Protein 5EY0 (pdb70)

Sequence (505 aa):
MSLLSKTRELNTLLQKHKGIAVDFKDVAQTISSVTVTNVFIVSRRGKILGSSLNELLKSQRIIQMLEERHIPSEYTERLMEVKQTESNIDIDNVLTVFPPENRELFIDSRTTIFPILGGGERLGTLVLGRVHDDFNENDLVLGEYAATVIGMEILREKHSEVEKEARDKAAITMAINSLSYSEKEAIEHIFEELGGTEGLLIASKVADRVGITRSVIVNALRKLESAGVIESRSLKGTFIKVKKEKFLDELEKMSLLSKTRELNTLLQKHKGIAVDFKDVAQTISSVTVTNVFIVSRRGKILGSSLNELLKSQRIIQMLEERHIPSEYTERLMEVKQTESNIDIDNVLTVFPPENRELFIDSRTTIFPILGGGERLGTLVLGRVHDDFNENDLVLGEYAATVIGMEILREKHSEVEKEARDKAAITMAINSLSYSEKEAIEHIFEELGGTEGLLIASKVADRVGITRSVIVNALRKLESAGVIESRSKGTFIKVKKEKFLDELEK

Foldseek 3Di:
DDLVVLVVQLVVQVVDPDDPARQVQVVQQSLCVSQVWWKFWAWLQFQGSYTDHDPQVVDPLVVVCVVVSGDDRVLSVVLVVDPAKDWFDALVHSNAPHDVVPCVQQVQKMKIKEFQDDPRDTTTIMMTMDSHDTDDPSSVVSRNVSSPVVNVRSVVVVVVVVVCVVVLVVLLVVLLVVADPLLLVLVVLQQVVAPHQWDWDQLVVSCVVVVHDSVSNVVSVVSCVVSPQKDWDDDNTIIMGGPRVCRNVVSVD/DDLVVLLVLVVVQVVDPDDPARQVQSLQQSLCVSVVWWKFWAWLQFQGSHTDGDVQVVDVLVVVCVVVSGDDRVQSVVLNPDDAKDWFDALPDSNAPDDNVPCVQQVQKMKIKHQQAAPNDGTTIMMTMDSHDGDDVSSVVNRNVSSDVVNPNSVVVVVVVVVVVVVVVVLLVVLQVVQDPLLLVLVLVQQVPQVHFKHFDDSVVSCVDPPHHSVSPVVSVVSCVVSVQWDWDCVGIIIGGDPCVNVVVSVD

Structure (mmCIF, N/CA/C/O backbone):
data_5EY0
#
_entry.id   5EY0
#
_cell.length_a   45.894
_cell.length_b   76.028
_cell.length_c   158.023
_cell.angle_alpha   90.00
_cell.angle_beta   90.00
_cell.angle_gamma   90.00
#
_symmetry.space_group_name_H-M   'P 21 21 21'
#
loop_
_entity.id
_entity.type
_entity.pdbx_description
1 polymer 'GTP-sensing transcriptional pleiotropic repressor CodY'
2 non-polymer ISOLEUCINE
3 non-polymer "GUANOSINE-5'-TRIPHOSPHATE"
4 water water
#
loop_
_atom_site.group_PDB
_atom_site.id
_atom_site.type_symbol
_atom_site.label_atom_id
_atom_site.label_alt_id
_atom_site.label_comp_id
_atom_site.label_asym_id
_atom_site.label_entity_id
_atom_site.label_seq_id
_atom_site.pdbx_PDB_ins_code
_atom_site.Cartn_x
_atom_site.Cartn_y
_atom_site.Cartn_z
_atom_site.occupancy
_atom_site.B_iso_or_equiv
_atom_site.auth_seq_id
_atom_site.auth_comp_id
_atom_site.auth_asym_id
_atom_site.auth_atom_id
_atom_site.pdbx_PDB_model_num
ATOM 1 N N . MET A 1 18 ? 16.364 -0.216 7.293 1.00 32.06 1 MET B N 1
ATOM 2 C CA . MET A 1 18 ? 15.415 -0.095 6.190 1.00 32.20 1 MET B CA 1
ATOM 3 C C . MET A 1 18 ? 15.696 -1.143 5.120 1.00 24.65 1 MET B C 1
ATOM 4 O O . MET A 1 18 ? 16.824 -1.282 4.644 1.00 25.26 1 MET B O 1
ATOM 9 N N . SER A 1 19 ? 14.656 -1.879 4.743 1.00 26.54 2 SER B N 1
ATOM 10 C CA . SER A 1 19 ? 14.783 -2.945 3.757 1.00 20.35 2 SER B CA 1
ATOM 11 C C . SER A 1 19 ? 14.981 -2.396 2.350 1.00 20.24 2 SER B C 1
ATOM 12 O O . SER A 1 19 ? 14.540 -1.285 2.052 1.00 17.27 2 SER B O 1
ATOM 15 N N . LEU A 1 20 ? 15.624 -3.177 1.478 1.00 12.88 3 LEU B N 1
ATOM 16 C CA . LEU A 1 20 ? 15.734 -2.794 0.078 1.00 11.10 3 LEU B CA 1
ATOM 17 C C . LEU A 1 20 ? 14.324 -2.608 -0.525 1.00 12.70 3 LEU B C 1
ATOM 18 O O . LEU A 1 20 ? 14.084 -1.678 -1.297 1.00 14.80 3 LEU B O 1
ATOM 23 N N . LEU A 1 21 ? 13.401 -3.486 -0.161 1.00 13.88 4 LEU B N 1
ATOM 24 C CA . LEU A 1 21 ? 12.024 -3.392 -0.678 1.00 11.61 4 LEU B CA 1
ATOM 25 C C . LEU A 1 21 ? 11.404 -2.040 -0.304 1.00 16.14 4 LEU B C 1
ATOM 26 O O . LEU A 1 21 ? 10.759 -1.393 -1.127 1.00 16.38 4 LEU B O 1
ATOM 31 N N . SER A 1 22 ? 11.637 -1.585 0.920 1.00 15.49 5 SER B N 1
ATOM 32 C CA . SER A 1 22 ? 11.126 -0.272 1.317 1.00 13.53 5 SER B CA 1
ATOM 33 C C . SER A 1 22 ? 11.777 0.862 0.534 1.00 13.57 5 SER B C 1
ATOM 34 O O . SER A 1 22 ? 11.106 1.843 0.186 1.00 13.52 5 SER B O 1
ATOM 37 N N . LYS A 1 23 ? 13.068 0.727 0.258 1.00 11.84 6 LYS B N 1
ATOM 38 C CA . LYS A 1 23 ? 13.798 1.747 -0.506 1.00 11.96 6 LYS B CA 1
ATOM 39 C C . LYS A 1 23 ? 13.299 1.794 -1.939 1.00 16.97 6 LYS B C 1
ATOM 40 O O . LYS A 1 23 ? 13.058 2.872 -2.477 1.00 12.75 6 LYS B O 1
ATOM 46 N N . THR A 1 24 ? 13.124 0.632 -2.557 1.00 13.30 7 THR B N 1
ATOM 47 C CA . THR A 1 24 ? 12.629 0.622 -3.924 1.00 12.91 7 THR B CA 1
ATOM 48 C C . THR A 1 24 ? 11.194 1.175 -3.971 1.00 11.67 7 THR B C 1
ATOM 49 O O . THR A 1 24 ? 10.814 1.832 -4.942 1.00 12.45 7 THR B O 1
ATOM 53 N N . ARG A 1 25 ? 10.403 0.938 -2.929 1.00 12.68 8 ARG B N 1
ATOM 54 C CA . ARG A 1 25 ? 9.018 1.425 -2.955 1.00 10.99 8 ARG B CA 1
ATOM 55 C C . ARG A 1 25 ? 8.995 2.941 -2.872 1.00 16.77 8 ARG B C 1
ATOM 56 O O . ARG A 1 25 ? 8.125 3.589 -3.456 1.00 13.17 8 ARG B O 1
ATOM 64 N N . GLU A 1 26 ? 9.966 3.516 -2.168 1.00 12.95 9 GLU B N 1
ATOM 65 C CA . GLU A 1 26 ? 9.988 4.969 -2.042 1.00 14.16 9 GLU B CA 1
ATOM 66 C C . GLU A 1 26 ? 10.302 5.582 -3.407 1.00 13.14 9 GLU B C 1
ATOM 67 O O . GLU A 1 26 ? 9.645 6.542 -3.833 1.00 13.05 9 GLU B O 1
ATOM 73 N N . LEU A 1 27 ? 11.247 4.983 -4.130 1.00 12.14 10 LEU B N 1
ATOM 74 C CA . LEU A 1 27 ? 11.557 5.417 -5.485 1.00 12.47 10 LEU B CA 1
ATOM 75 C C . LEU A 1 27 ? 10.398 5.163 -6.460 1.00 17.50 10 LEU B C 1
ATOM 76 O O . LEU A 1 27 ? 10.028 6.042 -7.236 1.00 12.09 10 LEU B O 1
ATOM 81 N N . ASN A 1 28 ? 9.817 3.967 -6.427 1.00 12.01 11 ASN B N 1
ATOM 82 C CA . ASN A 1 28 ? 8.705 3.665 -7.325 1.00 11.10 11 ASN B CA 1
ATOM 83 C C . ASN A 1 28 ? 7.485 4.545 -7.107 1.00 10.99 11 ASN B C 1
ATOM 84 O O . ASN A 1 28 ? 6.741 4.816 -8.050 1.00 14.88 11 ASN B O 1
ATOM 89 N N . THR A 1 29 ? 7.259 4.972 -5.869 1.00 13.07 12 THR B N 1
ATOM 90 C CA . THR A 1 29 ? 6.128 5.834 -5.571 1.00 13.38 12 THR B CA 1
ATOM 91 C C . THR A 1 29 ? 6.290 7.141 -6.332 1.00 16.29 12 THR B C 1
ATOM 92 O O . THR A 1 29 ? 5.343 7.622 -6.943 1.00 16.60 12 THR B O 1
ATOM 96 N N . LEU A 1 30 ? 7.509 7.682 -6.331 1.00 13.90 13 LEU B N 1
ATOM 97 C CA . LEU A 1 30 ? 7.796 8.875 -7.127 1.00 13.46 13 LEU B CA 1
ATOM 98 C C . LEU A 1 30 ? 7.528 8.616 -8.602 1.00 13.27 13 LEU B C 1
ATOM 99 O O . LEU A 1 30 ? 6.874 9.410 -9.283 1.00 16.15 13 LEU B O 1
ATOM 104 N N . LEU A 1 31 ? 8.020 7.488 -9.093 1.00 12.84 14 LEU B N 1
ATOM 105 C CA . LEU A 1 31 ? 7.909 7.185 -10.515 1.00 11.49 14 LEU B CA 1
ATOM 106 C C . LEU A 1 31 ? 6.469 6.941 -10.932 1.00 12.89 14 LEU B C 1
ATOM 107 O O . LEU A 1 31 ? 6.057 7.324 -12.027 1.00 16.77 14 LEU B O 1
ATOM 112 N N . GLN A 1 32 ? 5.707 6.296 -10.059 1.00 11.89 15 GLN B N 1
ATOM 113 C CA . GLN A 1 32 ? 4.327 5.949 -10.392 1.00 15.12 15 GLN B CA 1
ATOM 114 C C . GLN A 1 32 ? 3.333 7.095 -10.267 1.00 20.94 15 GLN B C 1
ATOM 115 O O . GLN A 1 32 ? 2.268 7.072 -10.901 1.00 23.20 15 GLN B O 1
ATOM 121 N N . LYS A 1 33 ? 3.656 8.094 -9.452 1.00 16.51 16 LYS B N 1
ATOM 122 C CA . LYS A 1 33 ? 2.637 9.074 -9.093 1.00 19.86 16 LYS B CA 1
ATOM 123 C C . LYS A 1 33 ? 2.997 10.531 -9.334 1.00 27.31 16 LYS B C 1
ATOM 124 O O . LYS A 1 33 ? 2.185 11.419 -9.033 1.00 30.03 16 LYS B O 1
ATOM 130 N N . HIS A 1 34 ? 4.186 10.793 -9.874 1.00 22.56 17 HIS B N 1
ATOM 131 C CA . HIS A 1 34 ? 4.553 12.163 -10.236 1.00 25.02 17 HIS B CA 1
ATOM 132 C C . HIS A 1 34 ? 3.532 12.753 -11.207 1.00 27.76 17 HIS B C 1
ATOM 133 O O . HIS A 1 34 ? 2.781 12.023 -11.858 1.00 25.85 17 HIS B O 1
ATOM 140 N N . LYS A 1 35 ? 3.514 14.075 -11.313 1.00 30.81 18 LYS B N 1
ATOM 141 C CA . LYS A 1 35 ? 2.596 14.720 -12.237 1.00 40.19 18 LYS B CA 1
ATOM 142 C C . LYS A 1 35 ? 3.317 15.114 -13.521 1.00 34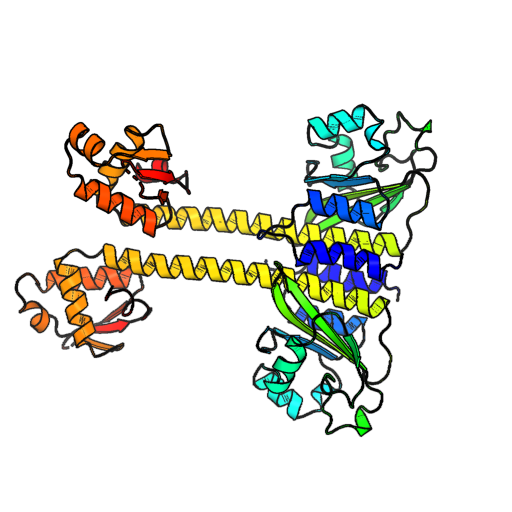.93 18 LYS B C 1
ATOM 143 O O . LYS A 1 35 ? 4.549 15.225 -13.547 1.00 33.88 18 LYS B O 1
ATOM 149 N N . GLY A 1 36 ? 2.545 15.296 -14.590 1.00 30.85 19 GLY B N 1
ATOM 150 C CA . GLY A 1 36 ? 3.099 15.581 -15.901 1.00 34.21 19 GLY B CA 1
ATOM 151 C C . GLY A 1 36 ? 3.548 14.298 -16.565 1.00 32.53 19 GLY B C 1
ATOM 152 O O . GLY A 1 36 ? 3.561 13.248 -15.932 1.00 33.06 19 GLY B O 1
ATOM 153 N N . ILE A 1 37 ? 3.904 14.365 -17.842 1.00 31.26 20 ILE B N 1
ATOM 154 C CA . ILE A 1 37 ? 4.341 13.160 -18.539 1.00 39.43 20 ILE B CA 1
ATOM 155 C C . ILE A 1 37 ? 5.775 12.810 -18.132 1.00 29.66 20 ILE B C 1
ATOM 156 O O . ILE A 1 37 ? 6.145 11.640 -18.065 1.00 37.01 20 ILE B O 1
ATOM 161 N N . ALA A 1 38 ? 6.573 13.823 -17.823 1.00 24.76 21 ALA B N 1
ATOM 162 C CA . ALA A 1 38 ? 7.984 13.594 -17.538 1.00 17.16 21 ALA B CA 1
ATOM 163 C C . ALA A 1 38 ? 8.294 13.489 -16.048 1.00 17.93 21 ALA B C 1
ATOM 164 O O . ALA A 1 38 ? 7.713 14.212 -15.231 1.00 22.00 21 ALA B O 1
ATOM 166 N N . VAL A 1 39 ? 9.203 12.581 -15.697 1.00 14.89 22 VAL B N 1
ATOM 167 C CA . VAL A 1 39 ? 9.771 12.574 -14.363 1.00 13.34 22 VAL B CA 1
ATOM 168 C C . VAL A 1 39 ? 10.750 13.729 -14.274 1.00 16.66 22 VAL B C 1
ATOM 169 O O . VAL A 1 39 ? 11.506 13.967 -15.202 1.00 18.63 22 VAL B O 1
ATOM 173 N N . ASP A 1 40 ? 10.721 14.452 -13.160 1.00 17.61 23 ASP B N 1
ATOM 174 C CA . ASP A 1 40 ? 11.686 15.517 -12.899 1.00 19.21 23 ASP B CA 1
ATOM 175 C C . ASP A 1 40 ? 12.929 14.907 -12.249 1.00 14.83 23 ASP B C 1
ATOM 176 O O . ASP A 1 40 ? 12.841 14.359 -11.157 1.00 13.35 23 ASP B O 1
ATOM 181 N N . PHE A 1 41 ? 14.086 15.000 -12.901 1.00 14.11 24 PHE B N 1
ATOM 182 C CA . PHE A 1 41 ? 15.294 14.392 -12.326 1.00 15.71 24 PHE B CA 1
ATOM 183 C C . PHE A 1 41 ? 15.756 15.105 -11.045 1.00 16.96 24 PHE B C 1
ATOM 184 O O . PHE A 1 41 ? 16.544 14.557 -10.274 1.00 14.59 24 PHE B O 1
ATOM 192 N N . LYS A 1 42 ? 15.253 16.309 -10.808 1.00 16.54 25 LYS B N 1
ATOM 193 C CA . LYS A 1 42 ? 15.525 16.954 -9.525 1.00 15.61 25 LYS B CA 1
ATOM 194 C C . LYS A 1 42 ? 14.871 16.141 -8.415 1.00 15.82 25 LYS B C 1
ATOM 195 O O . LYS A 1 42 ? 15.482 15.916 -7.369 1.00 14.60 25 LYS B O 1
ATOM 201 N N . ASP A 1 43 ? 13.641 15.678 -8.647 1.00 14.72 26 ASP B N 1
ATOM 202 C CA . ASP A 1 43 ? 12.975 14.815 -7.669 1.00 11.11 26 ASP B CA 1
ATOM 203 C C . ASP A 1 43 ? 13.659 13.476 -7.537 1.00 10.61 26 ASP B C 1
ATOM 204 O O . ASP A 1 43 ? 13.798 12.960 -6.423 1.00 13.53 26 ASP B O 1
ATOM 209 N N . VAL A 1 44 ? 14.031 12.875 -8.668 1.00 11.78 27 VAL B N 1
ATOM 210 C CA . VAL A 1 44 ? 14.719 11.586 -8.626 1.00 15.09 27 VAL B CA 1
ATOM 211 C C . VAL A 1 44 ? 15.987 11.681 -7.790 1.00 10.35 27 VAL B C 1
ATOM 212 O O . VAL A 1 44 ? 16.265 10.804 -6.987 1.00 12.65 27 VAL B O 1
ATOM 216 N N . ALA A 1 45 ? 16.767 12.742 -7.982 1.00 12.19 28 ALA B N 1
ATOM 217 C CA . ALA A 1 45 ? 17.983 12.916 -7.204 1.00 13.15 28 ALA B CA 1
ATOM 218 C C . ALA A 1 45 ? 17.691 12.966 -5.694 1.00 10.91 28 ALA B C 1
ATOM 219 O O . ALA A 1 45 ? 18.417 12.354 -4.900 1.00 13.25 28 ALA B O 1
ATOM 221 N N . GLN A 1 46 ? 16.629 13.672 -5.296 1.00 10.91 29 GLN B N 1
ATOM 222 C CA . GLN A 1 46 ? 16.268 13.761 -3.875 1.00 11.96 29 GLN B CA 1
ATOM 223 C C . GLN A 1 46 ? 15.948 12.386 -3.314 1.00 14.18 29 GLN B C 1
ATOM 224 O O . GLN A 1 46 ? 16.398 12.027 -2.227 1.00 13.55 29 GLN B O 1
ATOM 230 N N . THR A 1 47 ? 15.150 11.621 -4.056 1.00 11.78 30 THR B N 1
ATOM 231 C CA . THR A 1 47 ? 14.747 10.314 -3.570 1.00 9.68 30 THR B CA 1
ATOM 232 C C . THR A 1 47 ? 15.903 9.316 -3.518 1.00 10.67 30 THR B C 1
ATOM 233 O O . THR A 1 47 ? 16.014 8.544 -2.553 1.00 11.34 30 THR B O 1
ATOM 237 N N . ILE A 1 48 ? 16.764 9.317 -4.538 1.00 10.62 31 ILE B N 1
ATOM 238 C CA . ILE A 1 48 ? 17.943 8.455 -4.499 1.00 14.13 31 ILE B CA 1
ATOM 239 C C . ILE A 1 48 ? 18.792 8.795 -3.280 1.00 16.13 31 ILE B C 1
ATOM 240 O O . ILE A 1 48 ? 19.258 7.906 -2.571 1.00 15.90 31 ILE B O 1
ATOM 245 N N . SER A 1 49 ? 18.970 10.088 -3.017 1.00 13.70 32 SER B N 1
ATOM 246 C CA . SER A 1 49 ? 19.743 10.524 -1.855 1.00 11.70 32 SER B CA 1
ATOM 247 C C . SER A 1 49 ? 19.103 10.031 -0.561 1.00 13.81 32 SER B C 1
ATOM 248 O O . SER A 1 49 ? 19.804 9.582 0.361 1.00 15.54 32 SER B O 1
ATOM 251 N N . SER A 1 50 ? 17.775 10.107 -0.496 1.00 14.54 33 SER B N 1
ATOM 252 C CA . SER A 1 50 ? 17.017 9.663 0.675 1.00 13.45 33 SER B CA 1
ATOM 253 C C . SER A 1 50 ? 17.234 8.184 1.010 1.00 15.55 33 SER B C 1
ATOM 254 O O . SER A 1 50 ? 17.451 7.829 2.174 1.00 18.42 33 SER B O 1
ATOM 257 N N . VAL A 1 51 ? 17.194 7.325 -0.004 1.00 12.61 34 VAL B N 1
ATOM 258 C CA . VAL A 1 51 ? 17.189 5.879 0.254 1.00 12.43 34 VAL B CA 1
ATOM 259 C C . VAL A 1 51 ? 18.607 5.301 0.295 1.00 17.35 34 VAL B C 1
ATOM 260 O O . VAL A 1 51 ? 18.804 4.187 0.779 1.00 21.17 34 VAL B O 1
ATOM 264 N N . THR A 1 52 ? 19.596 6.035 -0.201 1.00 16.02 35 THR B N 1
ATOM 265 C CA . THR A 1 52 ? 20.979 5.530 -0.122 1.00 17.39 35 THR B CA 1
ATOM 266 C C . THR A 1 52 ? 21.889 6.358 0.797 1.00 20.23 35 THR B C 1
ATOM 267 O O . THR A 1 52 ? 23.054 6.010 0.999 1.00 17.53 35 THR B O 1
ATOM 271 N N . VAL A 1 53 ? 21.351 7.444 1.343 1.00 15.56 36 VAL B N 1
ATOM 272 C CA . VAL A 1 53 ? 22.097 8.375 2.194 1.00 14.78 36 VAL B CA 1
ATOM 273 C C . VAL A 1 53 ? 23.392 8.806 1.496 1.00 15.97 36 VAL B C 1
ATOM 274 O O . VAL A 1 53 ? 24.496 8.645 2.021 1.00 19.13 36 VAL B O 1
ATOM 278 N N . THR A 1 54 ? 23.223 9.376 0.304 1.00 14.40 37 THR B N 1
ATOM 279 C CA . THR A 1 54 ? 24.337 9.796 -0.533 1.00 15.73 37 THR B CA 1
ATOM 280 C C . THR A 1 54 ? 24.198 11.231 -1.016 1.00 16.73 37 THR B C 1
ATOM 281 O O . THR A 1 54 ? 23.103 11.808 -1.001 1.00 15.39 37 THR B O 1
ATOM 285 N N . ASN A 1 55 ? 25.327 11.793 -1.434 1.00 12.12 38 ASN B N 1
ATOM 286 C CA . ASN A 1 55 ? 25.359 12.982 -2.271 1.00 10.42 38 ASN B CA 1
ATOM 287 C C . ASN A 1 55 ? 25.135 12.529 -3.696 1.00 14.65 38 ASN B C 1
ATOM 288 O O . ASN A 1 55 ? 25.818 11.609 -4.153 1.00 14.52 38 ASN B O 1
ATOM 293 N N . VAL A 1 56 ? 24.180 13.133 -4.399 1.00 12.99 39 VAL B N 1
ATOM 294 C CA . VAL A 1 56 ? 23.789 12.619 -5.711 1.00 10.65 39 VAL B CA 1
ATOM 295 C C . VAL A 1 56 ? 23.925 13.641 -6.825 1.00 12.93 39 VAL B C 1
ATOM 296 O O . VAL A 1 56 ? 23.462 14.764 -6.679 1.00 12.21 39 VAL B O 1
ATOM 300 N N . PHE A 1 57 ? 24.555 13.237 -7.933 1.00 12.15 40 PHE B N 1
ATOM 301 C CA . PHE A 1 57 ? 24.497 13.987 -9.189 1.00 12.12 40 PHE B CA 1
ATOM 302 C C . PHE A 1 57 ? 23.868 13.136 -10.283 1.00 13.84 40 PHE B C 1
ATOM 303 O O . PHE A 1 57 ? 24.218 11.966 -10.444 1.00 12.63 40 PHE B O 1
ATOM 311 N N . ILE A 1 58 ? 22.963 13.737 -11.047 1.00 9.04 41 ILE B N 1
ATOM 312 C CA . ILE A 1 58 ? 22.524 13.178 -12.323 1.00 10.31 41 ILE B CA 1
ATOM 313 C C . ILE A 1 58 ? 22.987 14.139 -13.409 1.00 12.38 41 ILE B C 1
ATOM 314 O O . ILE A 1 58 ? 22.536 15.298 -13.454 1.00 13.39 41 ILE B O 1
ATOM 319 N N . VAL A 1 59 ? 23.884 13.683 -14.279 1.00 13.56 42 VAL B N 1
ATOM 320 C CA . VAL A 1 59 ? 24.462 14.580 -15.270 1.00 16.42 42 VAL B CA 1
ATOM 321 C C . VAL A 1 59 ? 24.282 14.054 -16.682 1.00 16.76 42 VAL B C 1
ATOM 322 O O . VAL A 1 59 ? 24.227 12.852 -16.916 1.00 15.46 42 VAL B O 1
ATOM 326 N N . SER A 1 60 ? 24.158 14.982 -17.617 1.00 14.58 43 SER B N 1
ATOM 327 C CA . SER A 1 60 ? 24.104 14.654 -19.027 1.00 14.01 43 SER B CA 1
ATOM 328 C C . SER A 1 60 ? 25.470 14.251 -19.545 1.00 16.97 43 SER B C 1
ATOM 329 O O . SER A 1 60 ? 26.463 14.329 -18.821 1.00 15.80 43 SER B O 1
ATOM 332 N N . ARG A 1 61 ? 25.510 13.846 -20.811 1.00 19.96 44 ARG B N 1
ATOM 333 C CA . ARG A 1 61 ? 26.762 13.451 -21.457 1.00 23.09 44 ARG B CA 1
ATOM 334 C C . ARG A 1 61 ? 27.810 14.549 -21.394 1.00 23.00 44 ARG B C 1
ATOM 335 O O . ARG A 1 61 ? 29.000 14.265 -21.272 1.00 23.70 44 ARG B O 1
ATOM 343 N N . ARG A 1 62 ? 27.379 15.805 -21.499 1.00 22.06 45 ARG B N 1
ATOM 344 C CA . ARG A 1 62 ? 28.322 16.928 -21.506 1.00 23.67 45 ARG B CA 1
ATOM 345 C C . ARG A 1 62 ? 28.445 17.581 -20.138 1.00 20.80 45 ARG B C 1
ATOM 346 O O . ARG A 1 62 ? 29.040 18.656 -19.998 1.00 27.09 45 ARG B O 1
ATOM 354 N N . GLY A 1 63 ? 27.877 16.935 -19.126 1.00 17.19 46 GLY B N 1
ATOM 355 C CA . GLY A 1 63 ? 28.085 17.360 -17.755 1.00 17.13 46 GLY B CA 1
ATOM 356 C C . GLY A 1 63 ? 27.098 18.377 -17.218 1.00 18.82 46 GLY B C 1
ATOM 357 O O . GLY A 1 63 ? 27.354 18.984 -16.172 1.00 18.00 46 GLY B O 1
ATOM 358 N N . LYS A 1 64 ? 25.978 18.586 -17.912 1.00 17.56 47 LYS B N 1
ATOM 359 C CA . LYS A 1 64 ? 24.938 19.442 -17.342 1.00 16.75 47 LYS B CA 1
ATOM 360 C C . LYS A 1 64 ? 24.342 18.735 -16.129 1.00 16.64 47 LYS B C 1
ATOM 361 O O . LYS A 1 64 ? 24.061 17.540 -16.183 1.00 14.61 47 LYS B O 1
ATOM 367 N N . ILE A 1 65 ? 24.182 19.458 -15.025 1.00 13.90 48 ILE B N 1
ATOM 368 C CA . ILE A 1 65 ? 23.572 18.886 -13.844 1.00 13.93 48 ILE B CA 1
ATOM 369 C C . ILE A 1 65 ? 22.058 18.887 -14.047 1.00 17.06 48 ILE B C 1
ATOM 370 O O . ILE A 1 65 ? 21.408 19.951 -14.037 1.00 19.20 48 ILE B O 1
ATOM 375 N N . LEU A 1 66 ? 21.505 17.697 -14.276 1.00 11.65 49 LEU B N 1
ATOM 376 C CA . LEU A 1 66 ? 20.068 17.570 -14.511 1.00 11.62 49 LEU B CA 1
ATOM 377 C C . LEU A 1 66 ? 19.326 17.449 -13.184 1.00 12.63 49 LEU B C 1
ATOM 378 O O . LEU A 1 66 ? 18.122 17.744 -13.094 1.00 16.44 49 LEU B O 1
ATOM 383 N N . GLY A 1 67 ? 20.041 17.004 -12.161 1.00 13.91 50 GLY B N 1
ATOM 384 C CA . GLY A 1 67 ? 19.508 16.982 -10.809 1.00 16.20 50 GLY B CA 1
ATOM 385 C C . GLY A 1 67 ? 20.605 16.753 -9.795 1.00 19.83 50 GLY B C 1
ATOM 386 O O . GLY A 1 67 ? 21.589 16.085 -10.092 1.00 17.03 50 GLY B O 1
ATOM 387 N N . SER A 1 68 ? 20.461 17.316 -8.603 1.00 14.55 51 SER B N 1
ATOM 388 C CA . SER A 1 68 ? 21.445 17.039 -7.560 1.00 12.96 51 SER B CA 1
ATOM 389 C C . SER A 1 68 ? 20.784 17.008 -6.202 1.00 16.57 51 SER B C 1
ATOM 390 O O . SER A 1 68 ? 19.764 17.656 -5.992 1.00 17.50 51 SER B O 1
ATOM 393 N N . SER A 1 69 ? 21.379 16.261 -5.280 1.00 12.75 52 SER B N 1
ATOM 394 C CA . SER A 1 69 ? 20.939 16.258 -3.892 1.00 11.75 52 SER B CA 1
ATOM 395 C C . SER A 1 69 ? 22.153 16.079 -3.023 1.00 14.12 52 SER B C 1
ATOM 396 O O . SER A 1 69 ? 22.694 14.965 -2.878 1.00 14.09 52 SER B O 1
ATOM 399 N N . LEU A 1 70 ? 22.594 17.194 -2.467 1.00 14.98 53 LEU B N 1
ATOM 400 C CA . LEU A 1 70 ? 23.906 17.301 -1.857 1.00 14.69 53 LEU B CA 1
ATOM 401 C C . LEU A 1 70 ? 23.807 17.674 -0.390 1.00 20.76 53 LEU B C 1
ATOM 402 O O . LEU A 1 70 ? 22.927 18.442 0.011 1.00 20.18 53 LEU B O 1
ATOM 407 N N . ASN A 1 71 ? 24.730 17.146 0.406 1.00 17.60 54 ASN B N 1
ATOM 408 C CA . ASN A 1 71 ? 24.808 17.475 1.825 1.00 18.48 54 ASN B CA 1
ATOM 409 C C . ASN A 1 71 ? 26.193 18.000 2.147 1.00 24.05 54 ASN B C 1
ATOM 410 O O . ASN A 1 71 ? 26.442 19.216 2.125 1.00 21.80 54 ASN B O 1
ATOM 415 N N . GLU A 1 72 ? 27.102 17.078 2.443 1.00 19.38 55 GLU B N 1
ATOM 416 C CA . GLU A 1 72 ? 28.453 17.473 2.826 1.00 21.70 55 GLU B CA 1
ATOM 417 C C . GLU A 1 72 ? 29.164 18.210 1.692 1.00 20.16 55 GLU B C 1
ATOM 418 O O . GLU A 1 72 ? 30.019 19.061 1.942 1.00 22.51 55 GLU B O 1
ATOM 424 N N . LEU A 1 73 ? 28.803 17.913 0.446 1.00 20.22 56 LEU B N 1
ATOM 425 C CA . LEU A 1 73 ? 29.478 18.549 -0.686 1.00 23.14 56 LEU B CA 1
ATOM 426 C C . LEU A 1 73 ? 29.197 20.056 -0.760 1.00 21.96 56 LEU B C 1
ATOM 427 O O . LEU A 1 73 ? 29.955 20.799 -1.372 1.00 21.37 56 LEU B O 1
ATOM 432 N N . LEU A 1 74 ? 28.127 20.512 -0.116 1.00 20.48 57 LEU B N 1
ATOM 433 C CA . LEU A 1 74 ? 27.798 21.938 -0.100 1.00 21.22 57 LEU B CA 1
ATOM 434 C C . LEU A 1 74 ? 28.832 22.794 0.638 1.00 23.81 57 LEU B C 1
ATOM 435 O O . LEU A 1 74 ? 28.865 24.014 0.479 1.00 30.40 57 LEU B O 1
ATOM 440 N N . LYS A 1 75 ? 29.657 22.153 1.452 1.00 27.47 58 LYS B N 1
ATOM 441 C CA . LYS A 1 75 ? 30.734 22.856 2.141 1.00 31.34 58 LYS B CA 1
ATOM 442 C C . LYS A 1 75 ? 31.728 23.423 1.139 1.00 37.02 58 LYS B C 1
ATOM 443 O O . LYS A 1 75 ? 32.239 24.541 1.307 1.00 35.63 58 LYS B O 1
ATOM 449 N N . SER A 1 76 ? 31.990 22.640 0.095 1.00 26.92 59 SER B N 1
ATOM 450 C CA . SER A 1 76 ? 33.004 22.979 -0.893 1.00 23.48 59 SER B CA 1
ATOM 451 C C . SER A 1 76 ? 32.595 24.123 -1.805 1.00 26.18 59 SER B C 1
ATOM 452 O O . SER A 1 76 ? 31.558 24.067 -2.478 1.00 23.53 59 SER B O 1
ATOM 455 N N . GLN A 1 77 ? 33.444 25.143 -1.852 1.00 23.80 60 GLN B N 1
ATOM 456 C CA . GLN A 1 77 ? 33.198 26.308 -2.691 1.00 22.91 60 GLN B CA 1
ATOM 457 C C . GLN A 1 77 ? 33.149 25.932 -4.180 1.00 26.10 60 GLN B C 1
ATOM 458 O O . GLN A 1 77 ? 32.332 26.468 -4.928 1.00 21.57 60 GLN B O 1
ATOM 464 N N . ARG A 1 78 ? 34.009 25.008 -4.606 1.00 25.27 61 ARG B N 1
ATOM 465 C CA . ARG A 1 78 ? 33.985 24.553 -5.995 1.00 25.00 61 ARG B CA 1
ATOM 466 C C . ARG A 1 78 ? 32.640 23.921 -6.370 1.00 23.58 61 ARG B C 1
ATOM 467 O O . ARG A 1 78 ? 32.151 24.110 -7.490 1.00 21.15 61 ARG B O 1
ATOM 475 N N . ILE A 1 79 ? 32.055 23.158 -5.448 1.00 20.28 62 ILE B N 1
ATOM 476 C CA . ILE A 1 79 ? 30.764 22.512 -5.701 1.00 19.79 62 ILE B CA 1
ATOM 477 C C . ILE A 1 79 ? 29.679 23.573 -5.839 1.00 17.63 62 ILE B C 1
ATOM 478 O O . ILE A 1 79 ? 28.815 23.496 -6.719 1.00 22.95 62 ILE B O 1
ATOM 483 N N . ILE A 1 80 ? 29.730 24.563 -4.954 1.00 19.90 63 ILE B N 1
ATOM 484 C CA . ILE A 1 80 ? 28.782 25.668 -5.006 1.00 22.79 63 ILE B CA 1
ATOM 485 C C . ILE A 1 80 ? 28.822 26.329 -6.377 1.00 21.17 63 ILE B C 1
ATOM 486 O O . ILE A 1 80 ? 27.783 26.626 -6.958 1.00 23.68 63 ILE B O 1
ATOM 491 N N . GLN A 1 81 ? 30.018 26.511 -6.922 1.00 21.03 64 GLN B N 1
ATOM 492 C CA . GLN A 1 81 ? 30.131 27.142 -8.225 1.00 22.42 64 GLN B CA 1
ATOM 493 C C . GLN A 1 81 ? 29.559 26.247 -9.319 1.00 19.99 64 GLN B C 1
ATOM 494 O O . GLN A 1 81 ? 28.909 26.742 -10.243 1.00 25.02 64 GLN B O 1
ATOM 500 N N . MET A 1 82 ? 29.781 24.939 -9.214 1.00 20.32 65 MET B N 1
ATOM 501 C CA . MET A 1 82 ? 29.195 24.004 -10.184 1.00 16.66 65 MET B CA 1
ATOM 502 C C . MET A 1 82 ? 27.679 24.131 -10.237 1.00 18.45 65 MET B C 1
ATOM 503 O O . MET A 1 82 ? 27.080 24.128 -11.319 1.00 20.38 65 MET B O 1
ATOM 508 N N . LEU A 1 83 ? 27.064 24.238 -9.061 1.00 20.28 66 LEU B N 1
ATOM 509 C CA . LEU A 1 83 ? 25.612 24.382 -8.984 1.00 20.04 66 LEU B CA 1
ATOM 510 C C . LEU A 1 83 ? 25.170 25.665 -9.667 1.00 24.73 66 LEU B C 1
ATOM 511 O O . LEU A 1 83 ? 24.158 25.684 -10.369 1.00 32.01 66 LEU B O 1
ATOM 516 N N . GLU A 1 84 ? 25.938 26.736 -9.472 1.00 21.23 67 GLU B N 1
ATOM 517 C CA . GLU A 1 84 ? 25.625 28.012 -10.118 1.00 28.69 67 GLU B CA 1
ATOM 518 C C . GLU A 1 84 ? 25.724 27.897 -11.640 1.00 25.88 67 GLU B C 1
ATOM 519 O O . GLU A 1 84 ? 24.888 28.430 -12.360 1.00 29.89 67 GLU B O 1
ATOM 525 N N . GLU A 1 85 ? 26.734 27.175 -12.117 1.00 22.38 68 GLU B N 1
ATOM 526 C CA . GLU A 1 85 ? 26.947 27.002 -13.552 1.00 25.32 68 GLU B CA 1
ATOM 527 C C . GLU A 1 85 ? 26.103 25.857 -14.132 1.00 24.57 68 GLU B C 1
ATOM 528 O O . GLU A 1 85 ? 26.052 25.673 -15.352 1.00 27.73 68 GLU B O 1
ATOM 534 N N . ARG A 1 86 ? 25.456 25.101 -13.246 1.00 22.19 69 ARG B N 1
ATOM 535 C CA . ARG A 1 86 ? 24.649 23.938 -13.615 1.00 20.48 69 ARG B CA 1
ATOM 536 C C . ARG A 1 86 ? 25.448 22.902 -14.406 1.00 23.18 69 ARG B C 1
ATOM 537 O O . ARG A 1 86 ? 24.887 22.172 -15.228 1.00 18.35 69 ARG B O 1
ATOM 545 N N . HIS A 1 87 ? 26.745 22.826 -14.132 1.00 18.53 70 HIS B N 1
ATOM 546 C CA . HIS A 1 87 ? 27.631 21.899 -14.846 1.00 18.77 70 HIS B CA 1
ATOM 547 C C . HIS A 1 87 ? 28.735 21.390 -13.948 1.00 19.61 70 HIS B C 1
ATOM 548 O O . HIS A 1 87 ? 29.282 22.141 -13.156 1.00 20.43 70 HIS B O 1
ATOM 555 N N . ILE A 1 88 ? 29.067 20.109 -14.074 1.00 19.46 71 ILE B N 1
ATOM 556 C CA . ILE A 1 88 ? 30.277 19.609 -13.448 1.00 18.25 71 ILE B CA 1
ATOM 557 C C . ILE A 1 88 ? 31.448 20.008 -14.344 1.00 19.80 71 ILE B C 1
ATOM 558 O O . ILE A 1 88 ? 31.241 20.386 -15.501 1.00 20.84 71 ILE B O 1
ATOM 563 N N . PRO A 1 89 ? 32.680 19.965 -13.811 1.00 18.93 72 PRO B N 1
ATOM 564 C CA . PRO A 1 89 ? 33.818 20.394 -14.634 1.00 19.39 72 PRO B CA 1
ATOM 565 C C . PRO A 1 89 ? 33.991 19.539 -15.892 1.00 23.60 72 PRO B C 1
ATOM 566 O O . PRO A 1 89 ? 33.672 18.354 -15.880 1.00 19.20 72 PRO B O 1
ATOM 570 N N . SER A 1 90 ? 34.496 20.138 -16.966 1.00 23.84 73 SER B N 1
ATOM 571 C CA . SER A 1 90 ? 34.667 19.404 -18.221 1.00 26.49 73 SER B CA 1
ATOM 572 C C . SER A 1 90 ? 35.617 18.217 -18.063 1.00 24.66 73 SER B C 1
ATOM 573 O O . SER A 1 90 ? 35.419 17.172 -18.680 1.00 23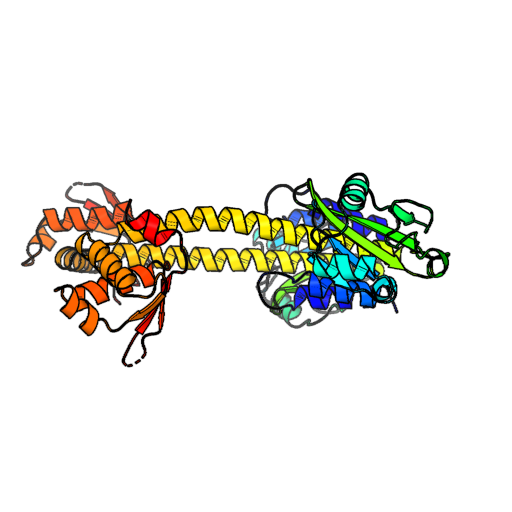.83 73 SER B O 1
ATOM 576 N N . GLU A 1 91 ? 36.638 18.371 -17.229 1.00 20.19 74 GLU B N 1
ATOM 577 C CA . GLU A 1 91 ? 37.577 17.274 -17.008 1.00 19.38 74 GLU B CA 1
ATOM 578 C C . GLU A 1 91 ? 36.889 16.049 -16.388 1.00 17.29 74 GLU B C 1
ATOM 579 O O . GLU A 1 91 ? 37.085 14.925 -16.838 1.00 21.10 74 GLU B O 1
ATOM 585 N N . TYR A 1 92 ? 36.081 16.272 -15.362 1.00 19.20 75 TYR B N 1
ATOM 586 C CA . TYR A 1 92 ? 35.391 15.167 -14.700 1.00 14.59 75 TYR B CA 1
ATOM 587 C C . TYR A 1 92 ? 34.359 14.580 -15.658 1.00 18.68 75 TYR B C 1
ATOM 588 O O . TYR A 1 92 ? 34.162 13.367 -15.717 1.00 19.72 75 TYR B O 1
ATOM 597 N N . THR A 1 93 ? 33.713 15.462 -16.416 1.00 19.03 76 THR B N 1
ATOM 598 C CA . THR A 1 93 ? 32.781 15.058 -17.466 1.00 21.57 76 THR B CA 1
ATOM 599 C C . THR A 1 93 ? 33.411 14.033 -18.394 1.00 22.52 76 THR B C 1
ATOM 600 O O . THR A 1 93 ? 32.818 12.976 -18.657 1.00 21.78 76 THR B O 1
ATOM 604 N N . GLU A 1 94 ? 34.609 14.346 -18.882 1.00 22.16 77 GLU B N 1
ATOM 605 C CA . GLU A 1 94 ? 35.294 13.450 -19.797 1.00 25.08 77 GLU B CA 1
ATOM 606 C C . GLU A 1 94 ? 35.676 12.144 -19.096 1.00 15.65 77 GLU B C 1
ATOM 607 O O . GLU A 1 94 ? 35.578 11.065 -19.687 1.00 20.39 77 GLU B O 1
ATOM 613 N N . ARG A 1 95 ? 36.102 12.233 -17.836 1.00 17.95 78 ARG B N 1
ATOM 614 C CA . ARG A 1 95 ? 36.441 11.036 -17.063 1.00 18.69 78 ARG B CA 1
ATOM 615 C C . ARG A 1 95 ? 35.248 10.098 -16.887 1.00 21.12 78 ARG B C 1
ATOM 616 O O . ARG A 1 95 ? 35.367 8.874 -17.018 1.00 17.96 78 ARG B O 1
ATOM 624 N N . LEU A 1 96 ? 34.094 10.664 -16.576 1.00 17.87 79 LEU B N 1
ATOM 625 C CA . LEU A 1 96 ? 32.922 9.830 -16.375 1.00 12.92 79 LEU B CA 1
ATOM 626 C C . LEU A 1 96 ? 32.575 9.041 -17.627 1.00 18.27 79 LEU B C 1
ATOM 627 O O . LEU A 1 96 ? 32.044 7.926 -17.544 1.00 19.07 79 LEU B O 1
ATOM 632 N N . MET A 1 97 ? 32.881 9.611 -18.787 1.00 22.29 80 MET B N 1
ATOM 633 C CA . MET A 1 97 ? 32.441 8.996 -20.029 1.00 27.57 80 MET B CA 1
ATOM 634 C C . MET A 1 97 ? 33.326 7.801 -20.363 1.00 27.30 80 MET B C 1
ATOM 635 O O . MET A 1 97 ? 32.976 6.995 -21.217 1.00 27.97 80 MET B O 1
ATOM 640 N N . GLU A 1 98 ? 34.449 7.662 -19.661 1.00 21.15 81 GLU B N 1
ATOM 641 C CA . GLU A 1 98 ? 35.295 6.482 -19.832 1.00 28.87 81 GLU B CA 1
ATOM 642 C C . GLU A 1 98 ? 34.861 5.338 -18.915 1.00 27.99 81 GLU B C 1
ATOM 643 O O . GLU A 1 98 ? 35.378 4.230 -19.011 1.00 31.36 81 GLU B O 1
ATOM 649 N N . VAL A 1 99 ? 33.909 5.604 -18.024 1.00 18.93 82 VAL B N 1
ATOM 650 C CA . VAL A 1 99 ? 33.386 4.560 -17.150 1.00 17.66 82 VAL B CA 1
ATOM 651 C C . VAL A 1 99 ? 32.183 3.910 -17.849 1.00 24.76 82 VAL B C 1
ATOM 652 O O . VAL A 1 99 ? 31.168 4.568 -18.049 1.00 20.96 82 VAL B O 1
ATOM 656 N N . LYS A 1 100 ? 32.312 2.642 -18.256 1.00 17.92 83 LYS B N 1
ATOM 657 C CA . LYS A 1 100 ? 31.306 2.005 -19.105 1.00 18.32 83 LYS B CA 1
ATOM 658 C C . LYS A 1 100 ? 30.636 0.832 -18.396 1.00 26.86 83 LYS B C 1
ATOM 659 O O . LYS A 1 100 ? 29.922 0.042 -19.008 1.00 34.84 83 LYS B O 1
ATOM 665 N N . GLN A 1 101 ? 30.868 0.752 -17.091 1.00 19.68 84 GLN B N 1
ATOM 666 C CA . GLN A 1 101 ? 30.394 -0.329 -16.230 1.00 19.57 84 GLN B CA 1
ATOM 667 C C . GLN A 1 101 ? 30.223 0.313 -14.872 1.00 17.27 84 GLN B C 1
ATOM 668 O O . GLN A 1 101 ? 30.896 1.300 -14.591 1.00 23.32 84 GLN B O 1
ATOM 674 N N . THR A 1 102 ? 29.348 -0.208 -14.020 1.00 14.98 85 THR B N 1
ATOM 675 C CA . THR A 1 102 ? 29.319 0.307 -12.655 1.00 14.67 85 THR B CA 1
ATOM 676 C C . THR A 1 102 ? 30.695 0.151 -12.025 1.00 13.18 85 THR B C 1
ATOM 677 O O . THR A 1 102 ? 31.270 -0.942 -12.025 1.00 17.33 85 THR B O 1
ATOM 681 N N . GLU A 1 103 ? 31.237 1.248 -11.499 1.00 14.23 86 GLU B N 1
ATOM 682 C CA . GLU A 1 103 ? 32.449 1.175 -10.692 1.00 14.88 86 GLU B CA 1
ATOM 683 C C . GLU A 1 103 ? 32.113 1.724 -9.326 1.00 12.18 86 GLU B C 1
ATOM 684 O O . GLU A 1 103 ? 31.651 2.853 -9.216 1.00 15.39 86 GLU B O 1
ATOM 690 N N . SER A 1 104 ? 32.375 0.940 -8.285 1.00 11.29 87 SER B N 1
ATOM 691 C CA . SER A 1 104 ? 31.928 1.309 -6.958 1.00 12.48 87 SER B CA 1
ATOM 692 C C . SER A 1 104 ? 33.095 1.443 -6.000 1.00 12.38 87 SER B C 1
ATOM 693 O O . SER A 1 104 ? 34.221 0.997 -6.273 1.00 16.86 87 SER B O 1
ATOM 696 N N . ASN A 1 105 ? 32.798 2.086 -4.877 1.00 11.93 88 ASN B N 1
ATOM 697 C CA . ASN A 1 105 ? 33.719 2.248 -3.764 1.00 11.52 88 ASN B CA 1
ATOM 698 C C . ASN A 1 105 ? 35.063 2.875 -4.166 1.00 13.87 88 ASN B C 1
ATOM 699 O O . ASN A 1 105 ? 36.123 2.499 -3.679 1.00 16.74 88 ASN B O 1
ATOM 704 N N . ILE A 1 106 ? 34.955 3.860 -5.050 1.00 11.53 89 ILE B N 1
ATOM 705 C CA . ILE A 1 106 ? 36.066 4.709 -5.473 1.00 11.91 89 ILE B CA 1
ATOM 706 C C . ILE A 1 106 ? 36.493 5.656 -4.357 1.00 13.79 89 ILE B C 1
ATOM 707 O O . ILE A 1 106 ? 35.655 6.352 -3.791 1.00 14.13 89 ILE B O 1
ATOM 712 N N . ASP A 1 107 ? 37.788 5.687 -4.036 1.00 13.13 90 ASP B N 1
ATOM 713 C CA . ASP A 1 107 ? 38.257 6.504 -2.910 1.00 17.58 90 ASP B CA 1
ATOM 714 C C . ASP A 1 107 ? 38.703 7.929 -3.294 1.00 16.04 90 ASP B C 1
ATOM 715 O O . ASP A 1 107 ? 38.757 8.298 -4.468 1.00 16.41 90 ASP B O 1
ATOM 720 N N . ILE A 1 108 ? 39.046 8.713 -2.278 1.00 15.22 91 ILE B N 1
ATOM 721 C CA . ILE A 1 108 ? 39.289 10.149 -2.451 1.00 15.39 91 ILE B CA 1
ATOM 722 C C . ILE A 1 108 ? 40.537 10.452 -3.303 1.00 18.40 91 ILE B C 1
ATOM 723 O O . ILE A 1 108 ? 40.657 11.533 -3.900 1.00 17.31 91 ILE B O 1
ATOM 728 N N . ASP A 1 109 ? 41.458 9.498 -3.382 1.00 18.98 92 ASP B N 1
ATOM 729 C CA . ASP A 1 109 ? 42.706 9.720 -4.109 1.00 22.41 92 ASP B CA 1
ATOM 730 C C . ASP A 1 109 ? 42.611 9.206 -5.543 1.00 24.03 92 ASP B C 1
ATOM 731 O O . ASP A 1 109 ? 43.585 9.236 -6.300 1.00 24.95 92 ASP B O 1
ATOM 736 N N . ASN A 1 110 ? 41.411 8.774 -5.910 1.00 15.69 93 ASN B N 1
ATOM 737 C CA . ASN A 1 110 ? 41.117 8.309 -7.254 1.00 16.24 93 ASN B CA 1
ATOM 738 C C . ASN A 1 110 ? 40.443 9.441 -8.015 1.00 18.20 93 ASN B C 1
ATOM 739 O O . ASN A 1 110 ? 39.567 10.104 -7.458 1.00 20.69 93 ASN B O 1
ATOM 744 N N . VAL A 1 111 ? 40.819 9.669 -9.273 1.00 18.47 94 VAL B N 1
ATOM 745 C CA . VAL A 1 111 ? 40.272 10.816 -10.017 1.00 16.63 94 VAL B CA 1
ATOM 746 C C . VAL A 1 111 ? 38.773 10.718 -10.289 1.00 18.17 94 VAL B C 1
ATOM 747 O O . VAL A 1 111 ? 38.146 11.740 -10.578 1.00 19.49 94 VAL B O 1
ATOM 751 N N . LEU A 1 112 ? 38.196 9.516 -10.196 1.00 16.02 95 LEU B N 1
ATOM 752 C CA . LEU A 1 112 ? 36.761 9.368 -10.402 1.00 14.76 95 LEU B CA 1
ATOM 753 C C . LEU A 1 112 ? 35.949 9.738 -9.170 1.00 11.50 95 LEU B C 1
ATOM 754 O O . LEU A 1 112 ? 34.716 9.699 -9.209 1.00 15.39 95 LEU B O 1
ATOM 759 N N . THR A 1 113 ? 36.625 10.061 -8.071 1.00 16.14 96 THR B N 1
ATOM 760 C CA . THR A 1 113 ? 35.892 10.459 -6.870 1.00 20.04 96 THR B CA 1
ATOM 761 C C . THR A 1 113 ? 34.962 11.627 -7.189 1.00 14.20 96 THR B C 1
ATOM 762 O O . THR A 1 113 ? 35.286 12.472 -8.016 1.00 15.35 96 THR B O 1
ATOM 766 N N . VAL A 1 114 ? 33.802 11.673 -6.541 1.00 13.88 97 VAL B N 1
ATOM 767 C CA . VAL A 1 114 ? 32.894 12.803 -6.745 1.00 10.53 97 VAL B CA 1
ATOM 768 C C . VAL A 1 114 ? 33.181 13.908 -5.709 1.00 14.98 97 VAL B C 1
ATOM 769 O O . VAL A 1 114 ? 32.570 14.972 -5.727 1.00 16.08 97 VAL B O 1
ATOM 773 N N . PHE A 1 115 ? 34.133 13.663 -4.818 1.00 11.99 98 PHE B N 1
ATOM 774 C CA . PHE A 1 115 ? 34.475 14.646 -3.803 1.00 15.04 98 PHE B CA 1
ATOM 775 C C . PHE A 1 115 ? 35.654 15.519 -4.263 1.00 14.53 98 PHE B C 1
ATOM 776 O O . PHE A 1 115 ? 36.495 15.085 -5.059 1.00 20.72 98 PHE B O 1
ATOM 784 N N . PRO A 1 116 ? 35.712 16.768 -3.782 1.00 14.66 99 PRO B N 1
ATOM 785 C CA . PRO A 1 116 ? 36.824 17.664 -4.131 1.00 15.89 99 PRO B CA 1
ATOM 786 C C . PRO A 1 116 ? 38.129 17.244 -3.477 1.00 15.52 99 PRO B C 1
ATOM 787 O O . PRO A 1 116 ? 38.188 17.228 -2.250 1.00 16.01 99 PRO B O 1
ATOM 791 N N . PRO A 1 117 ? 39.164 16.920 -4.269 1.00 20.45 100 PRO B N 1
ATOM 792 C CA . PRO A 1 117 ? 40.439 16.487 -3.686 1.00 24.45 100 PRO B CA 1
ATOM 793 C C . PRO A 1 117 ? 41.093 17.567 -2.835 1.00 24.34 100 PRO B C 1
ATOM 794 O O . PRO A 1 117 ? 41.889 17.261 -1.954 1.00 26.16 100 PRO B O 1
ATOM 798 N N . GLU A 1 118 ? 40.757 18.822 -3.089 1.00 19.95 101 GLU B N 1
ATOM 799 C CA . GLU A 1 118 ? 41.313 19.904 -2.287 1.00 28.12 101 GLU B CA 1
ATOM 800 C C . GLU A 1 118 ? 40.681 19.962 -0.893 1.00 26.44 101 GLU B C 1
ATOM 801 O O . GLU A 1 118 ? 41.117 20.742 -0.048 1.00 27.03 101 GLU B O 1
ATOM 807 N N . ASN A 1 119 ? 39.643 19.156 -0.669 1.00 19.22 102 ASN B N 1
ATOM 808 C CA . ASN A 1 119 ? 39.043 19.021 0.663 1.00 18.78 102 ASN B CA 1
ATOM 809 C C . ASN A 1 119 ? 39.221 17.598 1.177 1.00 20.20 102 ASN B C 1
ATOM 810 O O . ASN A 1 119 ? 38.375 17.082 1.899 1.00 19.50 102 ASN B O 1
ATOM 815 N N . ARG A 1 120 ? 40.327 16.980 0.786 1.00 22.69 103 ARG B N 1
ATOM 816 C CA . ARG A 1 120 ? 40.650 15.614 1.168 1.00 18.47 103 ARG B CA 1
ATOM 817 C C . ARG A 1 120 ? 40.399 15.279 2.643 1.00 17.66 103 ARG B C 1
ATOM 818 O O . ARG A 1 120 ? 39.856 14.213 2.942 1.00 18.06 103 ARG B O 1
ATOM 826 N N . GLU A 1 121 ? 40.758 16.190 3.545 1.00 18.00 104 GLU B N 1
ATOM 827 C CA . GLU A 1 121 ? 40.645 15.942 4.983 1.00 18.67 104 GLU B CA 1
ATOM 828 C C . GLU A 1 121 ? 39.201 15.618 5.398 1.00 22.25 104 GLU B C 1
ATOM 829 O O . GLU A 1 121 ? 38.987 14.826 6.298 1.00 19.16 104 GLU B O 1
ATOM 835 N N . LEU A 1 122 ? 38.224 16.236 4.741 1.00 17.30 105 LEU B N 1
ATOM 836 C CA . LEU A 1 122 ? 36.811 16.032 5.059 1.00 18.63 105 LEU B CA 1
ATOM 837 C C . LEU A 1 122 ? 36.331 14.689 4.560 1.00 20.08 105 LEU B C 1
ATOM 838 O O . LEU A 1 122 ? 35.364 14.111 5.082 1.00 20.06 105 LEU B O 1
ATOM 843 N N . PHE A 1 123 ? 37.010 14.201 3.530 1.00 17.86 106 PHE B N 1
ATOM 844 C CA . PHE A 1 123 ? 36.469 13.130 2.701 1.00 16.74 106 PHE B CA 1
ATOM 845 C C . PHE A 1 123 ? 37.440 11.964 2.609 1.00 20.63 106 PHE B C 1
ATOM 846 O O . PHE A 1 123 ? 37.393 11.179 1.666 1.00 18.25 106 PHE B O 1
ATOM 854 N N . ILE A 1 124 ? 38.304 11.852 3.611 1.00 18.68 107 ILE B N 1
ATOM 855 C CA . ILE A 1 124 ? 39.391 10.877 3.591 1.00 21.52 107 ILE B CA 1
ATOM 856 C C . ILE A 1 124 ? 38.866 9.441 3.459 1.00 22.40 107 ILE B C 1
ATOM 857 O O . ILE A 1 124 ? 39.493 8.600 2.806 1.00 21.22 107 ILE B O 1
ATOM 862 N N . ASP A 1 125 ? 37.690 9.182 4.027 1.00 21.29 108 ASP B N 1
ATOM 863 C CA . ASP A 1 125 ? 37.090 7.846 4.014 1.00 20.81 108 ASP B CA 1
ATOM 864 C C . ASP A 1 125 ? 35.941 7.711 3.008 1.00 17.65 108 ASP B C 1
ATOM 865 O O . ASP A 1 125 ? 35.215 6.713 3.004 1.00 17.04 108 ASP B O 1
ATOM 870 N N . SER A 1 126 ? 35.782 8.710 2.147 1.00 19.09 109 SER B N 1
ATOM 871 C CA . SER A 1 126 ? 34.641 8.768 1.248 1.00 14.77 109 SER B CA 1
ATOM 872 C C . SER A 1 126 ? 34.677 7.674 0.197 1.00 13.29 109 SER B C 1
ATOM 873 O O . SER A 1 126 ? 35.741 7.162 -0.157 1.00 14.91 109 SER B O 1
ATOM 876 N N . ARG A 1 127 ? 33.495 7.327 -0.287 1.00 12.67 110 ARG B N 1
ATOM 877 C CA . ARG A 1 127 ? 33.345 6.319 -1.330 1.00 12.49 110 ARG B CA 1
ATOM 878 C C . ARG A 1 127 ? 32.440 6.885 -2.410 1.00 15.21 110 ARG B C 1
ATOM 879 O O . ARG A 1 127 ? 31.405 7.477 -2.096 1.00 12.10 110 ARG B O 1
ATOM 887 N N . THR A 1 128 ? 32.826 6.692 -3.668 1.00 11.41 111 THR B N 1
ATOM 888 C CA . THR A 1 128 ? 32.029 7.133 -4.805 1.00 10.17 111 THR B CA 1
ATOM 889 C C . THR A 1 128 ? 31.621 5.939 -5.655 1.00 13.02 111 THR B C 1
ATOM 890 O O . THR A 1 128 ? 32.417 5.024 -5.853 1.00 13.46 111 THR B O 1
ATOM 894 N N . THR A 1 129 ? 30.375 5.932 -6.120 1.00 10.98 112 THR B N 1
ATOM 895 C CA . THR A 1 129 ? 29.983 4.946 -7.113 1.00 9.95 112 THR B CA 1
ATOM 896 C C . THR A 1 129 ? 29.435 5.631 -8.352 1.00 10.93 112 THR B C 1
ATOM 897 O O . THR A 1 129 ? 28.641 6.585 -8.270 1.00 10.28 112 THR B O 1
ATOM 901 N N . ILE A 1 130 ? 29.849 5.116 -9.506 1.00 12.41 113 ILE B N 1
ATOM 902 C CA . ILE A 1 130 ? 29.466 5.662 -10.799 1.00 13.09 113 ILE B CA 1
ATOM 903 C C . ILE A 1 130 ? 28.590 4.671 -11.572 1.00 10.80 113 ILE B C 1
ATOM 904 O O . ILE A 1 130 ? 28.967 3.508 -11.789 1.00 14.14 113 ILE B O 1
ATOM 909 N N . PHE A 1 131 ? 27.411 5.142 -11.951 1.00 8.62 114 PHE B N 1
ATOM 910 C CA . PHE A 1 131 ? 26.453 4.346 -12.732 1.00 10.49 114 PHE B CA 1
ATOM 911 C C . PHE A 1 131 ? 26.215 4.976 -14.114 1.00 11.30 114 PHE B C 1
ATOM 912 O O . PHE A 1 131 ? 25.550 6.010 -14.224 1.00 11.63 114 PHE B O 1
ATOM 920 N N . PRO A 1 132 ? 26.741 4.363 -15.178 1.00 14.13 115 PRO B N 1
ATOM 921 C CA . PRO A 1 132 ? 26.426 4.912 -16.504 1.00 12.77 115 PRO B CA 1
ATOM 922 C C . PRO A 1 132 ? 24.919 4.869 -16.776 1.00 16.17 115 PRO B C 1
ATOM 923 O O . PRO A 1 132 ? 24.264 3.901 -16.386 1.00 13.40 115 PRO B O 1
ATOM 927 N N . ILE A 1 133 ? 24.384 5.923 -17.394 1.00 12.99 116 ILE B N 1
ATOM 928 C CA . ILE A 1 133 ? 22.986 5.958 -17.811 1.00 11.44 116 ILE B CA 1
ATOM 929 C C . ILE A 1 133 ? 22.888 5.642 -19.309 1.00 13.60 116 ILE B C 1
ATOM 930 O O . ILE A 1 133 ? 23.413 6.382 -20.152 1.00 13.52 116 ILE B O 1
ATOM 935 N N . LEU A 1 134 ? 22.243 4.525 -19.619 1.00 11.60 117 LEU B N 1
ATOM 936 C CA . LEU A 1 134 ? 22.158 4.016 -20.988 1.00 13.45 117 LEU B CA 1
ATOM 937 C C . LEU A 1 134 ? 20.709 3.907 -21.441 1.00 18.04 117 LEU B C 1
ATOM 938 O O . LEU A 1 134 ? 19.828 3.588 -20.645 1.00 15.02 117 LEU B O 1
ATOM 943 N N . GLY A 1 135 ? 20.473 4.173 -22.721 1.00 16.86 118 GLY B N 1
ATOM 944 C CA . GLY A 1 135 ? 19.162 4.016 -23.328 1.00 21.11 118 GLY B CA 1
ATOM 945 C C . GLY A 1 135 ? 19.318 4.031 -24.838 1.00 19.44 118 GLY B C 1
ATOM 946 O O . GLY A 1 135 ? 20.185 4.737 -25.368 1.00 24.17 118 GLY B O 1
ATOM 947 N N . GLY A 1 136 ? 18.507 3.237 -25.528 1.00 18.14 119 GLY B N 1
ATOM 948 C CA . GLY A 1 136 ? 18.578 3.144 -26.974 1.00 20.36 119 GLY B CA 1
ATOM 949 C C . GLY A 1 136 ? 19.944 2.642 -27.374 1.00 28.45 119 GLY B C 1
ATOM 950 O O . GLY A 1 136 ? 20.460 3.001 -28.421 1.00 27.17 119 GLY B O 1
ATOM 951 N N . GLY A 1 137 ? 20.545 1.830 -26.508 1.00 28.08 120 GLY B N 1
ATOM 952 C CA . GLY A 1 137 ? 21.868 1.292 -26.756 1.00 30.55 120 GLY B CA 1
ATOM 953 C C . GLY A 1 137 ? 23.006 2.296 -26.657 1.00 33.04 120 GLY B C 1
ATOM 954 O O . GLY A 1 137 ? 24.144 1.960 -26.985 1.00 29.30 120 GLY B O 1
ATOM 955 N N . GLU A 1 138 ? 22.733 3.517 -26.201 1.00 25.72 121 GLU B N 1
ATOM 956 C CA . GLU A 1 138 ? 23.811 4.507 -26.114 1.00 21.71 121 GLU B CA 1
ATOM 957 C C . GLU A 1 138 ? 23.889 5.196 -24.751 1.00 17.05 121 GLU B C 1
ATOM 958 O O . GLU A 1 138 ? 22.965 5.126 -23.949 1.00 18.83 121 GLU B O 1
ATOM 964 N N . ARG A 1 139 ? 25.019 5.846 -24.500 1.00 18.47 122 ARG B N 1
ATOM 965 C CA . ARG A 1 139 ? 25.279 6.533 -23.238 1.00 17.90 122 ARG B CA 1
ATOM 966 C C . ARG A 1 139 ? 24.567 7.873 -23.240 1.00 21.49 122 ARG B C 1
ATOM 967 O O . ARG A 1 139 ? 24.800 8.680 -24.132 1.00 23.04 122 ARG B O 1
ATOM 975 N N . LEU A 1 140 ? 23.687 8.101 -22.260 1.00 16.01 123 LEU B N 1
ATOM 976 C CA . LEU A 1 140 ? 22.859 9.315 -22.222 1.00 14.08 123 LEU B CA 1
ATOM 977 C C . LEU A 1 140 ? 23.196 10.234 -21.048 1.00 20.47 123 LEU B C 1
ATOM 978 O O . LEU A 1 140 ? 22.732 11.376 -20.987 1.00 17.67 123 LEU B O 1
ATOM 983 N N . GLY A 1 141 ? 24.004 9.739 -20.119 1.00 14.84 124 GLY B N 1
ATOM 984 C CA . GLY A 1 141 ? 24.359 10.509 -18.940 1.00 13.41 124 GLY B CA 1
ATOM 985 C C . GLY A 1 141 ? 25.013 9.623 -17.906 1.00 13.51 124 GLY B C 1
ATOM 986 O O . GLY A 1 141 ? 25.359 8.466 -18.198 1.00 13.64 124 GLY B O 1
ATOM 987 N N . THR A 1 142 ? 25.167 10.171 -16.701 1.00 11.69 125 THR B N 1
ATOM 988 C CA . THR A 1 142 ? 25.754 9.445 -15.587 1.00 14.05 125 THR B CA 1
ATOM 989 C C . THR A 1 142 ? 25.057 9.792 -14.281 1.00 14.82 125 THR B C 1
ATOM 990 O O . THR A 1 142 ? 24.672 10.944 -14.033 1.00 13.79 125 THR B O 1
ATOM 994 N N . LEU A 1 143 ? 24.904 8.771 -13.445 1.00 10.45 126 LEU B N 1
ATOM 995 C CA . LEU A 1 143 ? 24.417 8.918 -12.092 1.00 12.57 126 LEU B CA 1
ATOM 996 C C . LEU A 1 143 ? 25.597 8.695 -11.158 1.00 10.34 126 LEU B C 1
ATOM 997 O O . LEU A 1 143 ? 26.261 7.667 -11.237 1.00 12.89 126 LEU B O 1
ATOM 1002 N N . VAL A 1 144 ? 25.875 9.663 -10.291 1.00 8.45 127 VAL B N 1
ATOM 1003 C CA . VAL A 1 144 ? 27.046 9.550 -9.425 1.00 10.77 127 VAL B CA 1
ATOM 1004 C C . VAL A 1 144 ? 26.613 9.687 -7.973 1.00 13.75 127 VAL B C 1
ATOM 1005 O O . VAL A 1 144 ? 25.879 10.610 -7.621 1.00 11.52 127 VAL B O 1
ATOM 1009 N N . LEU A 1 145 ? 27.052 8.751 -7.132 1.00 11.02 128 LEU B N 1
ATOM 1010 C CA . LEU A 1 145 ? 26.695 8.756 -5.718 1.00 12.39 128 LEU B CA 1
ATOM 1011 C C . LEU A 1 145 ? 27.952 8.866 -4.896 1.00 12.79 128 LEU B C 1
ATOM 1012 O O . LEU A 1 145 ? 28.908 8.161 -5.162 1.00 12.33 128 LEU B O 1
ATOM 1017 N N . GLY A 1 146 ? 27.923 9.698 -3.864 1.00 9.71 129 GLY B N 1
ATOM 1018 C CA . GLY A 1 146 ? 29.053 9.811 -2.952 1.00 10.25 129 GLY B CA 1
ATOM 1019 C C . GLY A 1 146 ? 28.633 9.753 -1.493 1.00 13.78 129 GLY B C 1
ATOM 1020 O O . GLY A 1 146 ? 27.699 10.452 -1.092 1.00 14.62 129 GLY B O 1
ATOM 1021 N N . ARG A 1 147 ? 29.319 8.910 -0.714 1.00 12.27 130 ARG B N 1
ATOM 1022 C CA . ARG A 1 147 ? 29.144 8.807 0.737 1.00 16.25 130 ARG B CA 1
ATOM 1023 C C . ARG A 1 147 ? 30.418 9.223 1.446 1.00 15.63 130 ARG B C 1
ATOM 1024 O O . ARG A 1 147 ? 31.506 8.904 0.987 1.00 17.44 130 ARG B O 1
ATOM 1032 N N . VAL A 1 148 ? 30.289 9.911 2.576 1.00 15.06 131 VAL B N 1
ATOM 1033 C CA . VAL A 1 148 ? 31.449 10.350 3.327 1.00 18.33 131 VAL B CA 1
ATOM 1034 C C . VAL A 1 148 ? 32.122 9.206 4.097 1.00 22.70 131 VAL B C 1
ATOM 1035 O O . VAL A 1 148 ? 33.328 9.235 4.309 1.00 21.05 131 VAL B O 1
ATOM 1039 N N . HIS A 1 149 ? 31.368 8.180 4.477 1.00 19.51 132 HIS B N 1
ATOM 1040 C CA . HIS A 1 149 ? 31.952 7.121 5.306 1.00 27.74 132 HIS B CA 1
ATOM 1041 C C . HIS A 1 149 ? 31.850 5.680 4.778 1.00 38.79 132 HIS B C 1
ATOM 1042 O O . HIS A 1 149 ? 32.872 5.044 4.501 1.00 55.68 132 HIS B O 1
ATOM 1049 N N . ASP A 1 150 ? 30.643 5.154 4.651 1.00 32.80 133 ASP B N 1
ATOM 1050 C CA . ASP A 1 150 ? 30.491 3.704 4.479 1.00 36.95 133 ASP B CA 1
ATOM 1051 C C . ASP A 1 150 ? 30.630 3.212 3.036 1.00 28.57 133 ASP B C 1
ATOM 1052 O O . ASP A 1 150 ? 30.295 3.927 2.095 1.00 32.34 133 ASP B O 1
ATOM 1057 N N . ASP A 1 151 ? 31.106 1.977 2.883 1.00 19.34 134 ASP B N 1
ATOM 1058 C CA . ASP A 1 151 ? 31.164 1.314 1.579 1.00 20.40 134 ASP B CA 1
ATOM 1059 C C . ASP A 1 151 ? 29.790 1.066 0.983 1.00 20.52 134 ASP B C 1
ATOM 1060 O O . ASP A 1 151 ? 28.791 0.945 1.707 1.00 21.67 134 ASP B O 1
ATOM 1065 N N . PHE A 1 152 ? 29.738 0.997 -0.343 1.00 16.61 135 PHE B N 1
ATOM 1066 C CA . PHE A 1 152 ? 28.502 0.644 -1.039 1.00 18.94 135 PHE B CA 1
ATOM 1067 C C . PHE A 1 152 ? 28.384 -0.880 -1.096 1.00 17.41 135 PHE B C 1
ATOM 1068 O O . PHE A 1 152 ? 29.392 -1.588 -1.285 1.00 18.99 135 PHE B O 1
ATOM 1076 N N . ASN A 1 153 ? 27.171 -1.386 -0.899 1.00 20.22 136 ASN B N 1
ATOM 1077 C CA . ASN A 1 153 ? 26.928 -2.821 -0.984 1.00 20.25 136 ASN B CA 1
ATOM 1078 C C . ASN A 1 153 ? 25.996 -3.176 -2.135 1.00 21.35 136 ASN B C 1
ATOM 1079 O O . ASN A 1 153 ? 25.607 -2.310 -2.926 1.00 14.96 136 ASN B O 1
ATOM 1084 N N . GLU A 1 154 ? 25.631 -4.452 -2.220 1.00 20.07 137 GLU B N 1
ATOM 1085 C CA . GLU A 1 154 ? 24.769 -4.914 -3.302 1.00 22.91 137 GLU B CA 1
ATOM 1086 C C . GLU A 1 154 ? 23.441 -4.156 -3.355 1.00 18.66 137 GLU B C 1
ATOM 1087 O O . GLU A 1 154 ? 22.979 -3.830 -4.439 1.00 20.52 137 GLU B O 1
ATOM 1093 N N . ASN A 1 155 ? 22.832 -3.882 -2.202 1.00 20.54 138 ASN B N 1
ATOM 1094 C CA . ASN A 1 155 ? 21.569 -3.132 -2.149 1.00 22.54 138 ASN B CA 1
ATOM 1095 C C . ASN A 1 155 ? 21.667 -1.781 -2.836 1.00 18.35 138 ASN B C 1
ATOM 1096 O O . ASN A 1 155 ? 20.768 -1.362 -3.572 1.00 14.95 138 ASN B O 1
ATOM 1101 N N . ASP A 1 156 ? 22.758 -1.079 -2.540 1.00 16.22 139 ASP B N 1
ATOM 1102 C CA . ASP A 1 156 ? 23.041 0.204 -3.147 1.00 20.51 139 ASP B CA 1
ATOM 1103 C C . ASP A 1 156 ? 23.142 0.082 -4.661 1.00 17.88 139 ASP B C 1
ATOM 1104 O O . ASP A 1 156 ? 22.622 0.935 -5.391 1.00 13.53 139 ASP B O 1
ATOM 1109 N N . LEU A 1 157 ? 23.802 -0.978 -5.135 1.00 14.12 140 LEU B N 1
ATOM 1110 C CA . LEU A 1 157 ? 23.964 -1.161 -6.577 1.00 15.21 140 LEU B CA 1
ATOM 1111 C C . LEU A 1 157 ? 22.644 -1.538 -7.239 1.00 14.29 140 LEU B C 1
ATOM 1112 O O . LEU A 1 157 ? 22.366 -1.103 -8.359 1.00 14.62 140 LEU B O 1
ATOM 1117 N N . VAL A 1 158 ? 21.822 -2.341 -6.559 1.00 12.55 141 VAL B N 1
ATOM 1118 C CA . VAL A 1 158 ? 20.490 -2.664 -7.079 1.00 13.12 141 VAL B CA 1
ATOM 1119 C C . VAL A 1 158 ? 19.702 -1.363 -7.258 1.00 17.14 141 VAL B C 1
ATOM 1120 O O . VAL A 1 158 ? 19.108 -1.127 -8.317 1.00 15.14 141 VAL B O 1
ATOM 1124 N N . LEU A 1 159 ? 19.714 -0.511 -6.233 1.00 14.39 142 LEU B N 1
ATOM 1125 C CA . LEU A 1 159 ? 18.968 0.734 -6.313 1.00 15.38 142 LEU B CA 1
ATOM 1126 C C . LEU A 1 159 ? 19.521 1.634 -7.398 1.00 14.17 142 LEU B C 1
ATOM 1127 O O . LEU A 1 159 ? 18.752 2.194 -8.192 1.00 14.34 142 LEU B O 1
ATOM 1132 N N . GLY A 1 160 ? 20.845 1.787 -7.422 1.00 10.59 143 GLY B N 1
ATOM 1133 C CA . GLY A 1 160 ? 21.489 2.722 -8.335 1.00 10.47 143 GLY B CA 1
ATOM 1134 C C . GLY A 1 160 ? 21.375 2.311 -9.785 1.00 12.19 143 GLY B C 1
ATOM 1135 O O . GLY A 1 160 ? 21.169 3.159 -10.644 1.00 10.77 143 GLY B O 1
ATOM 1136 N N . GLU A 1 161 ? 21.495 1.020 -10.070 1.00 10.66 144 GLU B N 1
ATOM 1137 C CA . GLU A 1 161 ? 21.454 0.582 -11.464 1.00 10.70 144 GLU B CA 1
ATOM 1138 C C . GLU A 1 161 ? 20.046 0.671 -12.012 1.00 12.77 144 GLU B C 1
ATOM 1139 O O . GLU A 1 161 ? 19.859 0.941 -13.190 1.00 11.08 144 GLU B O 1
ATOM 1145 N N . TYR A 1 162 ? 19.049 0.441 -11.159 1.00 11.21 145 TYR B N 1
ATOM 1146 C CA . TYR A 1 162 ? 17.655 0.580 -11.570 1.00 12.28 145 TYR B CA 1
ATOM 1147 C C . TYR A 1 162 ? 17.342 2.043 -11.834 1.00 11.24 145 TYR B C 1
ATOM 1148 O O . TYR A 1 162 ? 16.759 2.401 -12.857 1.00 11.73 145 TYR B O 1
ATOM 1157 N N . ALA A 1 163 ? 17.780 2.896 -10.918 1.00 10.59 146 ALA B N 1
ATOM 1158 C CA . ALA A 1 163 ? 17.564 4.325 -11.053 1.00 10.64 146 ALA B CA 1
ATOM 1159 C C . ALA A 1 163 ? 18.212 4.849 -12.340 1.00 10.41 146 ALA B C 1
ATOM 1160 O O . ALA A 1 163 ? 17.599 5.613 -13.083 1.00 11.97 146 ALA B O 1
ATOM 1162 N N . ALA A 1 164 ? 19.439 4.419 -12.610 1.00 11.36 147 ALA B N 1
ATOM 1163 C CA . ALA A 1 164 ? 20.120 4.837 -13.836 1.00 11.01 147 ALA B CA 1
ATOM 1164 C C . ALA A 1 164 ? 19.355 4.361 -15.075 1.00 13.35 147 ALA B C 1
ATOM 1165 O O . ALA A 1 164 ? 19.251 5.079 -16.078 1.00 12.35 147 ALA B O 1
ATOM 1167 N N . THR A 1 165 ? 18.827 3.144 -15.014 1.00 11.23 148 THR B N 1
ATOM 1168 C CA . THR A 1 165 ? 18.029 2.621 -16.126 1.00 10.64 148 THR B CA 1
ATOM 1169 C C . THR A 1 165 ? 16.769 3.456 -16.362 1.00 10.62 148 THR B C 1
ATOM 1170 O O . THR A 1 165 ? 16.421 3.755 -17.511 1.00 13.61 148 THR B O 1
ATOM 1174 N N . VAL A 1 166 ? 16.069 3.798 -15.279 1.00 11.24 149 VAL B N 1
ATOM 1175 C CA . VAL A 1 166 ? 14.845 4.582 -15.384 1.00 12.10 149 VAL B CA 1
ATOM 1176 C C . VAL A 1 166 ? 15.139 5.985 -15.892 1.00 12.52 149 VAL B C 1
ATOM 1177 O O . VAL A 1 166 ? 14.382 6.529 -16.699 1.00 14.70 149 VAL B O 1
ATOM 1181 N N . ILE A 1 167 ? 16.241 6.578 -15.435 1.00 11.65 150 ILE B N 1
ATOM 1182 C CA . ILE A 1 167 ? 16.621 7.900 -15.929 1.00 12.86 150 ILE B CA 1
ATOM 1183 C C . ILE A 1 167 ? 16.931 7.800 -17.425 1.00 11.15 150 ILE B C 1
ATOM 1184 O O . ILE A 1 167 ? 16.550 8.663 -18.187 1.00 11.78 150 ILE B O 1
ATOM 1189 N N . GLY A 1 168 ? 17.573 6.712 -17.853 1.00 13.11 151 GLY B N 1
ATOM 1190 C CA . GLY A 1 168 ? 17.827 6.508 -19.272 1.00 12.08 151 GLY B CA 1
ATOM 1191 C C . GLY A 1 168 ? 16.569 6.362 -20.116 1.00 14.55 151 GLY B C 1
ATOM 1192 O O . GLY A 1 168 ? 16.474 6.930 -21.204 1.00 12.61 151 GLY B O 1
ATOM 1193 N N . MET A 1 169 ? 15.611 5.583 -19.628 1.00 11.34 152 MET B N 1
ATOM 1194 C CA . MET A 1 169 ? 14.303 5.501 -20.275 1.00 15.12 152 MET B CA 1
ATOM 1195 C C . MET A 1 169 ? 13.679 6.877 -20.461 1.00 14.88 152 MET B C 1
ATOM 1196 O O . MET A 1 169 ? 13.117 7.189 -21.522 1.00 17.32 152 MET B O 1
ATOM 1201 N N . GLU A 1 170 ? 13.774 7.696 -19.420 1.00 11.62 153 GLU B N 1
ATOM 1202 C CA . GLU A 1 170 ? 13.166 9.026 -19.436 1.00 12.01 153 GLU B CA 1
ATOM 1203 C C . GLU A 1 170 ? 13.854 9.990 -20.397 1.00 15.43 153 GLU B C 1
ATOM 1204 O O . GLU A 1 170 ? 13.199 10.810 -21.059 1.00 14.65 153 GLU B O 1
ATOM 1210 N N . ILE A 1 171 ? 15.178 9.887 -20.484 1.00 14.48 154 ILE B N 1
ATOM 1211 C CA . ILE A 1 171 ? 15.905 10.699 -21.441 1.00 12.86 154 ILE B CA 1
ATOM 1212 C C . ILE A 1 171 ? 15.577 10.235 -22.845 1.00 16.00 154 ILE B C 1
ATOM 1213 O O . ILE A 1 171 ? 15.370 11.045 -23.740 1.00 18.10 154 ILE B O 1
ATOM 1218 N N . LEU A 1 172 ? 15.503 8.921 -23.039 1.00 15.34 155 LEU B N 1
ATOM 1219 C CA . LEU A 1 172 ? 15.204 8.384 -24.359 1.00 18.04 155 LEU B CA 1
ATOM 1220 C C . LEU A 1 172 ? 13.822 8.844 -24.800 1.00 19.91 155 LEU B C 1
ATOM 1221 O O . LEU A 1 172 ? 13.633 9.240 -25.952 1.00 18.77 155 LEU B O 1
ATOM 1226 N N . ARG A 1 173 ? 12.859 8.803 -23.882 1.00 17.33 156 ARG B N 1
ATOM 1227 C CA . ARG A 1 173 ? 11.507 9.276 -24.207 1.00 19.82 156 ARG B CA 1
ATOM 1228 C C . ARG A 1 173 ? 11.515 10.760 -24.560 1.00 24.09 156 ARG B C 1
ATOM 1229 O O . ARG A 1 173 ? 10.884 11.179 -25.532 1.00 22.88 156 ARG B O 1
ATOM 1237 N N . GLU A 1 174 ? 12.223 11.563 -23.769 1.00 16.82 157 GLU B N 1
ATOM 1238 C CA . GLU A 1 174 ? 12.280 13.003 -24.028 1.00 19.22 157 GLU B CA 1
ATOM 1239 C C . GLU A 1 174 ? 12.898 13.293 -25.382 1.00 20.48 157 GLU B C 1
ATOM 1240 O O . GLU A 1 174 ? 12.417 14.149 -26.128 1.00 25.04 157 GLU B O 1
ATOM 1246 N N . LYS A 1 175 ? 13.965 12.573 -25.701 1.00 21.87 158 LYS B N 1
ATOM 1247 C CA . LYS A 1 175 ? 14.655 12.780 -26.967 1.00 21.81 158 LYS B CA 1
ATOM 1248 C C . LYS A 1 175 ? 13.768 12.379 -28.149 1.00 30.89 158 LYS B C 1
ATOM 1249 O O . LYS A 1 175 ? 13.696 13.101 -29.147 1.00 32.83 158 LYS B O 1
ATOM 1255 N N . HIS A 1 176 ? 13.083 11.244 -28.037 1.00 25.25 159 HIS B N 1
ATOM 1256 C CA . HIS A 1 176 ? 12.170 10.834 -29.096 1.00 25.51 159 HIS B CA 1
ATOM 1257 C C . HIS A 1 176 ? 11.018 11.820 -29.242 1.00 26.05 159 HIS B C 1
ATOM 1258 O O . HIS A 1 176 ? 10.620 12.170 -30.356 1.00 32.91 159 HIS B O 1
ATOM 1265 N N . SER A 1 177 ? 10.472 12.267 -28.120 1.00 25.11 160 SER B N 1
ATOM 1266 C CA . SER A 1 177 ? 9.324 13.162 -28.178 1.00 36.83 160 SER B CA 1
ATOM 1267 C C . SER A 1 177 ? 9.715 14.536 -28.720 1.00 38.24 160 SER B C 1
ATOM 1268 O O . SER A 1 177 ? 8.894 15.231 -29.315 1.00 36.61 160 SER B O 1
ATOM 1271 N N . GLU A 1 178 ? 10.974 14.916 -28.543 1.00 35.93 161 GLU B N 1
ATOM 1272 C CA . GLU A 1 178 ? 11.465 16.144 -29.153 1.00 39.22 161 GLU B CA 1
ATOM 1273 C C . GLU A 1 178 ? 11.508 16.008 -30.668 1.00 39.74 161 GLU B C 1
ATOM 1274 O O . GLU A 1 178 ? 11.039 16.887 -31.390 1.00 44.22 161 GLU B O 1
ATOM 1280 N N . VAL A 1 179 ? 12.063 14.899 -31.147 1.00 35.65 162 VAL B N 1
ATOM 1281 C CA . VAL A 1 179 ? 12.125 14.642 -32.579 1.00 34.27 162 VAL B CA 1
ATOM 1282 C C . VAL A 1 179 ? 10.725 14.556 -33.177 1.00 37.06 162 VAL B C 1
ATOM 1283 O O . VAL A 1 179 ? 10.444 15.160 -34.217 1.00 37.67 162 VAL B O 1
ATOM 1287 N N . GLU A 1 180 ? 9.847 13.805 -32.520 1.00 28.04 163 GLU B N 1
ATOM 1288 C CA . GLU A 1 180 ? 8.488 13.646 -33.010 1.00 33.76 163 GLU B CA 1
ATOM 1289 C C . GLU A 1 180 ? 7.761 14.982 -33.060 1.00 34.44 163 GLU B C 1
ATOM 1290 O O . GLU A 1 180 ? 7.086 15.289 -34.043 1.00 36.15 163 GLU B O 1
ATOM 1296 N N . LYS A 1 181 ? 7.907 15.775 -32.004 1.00 28.86 164 LYS B N 1
ATOM 1297 C CA . LYS A 1 181 ? 7.173 17.026 -31.901 1.00 42.94 164 LYS B CA 1
ATOM 1298 C C . LYS A 1 181 ? 7.598 18.024 -32.975 1.00 42.90 164 LYS B C 1
ATOM 1299 O O . LYS A 1 181 ? 6.754 18.726 -33.526 1.00 43.17 164 LYS B O 1
ATOM 1305 N N . GLU A 1 182 ? 8.889 18.081 -33.293 1.00 42.24 165 GLU B N 1
ATOM 1306 C CA . GLU A 1 182 ? 9.350 19.043 -34.294 1.00 49.95 165 GLU B CA 1
ATOM 1307 C C . GLU A 1 182 ? 8.943 18.616 -35.704 1.00 50.94 165 GLU B C 1
ATOM 1308 O O . GLU A 1 182 ? 8.771 19.459 -36.585 1.00 48.13 165 GLU B O 1
ATOM 1314 N N . ALA A 1 183 ? 8.784 17.313 -35.915 1.00 45.21 166 ALA B N 1
ATOM 1315 C CA . ALA A 1 183 ? 8.283 16.812 -37.190 1.00 42.52 166 ALA B CA 1
ATOM 1316 C C . ALA A 1 183 ? 6.787 17.094 -37.317 1.00 45.54 166 ALA B C 1
ATOM 1317 O O . ALA A 1 183 ? 6.310 17.540 -38.368 1.00 44.29 166 ALA B O 1
ATOM 1319 N N . ARG A 1 184 ? 6.055 16.839 -36.235 1.00 38.16 167 ARG B N 1
ATOM 1320 C CA . ARG A 1 184 ? 4.607 17.000 -36.239 1.00 44.96 167 ARG B CA 1
ATOM 1321 C C . ARG A 1 184 ? 4.186 18.468 -36.150 1.00 45.31 167 ARG B C 1
ATOM 1322 O O . ARG A 1 184 ? 3.114 18.832 -36.634 1.00 44.57 167 ARG B O 1
ATOM 1330 N N . ASP A 1 185 ? 5.025 19.309 -35.547 1.00 39.98 168 ASP B N 1
ATOM 1331 C CA . ASP A 1 185 ? 4.772 20.751 -35.552 1.00 50.86 168 ASP B CA 1
ATOM 1332 C C . ASP A 1 185 ? 4.848 21.303 -36.970 1.00 47.37 168 ASP B C 1
ATOM 1333 O O . ASP A 1 185 ? 3.974 22.059 -37.397 1.00 45.92 168 ASP B O 1
ATOM 1338 N N . LYS A 1 186 ? 5.904 20.920 -37.686 1.00 40.23 169 LYS B N 1
ATOM 1339 C CA . LYS A 1 186 ? 6.095 21.313 -39.077 1.00 46.56 169 LYS B CA 1
ATOM 1340 C C . LYS A 1 186 ? 4.869 21.001 -39.921 1.00 44.38 169 LYS B C 1
ATOM 1341 O O . LYS A 1 186 ? 4.385 21.853 -40.672 1.00 41.07 169 LYS B O 1
ATOM 1347 N N . ALA A 1 187 ? 4.366 19.777 -39.789 1.00 42.49 170 ALA B N 1
ATOM 1348 C CA . ALA A 1 187 ? 3.209 19.339 -40.562 1.00 40.63 170 ALA B CA 1
ATOM 1349 C C . ALA A 1 187 ? 1.952 20.107 -40.160 1.00 40.90 170 ALA B C 1
ATOM 1350 O O . ALA A 1 187 ? 1.167 20.518 -41.020 1.00 37.57 170 ALA B O 1
ATOM 1352 N N . ALA A 1 188 ? 1.769 20.305 -38.856 1.00 37.21 171 ALA B N 1
ATOM 1353 C CA . ALA A 1 188 ? 0.597 21.019 -38.344 1.00 37.20 171 ALA B CA 1
ATOM 1354 C C . ALA A 1 188 ? 0.580 22.471 -38.815 1.00 36.25 171 ALA B C 1
ATOM 1355 O O . ALA A 1 188 ? -0.460 22.999 -39.211 1.00 36.67 171 ALA B O 1
ATOM 1357 N N . ILE A 1 189 ? 1.738 23.113 -38.765 1.00 35.13 172 ILE B N 1
ATOM 1358 C CA . ILE A 1 189 ? 1.871 24.475 -39.260 1.00 34.91 172 ILE B CA 1
ATOM 1359 C C . ILE A 1 189 ? 1.551 24.550 -40.755 1.00 35.24 172 ILE B C 1
ATOM 1360 O O . ILE A 1 189 ? 0.856 25.464 -41.204 1.00 37.05 172 ILE B O 1
ATOM 1365 N N . THR A 1 190 ? 2.042 23.579 -41.520 1.00 33.06 173 THR B N 1
ATOM 1366 C CA . THR A 1 190 ? 1.777 23.539 -42.956 1.00 38.00 173 THR B CA 1
ATOM 1367 C C . THR A 1 190 ? 0.285 23.334 -43.257 1.00 37.43 173 THR B C 1
ATOM 1368 O O . THR A 1 190 ? -0.272 23.990 -44.141 1.00 34.38 173 THR B O 1
ATOM 1372 N N . MET A 1 191 ? -0.362 22.434 -42.523 1.00 37.25 174 MET B N 1
ATOM 1373 C CA . MET A 1 191 ? -1.803 22.223 -42.670 1.00 35.48 174 MET B CA 1
ATOM 1374 C C . MET A 1 191 ? -2.582 23.487 -42.321 1.00 33.59 174 MET B C 1
ATOM 1375 O O . MET A 1 191 ? -3.530 23.865 -43.019 1.00 34.00 174 MET B O 1
ATOM 1380 N N . ALA A 1 192 ? -2.178 24.126 -41.228 1.00 32.53 175 ALA B N 1
ATOM 1381 C CA . ALA A 1 192 ? -2.820 25.344 -40.747 1.00 38.43 175 ALA B CA 1
ATOM 1382 C C . ALA A 1 192 ? -2.783 26.435 -41.806 1.00 34.69 175 ALA B C 1
ATOM 1383 O O . ALA A 1 192 ? -3.810 27.002 -42.179 1.00 35.46 175 ALA B O 1
ATOM 1385 N N . ILE A 1 193 ? -1.580 26.717 -42.286 1.00 34.94 176 ILE B N 1
ATOM 1386 C CA . ILE A 1 193 ? -1.368 27.743 -43.296 1.00 35.33 176 ILE B CA 1
ATOM 1387 C C . ILE A 1 193 ? -2.169 27.463 -44.559 1.00 36.13 176 ILE B C 1
ATOM 1388 O O . ILE A 1 193 ? -2.774 28.372 -45.129 1.00 37.53 176 ILE B O 1
ATOM 1393 N N . ASN A 1 194 ? -2.198 26.208 -44.989 1.00 35.57 177 ASN B N 1
ATOM 1394 C CA . ASN A 1 194 ? -2.922 25.864 -46.214 1.00 39.01 177 ASN B CA 1
ATOM 1395 C C . ASN A 1 194 ? -4.442 25.940 -46.062 1.00 39.37 177 ASN B C 1
ATOM 1396 O O . ASN A 1 194 ? -5.162 25.985 -47.055 1.00 38.11 177 ASN B O 1
ATOM 1401 N N . SER A 1 195 ? -4.932 25.960 -44.825 1.00 36.94 178 SER B N 1
ATOM 1402 C CA . SER A 1 195 ? -6.374 26.020 -44.591 1.00 37.04 178 SER B CA 1
ATOM 1403 C C . SER A 1 195 ? -6.895 27.454 -44.604 1.00 39.06 178 SER B C 1
ATOM 1404 O O . SER A 1 195 ? -8.103 27.677 -44.663 1.00 39.53 178 SER B O 1
ATOM 1407 N N . LEU A 1 196 ? -5.985 28.422 -44.548 1.00 31.23 179 LEU B N 1
ATOM 1408 C CA . LEU A 1 196 ? -6.363 29.836 -44.607 1.00 30.18 179 LEU B CA 1
ATOM 1409 C C . LEU A 1 196 ? -6.534 30.300 -46.045 1.00 26.66 179 LEU B C 1
ATOM 1410 O O . LEU A 1 196 ? -5.733 29.960 -46.905 1.00 26.33 179 LEU B O 1
ATOM 1415 N N . SER A 1 197 ? -7.583 31.074 -46.303 1.00 24.95 180 SER B N 1
ATOM 1416 C CA . SER A 1 197 ? -7.693 31.788 -47.562 1.00 25.31 180 SER B CA 1
ATOM 1417 C C . SER A 1 197 ? -6.626 32.875 -47.566 1.00 22.01 180 SER B C 1
ATOM 1418 O O . SER A 1 197 ? -6.102 33.247 -46.514 1.00 22.43 180 SER B O 1
ATOM 1421 N N . TYR A 1 198 ? -6.312 33.397 -48.743 1.00 20.23 181 TYR B N 1
ATOM 1422 C CA . TYR A 1 198 ? -5.313 34.453 -48.826 1.00 20.39 181 TYR B CA 1
ATOM 1423 C C . TYR A 1 198 ? -5.702 35.663 -47.983 1.00 21.25 181 TYR B C 1
ATOM 1424 O O . TYR A 1 198 ? -4.861 36.255 -47.312 1.00 22.18 181 TYR B O 1
ATOM 1433 N N . SER A 1 199 ? -6.979 36.016 -48.008 1.00 21.07 182 SER B N 1
ATOM 1434 C CA . SER A 1 199 ? -7.467 37.125 -47.187 1.00 22.01 182 SER B CA 1
ATOM 1435 C C . SER A 1 199 ? -7.220 36.863 -45.712 1.00 23.51 182 SER B C 1
ATOM 1436 O O . SER A 1 199 ? -6.862 37.772 -44.966 1.00 24.56 182 SER B O 1
ATOM 1439 N N . GLU A 1 200 ? -7.417 35.618 -45.296 1.00 23.72 183 GLU B N 1
ATOM 1440 C CA . GLU A 1 200 ? -7.246 35.260 -43.894 1.00 25.23 183 GLU B CA 1
ATOM 1441 C C . GLU A 1 200 ? -5.767 35.286 -43.496 1.00 29.93 183 GLU B C 1
ATOM 1442 O O . GLU A 1 200 ? -5.431 35.701 -42.386 1.00 27.36 183 GLU B O 1
ATOM 1448 N N . LYS A 1 201 ? -4.885 34.869 -44.403 1.00 25.04 184 LYS B N 1
ATOM 1449 C CA . LYS A 1 201 ? -3.453 34.959 -44.152 1.00 25.71 184 LYS B CA 1
ATOM 1450 C C . LYS A 1 201 ? -3.068 36.401 -43.895 1.00 27.07 184 LYS B C 1
ATOM 1451 O O . LYS A 1 201 ? -2.286 36.699 -43.006 1.00 27.96 184 LYS B O 1
ATOM 1457 N N . GLU A 1 202 ? -3.626 37.301 -44.696 1.00 25.48 185 GLU B N 1
ATOM 1458 C CA . GLU A 1 202 ? -3.335 38.715 -44.537 1.00 26.13 185 GLU B CA 1
ATOM 1459 C C . GLU A 1 202 ? -3.866 39.247 -43.214 1.00 29.96 185 GLU B C 1
ATOM 1460 O O . GLU A 1 202 ? -3.210 40.059 -42.545 1.00 28.95 185 GLU B O 1
ATOM 1466 N N . ALA A 1 203 ? -5.056 38.794 -42.837 1.00 31.70 186 ALA B N 1
ATOM 1467 C CA . ALA A 1 203 ? -5.668 39.244 -41.592 1.00 31.89 186 ALA B CA 1
ATOM 1468 C C . ALA A 1 203 ? -4.779 38.864 -40.409 1.00 37.09 186 ALA B C 1
ATOM 1469 O O . ALA A 1 203 ? -4.553 39.668 -39.507 1.00 38.03 186 ALA B O 1
ATOM 1471 N N . ILE A 1 204 ? -4.263 37.639 -40.432 1.00 34.59 187 ILE B N 1
ATOM 1472 C CA . ILE A 1 204 ? -3.381 37.149 -39.376 1.00 36.26 187 ILE B CA 1
ATOM 1473 C C . ILE A 1 204 ? -2.106 37.993 -39.283 1.00 33.18 187 ILE B C 1
ATOM 1474 O O . ILE A 1 204 ? -1.633 38.309 -38.189 1.00 39.07 187 ILE B O 1
ATOM 1479 N N . GLU A 1 205 ? -1.556 38.363 -40.437 1.00 32.89 188 GLU B N 1
ATOM 1480 C CA . GLU A 1 205 ? -0.402 39.254 -40.471 1.00 36.08 188 GLU B CA 1
ATOM 1481 C C . GLU A 1 205 ? -0.725 40.590 -39.811 1.00 45.18 188 GLU B C 1
ATOM 1482 O O . GLU A 1 205 ? 0.065 41.114 -39.024 1.00 45.57 188 GLU B O 1
ATOM 1488 N N . HIS A 1 206 ? -1.899 41.129 -40.125 1.00 46.36 189 HIS B N 1
ATOM 1489 C CA . HIS A 1 206 ? -2.358 42.377 -39.522 1.00 50.77 189 HIS B CA 1
ATOM 1490 C C . HIS A 1 206 ? -2.589 42.241 -38.015 1.00 49.42 189 HIS B C 1
ATOM 1491 O O . HIS A 1 206 ? -2.324 43.170 -37.247 1.00 52.74 189 HIS B O 1
ATOM 1498 N N . ILE A 1 207 ? -3.084 41.081 -37.598 1.00 42.61 190 ILE B N 1
ATOM 1499 C CA . ILE A 1 207 ? -3.356 40.824 -36.187 1.00 45.87 190 ILE B CA 1
ATOM 1500 C C . ILE A 1 207 ? -2.073 40.781 -35.367 1.00 48.27 190 ILE B C 1
ATOM 1501 O O . ILE A 1 207 ? -2.006 41.352 -34.281 1.00 52.09 190 ILE B O 1
ATOM 1506 N N . PHE A 1 208 ? -1.048 40.118 -35.890 1.00 47.06 191 PHE B N 1
ATOM 1507 C CA . PHE A 1 208 ? 0.183 39.942 -35.125 1.00 50.80 191 PHE B CA 1
ATOM 1508 C C . PHE A 1 208 ? 1.127 41.123 -35.268 1.00 61.91 191 PHE B C 1
ATOM 1509 O O . PHE A 1 208 ? 2.017 41.317 -34.441 1.00 64.50 191 PHE B O 1
ATOM 1517 N N . GLU A 1 209 ? 0.923 41.918 -36.311 1.00 68.57 192 GLU B N 1
ATOM 1518 C CA . GLU A 1 209 ? 1.660 43.164 -36.456 1.00 76.83 192 GLU B CA 1
ATOM 1519 C C . GLU A 1 209 ? 1.142 44.154 -35.430 1.00 80.11 192 GLU B C 1
ATOM 1520 O O . GLU A 1 209 ? 1.918 44.813 -34.736 1.00 84.74 192 GLU B O 1
ATOM 1526 N N . GLU A 1 210 ? -0.181 44.240 -35.326 1.00 79.93 193 GLU B N 1
ATOM 1527 C CA . GLU A 1 210 ? -0.813 45.161 -34.393 1.00 83.56 193 GLU B CA 1
ATOM 1528 C C . GLU A 1 210 ? -0.992 44.517 -33.023 1.00 85.95 193 GLU B C 1
ATOM 1529 O O . GLU A 1 210 ? -1.784 44.977 -32.201 1.00 90.54 193 GLU B O 1
ATOM 1535 N N . LEU A 1 211 ? -0.253 43.436 -32.799 1.00 83.29 194 LEU B N 1
ATOM 1536 C CA . LEU A 1 211 ? -0.019 42.932 -31.455 1.00 82.84 194 LEU B CA 1
ATOM 1537 C C . LEU A 1 211 ? 1.446 43.125 -31.114 1.00 89.27 194 LEU B C 1
ATOM 1538 O O . LEU A 1 211 ? 2.289 43.253 -32.003 1.00 86.26 194 LEU B O 1
ATOM 1543 N N . GLY A 1 212 ? 1.750 43.152 -29.824 1.00 99.68 195 GLY B N 1
ATOM 1544 C CA . GLY A 1 212 ? 3.129 43.153 -29.386 1.00 107.63 195 GLY B CA 1
ATOM 1545 C C . GLY A 1 212 ? 3.745 41.793 -29.651 1.00 110.36 195 GLY B C 1
ATOM 1546 O O . GLY A 1 212 ? 4.004 41.028 -28.721 1.00 114.43 195 GLY B O 1
ATOM 1547 N N . GLY A 1 213 ? 3.955 41.483 -30.927 1.00 105.11 196 GLY B N 1
ATOM 1548 C CA . GLY A 1 213 ? 4.607 40.247 -31.315 1.00 101.00 196 GLY B CA 1
ATOM 1549 C C . GLY A 1 213 ? 3.699 39.041 -31.470 1.00 96.62 196 GLY B C 1
ATOM 1550 O O . GLY A 1 213 ? 2.644 39.108 -32.100 1.00 90.09 196 GLY B O 1
ATOM 1551 N N . THR A 1 214 ? 4.121 37.934 -30.867 1.00 100.02 197 THR B N 1
ATOM 1552 C CA . THR A 1 214 ? 3.535 36.623 -31.119 1.00 99.10 197 THR B CA 1
ATOM 1553 C C . THR A 1 214 ? 2.339 36.295 -30.227 1.00 99.61 197 THR B C 1
ATOM 1554 O O . THR A 1 214 ? 1.783 35.199 -30.308 1.00 100.64 197 THR B O 1
ATOM 1558 N N . GLU A 1 215 ? 1.953 37.241 -29.376 1.00 96.67 198 GLU B N 1
ATOM 1559 C CA . GLU A 1 215 ? 0.790 37.069 -28.509 1.00 91.08 198 GLU B CA 1
ATOM 1560 C C . GLU A 1 215 ? 0.316 38.411 -27.959 1.00 85.64 198 GLU B C 1
ATOM 1561 O O . GLU A 1 215 ? 0.877 39.457 -28.284 1.00 84.69 198 GLU B O 1
ATOM 1567 N N . GLY A 1 216 ? -0.723 38.381 -27.130 1.00 81.29 199 GLY B N 1
ATOM 1568 C CA . GLY A 1 216 ? -1.237 39.597 -26.524 1.00 79.64 199 GLY B CA 1
ATOM 1569 C C . GLY A 1 216 ? -2.747 39.731 -26.577 1.00 75.96 199 GLY B C 1
ATOM 1570 O O . GLY A 1 216 ? -3.454 38.792 -26.940 1.00 73.84 199 GLY B O 1
ATOM 1571 N N . LEU A 1 217 ? -3.238 40.913 -26.216 1.00 77.81 200 LEU B N 1
ATOM 1572 C CA . LEU A 1 217 ? -4.673 41.174 -26.158 1.00 78.16 200 LEU B CA 1
ATOM 1573 C C . LEU A 1 217 ? -5.191 41.769 -27.463 1.00 72.75 200 LEU B C 1
ATOM 1574 O O . LEU A 1 217 ? -4.726 42.820 -27.902 1.00 72.55 200 LEU B O 1
ATOM 1579 N N . LEU A 1 218 ? -6.163 41.099 -28.074 1.00 68.19 201 LEU B N 1
ATOM 1580 C CA . LEU A 1 218 ? -6.697 41.542 -29.354 1.00 67.14 201 LEU B CA 1
ATOM 1581 C C . LEU A 1 218 ? -8.140 42.023 -29.262 1.00 65.44 201 LEU B C 1
ATOM 1582 O O . LEU A 1 218 ? -9.014 41.315 -28.764 1.00 63.70 201 LEU B O 1
ATOM 1587 N N . ILE A 1 219 ? -8.377 43.234 -29.754 1.00 65.97 202 ILE B N 1
ATOM 1588 C CA . ILE A 1 219 ? -9.729 43.734 -29.954 1.00 62.92 202 ILE B CA 1
ATOM 1589 C C . ILE A 1 219 ? -9.995 43.765 -31.451 1.00 57.31 202 ILE B C 1
ATOM 1590 O O . ILE A 1 219 ? -9.606 44.712 -32.136 1.00 58.51 202 ILE B O 1
ATOM 1595 N N . ALA A 1 220 ? -10.646 42.718 -31.948 1.00 52.25 203 ALA B N 1
ATOM 1596 C CA . ALA A 1 220 ? -10.831 42.507 -33.382 1.00 51.61 203 ALA B CA 1
ATOM 1597 C C . ALA A 1 220 ? -11.390 43.730 -34.110 1.00 51.37 203 ALA B C 1
ATOM 1598 O O . ALA A 1 220 ? -10.940 44.063 -35.203 1.00 43.81 203 ALA B O 1
ATOM 1600 N N . SER A 1 221 ? -12.362 44.401 -33.501 1.00 56.52 204 SER B N 1
ATOM 1601 C CA . SER A 1 221 ? -12.977 45.569 -34.125 1.00 59.17 204 SER B CA 1
ATOM 1602 C C . SER A 1 221 ? -11.966 46.698 -34.327 1.00 60.03 204 SER B C 1
ATOM 1603 O O . SER A 1 221 ? -11.945 47.354 -35.368 1.00 56.59 204 SER B O 1
ATOM 1606 N N . LYS A 1 222 ? -11.123 46.906 -33.323 1.00 65.49 205 LYS B N 1
ATOM 1607 C CA . LYS A 1 222 ? -10.148 47.990 -33.327 1.00 69.52 205 LYS B CA 1
ATOM 1608 C C . LYS A 1 222 ? -9.070 47.760 -34.392 1.00 68.52 205 LYS B C 1
ATOM 1609 O O . LYS A 1 222 ? -8.625 48.700 -35.054 1.00 68.54 205 LYS B O 1
ATOM 1615 N N . VAL A 1 223 ? -8.693 46.501 -34.591 1.00 62.90 206 VAL B N 1
ATOM 1616 C CA . VAL A 1 223 ? -7.738 46.149 -35.637 1.00 58.79 206 VAL B CA 1
ATOM 1617 C C . VAL A 1 223 ? -8.382 46.189 -37.023 1.00 54.75 206 VAL B C 1
ATOM 1618 O O . VAL A 1 223 ? -7.799 46.715 -37.973 1.00 46.63 206 VAL B O 1
ATOM 1622 N N . ALA A 1 224 ? -9.588 45.637 -37.129 1.00 56.79 207 ALA B N 1
ATOM 1623 C CA . ALA A 1 224 ? -10.337 45.639 -38.384 1.00 54.38 207 ALA B CA 1
ATOM 1624 C C . ALA A 1 224 ? -10.516 47.053 -38.916 1.00 58.01 207 ALA B C 1
ATOM 1625 O O . ALA A 1 224 ? -10.378 47.298 -40.114 1.00 59.84 207 ALA B O 1
ATOM 1627 N N . ASP A 1 225 ? -10.823 47.985 -38.023 1.00 62.09 208 ASP B N 1
ATOM 1628 C CA . ASP A 1 225 ? -11.055 49.357 -38.444 1.00 65.46 208 ASP B CA 1
ATOM 1629 C C . ASP A 1 225 ? -9.764 50.067 -38.804 1.00 63.40 208 ASP B C 1
ATOM 1630 O O . ASP A 1 225 ? -9.760 50.963 -39.643 1.00 65.31 208 ASP B O 1
ATOM 1635 N N . ARG A 1 226 ? -8.668 49.662 -38.174 1.00 63.12 209 ARG B N 1
ATOM 1636 C CA . ARG A 1 226 ? -7.368 50.268 -38.451 1.00 62.65 209 ARG B CA 1
ATOM 1637 C C . ARG A 1 226 ? -6.774 49.879 -39.798 1.00 54.31 209 ARG B C 1
ATOM 1638 O O . ARG A 1 226 ? -6.148 50.700 -40.469 1.00 50.63 209 ARG B O 1
ATOM 1646 N N . VAL A 1 227 ? -6.954 48.621 -40.177 1.00 51.04 210 VAL B N 1
ATOM 1647 C CA . VAL A 1 227 ? -6.362 48.106 -41.403 1.00 51.39 210 VAL B CA 1
ATOM 1648 C C . VAL A 1 227 ? -7.418 48.012 -42.496 1.00 52.27 210 VAL B C 1
ATOM 1649 O O . VAL A 1 227 ? -7.128 47.602 -43.621 1.00 52.93 210 VAL B O 1
ATOM 1653 N N . GLY A 1 228 ? -8.646 48.390 -42.153 1.00 49.74 211 GLY B N 1
ATOM 1654 C CA . GLY A 1 228 ? -9.724 48.467 -43.119 1.00 47.01 211 GLY B CA 1
ATOM 1655 C C . GLY A 1 228 ? -10.196 47.129 -43.655 1.00 48.24 211 GLY B C 1
ATOM 1656 O O . GLY A 1 228 ? -10.378 46.967 -44.862 1.00 47.13 211 GLY B O 1
ATOM 1657 N N . ILE A 1 229 ? -10.388 46.162 -42.764 1.00 46.04 212 ILE B N 1
ATOM 1658 C CA . ILE A 1 229 ? -10.979 44.886 -43.155 1.00 49.24 212 ILE B CA 1
ATOM 1659 C C . ILE A 1 229 ? -12.151 44.563 -42.240 1.00 55.56 212 ILE B C 1
ATOM 1660 O O . ILE A 1 229 ? -12.415 45.282 -41.273 1.00 52.87 212 ILE B O 1
ATOM 1665 N N . THR A 1 230 ? -12.863 43.488 -42.555 1.00 55.15 213 THR B N 1
ATOM 1666 C CA . THR A 1 230 ? -14.030 43.111 -41.774 1.00 57.84 213 THR B CA 1
ATOM 1667 C C . THR A 1 230 ? -13.608 42.313 -40.555 1.00 60.67 213 THR B C 1
ATOM 1668 O O . THR A 1 230 ? -12.635 41.563 -40.605 1.00 65.05 213 THR B O 1
ATOM 1672 N N . ARG A 1 231 ? -14.336 42.483 -39.457 1.00 63.36 214 ARG B N 1
ATOM 1673 C CA . ARG A 1 231 ? -14.072 41.717 -38.249 1.00 63.48 214 ARG B CA 1
ATOM 1674 C C . ARG A 1 231 ? -14.319 40.238 -38.525 1.00 58.56 214 ARG B C 1
ATOM 1675 O O . ARG A 1 231 ? -13.658 39.372 -37.955 1.00 61.71 214 ARG B O 1
ATOM 1683 N N . SER A 1 232 ? -15.263 39.963 -39.421 1.00 51.70 215 SER B N 1
ATOM 1684 C CA . SER A 1 232 ? -15.638 38.595 -39.767 1.00 48.07 215 SER B CA 1
ATOM 1685 C C . SER A 1 232 ? -14.456 37.786 -40.293 1.00 46.39 215 SER B C 1
ATOM 1686 O O . SER A 1 232 ? -14.263 36.633 -39.906 1.00 48.45 215 SER B O 1
ATOM 1689 N N . VAL A 1 233 ? -13.666 38.390 -41.177 1.00 41.50 216 VAL B N 1
ATOM 1690 C CA . VAL A 1 233 ? -12.499 37.710 -41.731 1.00 35.90 216 VAL B CA 1
ATOM 1691 C C . VAL A 1 233 ? -11.486 37.444 -40.621 1.00 36.27 216 VAL B C 1
ATOM 1692 O O . VAL A 1 233 ? -10.923 36.350 -40.529 1.00 37.40 216 VAL B O 1
ATOM 1696 N N . ILE A 1 234 ? -11.280 38.447 -39.771 1.00 36.75 217 ILE B N 1
ATOM 1697 C CA . ILE A 1 234 ? -10.401 38.325 -38.614 1.00 36.18 217 ILE B CA 1
ATOM 1698 C C . ILE A 1 234 ? -10.846 37.185 -37.700 1.00 40.17 217 ILE B C 1
ATOM 1699 O O . ILE A 1 234 ? -10.043 36.333 -37.312 1.00 44.34 217 ILE B O 1
ATOM 1704 N N . VAL A 1 235 ? -12.134 37.168 -37.372 1.00 42.73 218 VAL B N 1
ATOM 1705 C CA . VAL A 1 235 ? -12.701 36.142 -36.502 1.00 45.94 218 VAL B CA 1
ATOM 1706 C C . VAL A 1 235 ? -12.559 34.749 -37.115 1.00 42.58 218 VAL B C 1
ATOM 1707 O O . VAL A 1 235 ? -12.205 33.787 -36.433 1.00 43.24 218 VAL B O 1
ATOM 1711 N N . ASN A 1 236 ? -12.825 34.657 -38.411 1.00 42.81 219 ASN B N 1
ATOM 1712 C CA . ASN A 1 236 ? -12.732 33.398 -39.143 1.00 49.03 219 ASN B CA 1
ATOM 1713 C C . ASN A 1 236 ? -11.317 32.818 -39.146 1.00 41.73 219 ASN B C 1
ATOM 1714 O O . ASN A 1 236 ? -11.122 31.629 -38.905 1.00 42.27 219 ASN B O 1
ATOM 1719 N N . ALA A 1 237 ? -10.337 33.671 -39.427 1.00 35.49 220 ALA B N 1
ATOM 1720 C CA . ALA A 1 237 ? -8.939 33.257 -39.507 1.00 33.22 220 ALA B CA 1
ATOM 1721 C C . ALA A 1 237 ? -8.440 32.739 -38.163 1.00 38.42 220 ALA B C 1
ATOM 1722 O O . ALA A 1 237 ? -7.718 31.740 -38.095 1.00 41.41 220 ALA B O 1
ATOM 1724 N N . LEU A 1 238 ? -8.826 33.424 -37.092 1.00 40.96 221 LEU B N 1
ATOM 1725 C CA . LEU A 1 238 ? -8.397 33.033 -35.756 1.00 39.60 221 LEU B CA 1
ATOM 1726 C C . LEU A 1 238 ? -9.041 31.726 -35.341 1.00 40.04 221 LEU B C 1
ATOM 1727 O O . LEU A 1 238 ? -8.434 30.908 -34.657 1.00 41.12 221 LEU B O 1
ATOM 1732 N N . ARG A 1 239 ? -10.279 31.533 -35.770 1.00 40.97 222 ARG B N 1
ATOM 1733 C CA . ARG A 1 239 ? -10.997 30.314 -35.444 1.00 47.74 222 ARG B CA 1
ATOM 1734 C C . ARG A 1 239 ? -10.307 29.122 -36.119 1.00 47.58 222 ARG B C 1
ATOM 1735 O O . ARG A 1 239 ? -10.095 28.070 -35.504 1.00 44.64 222 ARG B O 1
ATOM 1743 N N . LYS A 1 240 ? -9.935 29.315 -37.382 1.00 46.93 223 LYS B N 1
ATOM 1744 C CA . LYS A 1 240 ? -9.217 28.299 -38.142 1.00 43.24 223 LYS B CA 1
ATOM 1745 C C . LYS A 1 240 ? -7.885 27.932 -37.486 1.00 43.42 223 LYS B C 1
ATOM 1746 O O . LYS A 1 240 ? -7.533 26.756 -37.401 1.00 43.24 223 LYS B O 1
ATOM 1752 N N . LEU A 1 241 ? -7.152 28.939 -37.020 1.00 41.26 224 LEU B N 1
ATOM 1753 C CA . LEU A 1 241 ? -5.852 28.707 -36.396 1.00 36.99 224 LEU B CA 1
ATOM 1754 C C . LEU A 1 241 ? -5.983 27.997 -35.056 1.00 46.69 224 LEU B C 1
ATOM 1755 O O . LEU A 1 241 ? -5.104 27.225 -34.664 1.00 45.70 224 LEU B O 1
ATOM 1760 N N . GLU A 1 242 ? -7.074 28.274 -34.349 1.00 49.67 225 GLU B N 1
ATOM 1761 C CA . GLU A 1 242 ? -7.306 27.659 -33.047 1.00 57.52 225 GLU B CA 1
ATOM 1762 C C . GLU A 1 242 ? -7.572 26.170 -33.223 1.00 52.66 225 GLU B C 1
ATOM 1763 O O . GLU A 1 242 ? -6.941 25.331 -32.577 1.00 48.83 225 GLU B O 1
ATOM 1769 N N . SER A 1 243 ? -8.499 25.853 -34.121 1.00 50.83 226 SER B N 1
ATOM 1770 C CA . SER A 1 243 ? -8.855 24.472 -34.419 1.00 54.69 226 SER B CA 1
ATOM 1771 C C . SER A 1 243 ? -7.660 23.694 -34.974 1.00 54.24 226 SER B C 1
ATOM 1772 O O . SER A 1 243 ? -7.558 22.480 -34.791 1.00 51.30 226 SER B O 1
ATOM 1775 N N . ALA A 1 244 ? -6.762 24.402 -35.654 1.00 46.27 227 ALA B N 1
ATOM 1776 C CA . ALA A 1 244 ? -5.526 23.806 -36.156 1.00 48.37 227 ALA B CA 1
ATOM 1777 C C . ALA A 1 244 ? -4.548 23.556 -35.011 1.00 50.59 227 ALA B C 1
ATOM 1778 O O . ALA A 1 244 ? -3.703 22.665 -35.081 1.00 53.88 227 ALA B O 1
ATOM 1780 N N . GLY A 1 245 ? -4.664 24.360 -33.960 1.00 52.16 228 GLY B N 1
ATOM 1781 C CA . GLY A 1 245 ? -3.826 24.210 -32.788 1.00 56.28 228 GLY B CA 1
ATOM 1782 C C . GLY A 1 245 ? -2.481 24.904 -32.880 1.00 54.69 228 GLY B C 1
ATOM 1783 O O . GLY A 1 245 ? -1.534 24.512 -32.198 1.00 50.38 228 GLY B O 1
ATOM 1784 N N . VAL A 1 246 ? -2.385 25.934 -33.714 1.00 51.55 229 VAL B N 1
ATOM 1785 C CA . VAL A 1 246 ? -1.148 26.702 -33.802 1.00 52.89 229 VAL B CA 1
ATOM 1786 C C . VAL A 1 246 ? -1.186 27.877 -32.822 1.00 53.68 229 VAL B C 1
ATOM 1787 O O . VAL A 1 246 ? -0.141 28.406 -32.443 1.00 56.98 229 VAL B O 1
ATOM 1791 N N . ILE A 1 247 ? -2.395 28.272 -32.417 1.00 47.63 230 ILE B N 1
ATOM 1792 C CA . ILE A 1 247 ? -2.590 29.324 -31.424 1.00 47.28 230 ILE B CA 1
ATOM 1793 C C . ILE A 1 247 ? -3.544 28.872 -30.312 1.00 53.14 230 ILE B C 1
ATOM 1794 O O . ILE A 1 247 ? -4.403 28.022 -30.530 1.00 50.53 230 ILE B O 1
ATOM 1799 N N . GLU A 1 248 ? -3.368 29.429 -29.113 1.00 56.99 231 GLU B N 1
ATOM 1800 C CA . GLU A 1 248 ? -4.380 29.339 -28.053 1.00 70.44 231 GLU B CA 1
ATOM 1801 C C . GLU A 1 248 ? -5.028 30.716 -27.941 1.00 76.54 231 GLU B C 1
ATOM 1802 O O . GLU A 1 248 ? -4.361 31.721 -28.188 1.00 74.05 231 GLU B O 1
ATOM 1808 N N . SER A 1 249 ? -6.310 30.772 -27.587 1.00 81.93 232 SER B N 1
ATOM 1809 C CA . SER A 1 249 ? -6.970 32.057 -27.369 1.00 85.06 232 SER B CA 1
ATOM 1810 C C . SER A 1 249 ? -8.202 31.916 -26.482 1.00 90.39 232 SER B C 1
ATOM 1811 O O . SER A 1 249 ? -9.151 31.214 -26.831 1.00 89.77 232 SER B O 1
ATOM 1814 N N . ARG A 1 250 ? -8.166 32.563 -25.319 1.00 97.23 233 ARG B N 1
ATOM 1815 C CA . ARG A 1 250 ? -9.325 32.636 -24.431 1.00 102.47 233 ARG B CA 1
ATOM 1816 C C . ARG A 1 250 ? -10.130 33.879 -24.802 1.00 99.77 233 ARG B C 1
ATOM 1817 O O . ARG A 1 250 ? -9.563 34.946 -25.029 1.00 99.27 233 ARG B O 1
ATOM 1825 N N . SER A 1 251 ? -11.448 33.747 -24.877 1.00 98.85 234 SER B N 1
ATOM 1826 C CA . SER A 1 251 ? -12.293 34.788 -25.470 1.00 96.08 234 SER B CA 1
ATOM 1827 C C . SER A 1 251 ? -13.053 35.655 -24.460 1.00 95.07 234 SER B C 1
ATOM 1828 O O . SER A 1 251 ? -14.274 35.614 -24.437 1.00 98.10 234 SER B O 1
ATOM 1831 N N . LEU A 1 252 ? -12.353 36.436 -23.638 1.00 90.80 235 LEU B N 1
ATOM 1832 C CA . LEU A 1 252 ? -13.037 37.270 -22.651 1.00 91.71 235 LEU B CA 1
ATOM 1833 C C . LEU A 1 252 ? -13.298 38.654 -23.239 1.00 88.12 235 LEU B C 1
ATOM 1834 O O . LEU A 1 252 ? -14.043 39.463 -22.684 1.00 86.96 235 LEU B O 1
ATOM 1839 N N . LYS A 1 255 ? -14.512 42.180 -22.944 1.00 105.84 238 LYS B N 1
ATOM 1840 C CA . LYS A 1 255 ? -13.767 43.066 -23.831 1.00 103.75 238 LYS B CA 1
ATOM 1841 C C . LYS A 1 255 ? -12.336 42.572 -24.031 1.00 102.39 238 LYS B C 1
ATOM 1842 O O . LYS A 1 255 ? -11.602 42.360 -23.065 1.00 104.04 238 LYS B O 1
ATOM 1848 N N . GLY A 1 256 ? -11.949 42.392 -25.290 1.00 98.99 239 GLY B N 1
ATOM 1849 C CA . GLY A 1 256 ? -10.617 41.920 -25.625 1.00 96.38 239 GLY B CA 1
ATOM 1850 C C . GLY A 1 256 ? -10.545 40.409 -25.745 1.00 93.96 239 GLY B C 1
ATOM 1851 O O . GLY A 1 256 ? -11.376 39.696 -25.187 1.00 98.59 239 GLY B O 1
ATOM 1852 N N . THR A 1 257 ? -9.563 39.919 -26.495 1.00 85.49 240 THR B N 1
ATOM 1853 C CA . THR A 1 257 ? -9.307 38.486 -26.598 1.00 75.75 240 THR B CA 1
ATOM 1854 C C . THR A 1 257 ? -7.806 38.227 -26.557 1.00 69.63 240 THR B C 1
ATOM 1855 O O . THR A 1 257 ? -7.064 38.734 -27.392 1.00 69.37 240 THR B O 1
ATOM 1859 N N . PHE A 1 258 ? -7.355 37.448 -25.583 1.00 67.19 241 PHE B N 1
ATOM 1860 C CA . PHE A 1 258 ? -5.947 37.084 -25.527 1.00 67.13 241 PHE B CA 1
ATOM 1861 C C . PHE A 1 258 ? -5.678 35.955 -26.507 1.00 67.61 241 PHE B C 1
ATOM 1862 O O . PHE A 1 258 ? -6.424 34.983 -26.552 1.00 68.96 241 PHE B O 1
ATOM 1870 N N . ILE A 1 259 ? -4.627 36.093 -27.308 1.00 63.81 242 ILE B N 1
ATOM 1871 C CA . ILE A 1 259 ? -4.2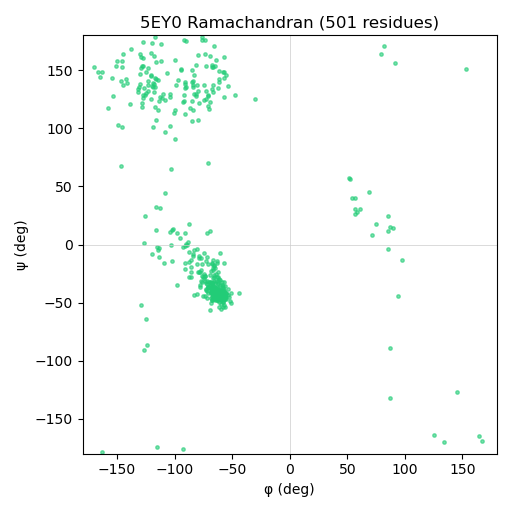27 35.024 -28.214 1.00 63.97 242 ILE B CA 1
ATOM 1872 C C . ILE A 1 259 ? -2.749 34.724 -28.035 1.00 69.89 242 ILE B C 1
ATOM 1873 O O . ILE A 1 259 ? -1.982 35.590 -27.620 1.00 72.71 242 ILE B O 1
ATOM 1878 N N . LYS A 1 260 ? -2.346 33.497 -28.341 1.00 71.12 243 LYS B N 1
ATOM 1879 C CA . LYS A 1 260 ? -0.944 33.140 -28.200 1.00 71.36 243 LYS B CA 1
ATOM 1880 C C . LYS A 1 260 ? -0.533 32.008 -29.134 1.00 68.86 243 LYS B C 1
ATOM 1881 O O . LYS A 1 260 ? -1.172 30.964 -29.188 1.00 69.94 243 LYS B O 1
ATOM 1887 N N . VAL A 1 261 ? 0.538 32.243 -29.884 1.00 66.19 244 VAL B N 1
ATOM 1888 C CA . VAL A 1 261 ? 1.061 31.254 -30.816 1.00 64.70 244 VAL B CA 1
ATOM 1889 C C . VAL A 1 261 ? 1.776 30.132 -30.071 1.00 71.18 244 VAL B C 1
ATOM 1890 O O . VAL A 1 261 ? 2.692 30.396 -29.295 1.00 71.69 244 VAL B O 1
ATOM 1894 N N . LYS A 1 262 ? 1.364 28.884 -30.295 1.00 72.62 245 LYS B N 1
ATOM 1895 C CA . LYS A 1 262 ? 2.039 27.755 -29.654 1.00 74.39 245 LYS B CA 1
ATOM 1896 C C . LYS A 1 262 ? 3.277 27.392 -30.468 1.00 76.32 245 LYS B C 1
ATOM 1897 O O . LYS A 1 262 ? 4.345 27.118 -29.923 1.00 82.57 245 LYS B O 1
ATOM 1903 N N . LYS A 1 263 ? 3.113 27.364 -31.786 1.00 69.20 246 LYS B N 1
ATOM 1904 C CA . LYS A 1 263 ? 4.201 26.973 -32.672 1.00 72.15 246 LYS B CA 1
ATOM 1905 C C . LYS A 1 263 ? 4.857 28.212 -33.241 1.00 76.68 246 LYS B C 1
ATOM 1906 O O . LYS A 1 263 ? 4.447 28.698 -34.289 1.00 76.44 246 LYS B O 1
ATOM 1912 N N . GLU A 1 264 ? 5.880 28.726 -32.571 1.00 81.19 247 GLU B N 1
ATOM 1913 C CA . GLU A 1 264 ? 6.449 30.013 -32.968 1.00 85.86 247 GLU B CA 1
ATOM 1914 C C . GLU A 1 264 ? 7.253 29.941 -34.274 1.00 78.29 247 GLU B C 1
ATOM 1915 O O . GLU A 1 264 ? 7.934 30.895 -34.647 1.00 75.98 247 GLU B O 1
ATOM 1921 N N . LYS A 1 265 ? 7.163 28.806 -34.961 1.00 70.07 248 LYS B N 1
ATOM 1922 C CA . LYS A 1 265 ? 7.678 28.681 -36.318 1.00 63.30 248 LYS B CA 1
ATOM 1923 C C . LYS A 1 265 ? 6.588 29.070 -37.320 1.00 54.54 248 LYS B C 1
ATOM 1924 O O . LYS A 1 265 ? 6.800 29.057 -38.535 1.00 53.72 248 LYS B O 1
ATOM 1930 N N . PHE A 1 266 ? 5.421 29.426 -36.792 1.00 45.60 249 PHE B N 1
ATOM 1931 C CA . PHE A 1 266 ? 4.239 29.688 -37.607 1.00 38.69 249 PHE B CA 1
ATOM 1932 C C . PHE A 1 266 ? 4.332 30.949 -38.455 1.00 43.72 249 PHE B C 1
ATOM 1933 O O . PHE A 1 266 ? 4.161 30.890 -39.671 1.00 39.88 249 PHE B O 1
ATOM 1941 N N . LEU A 1 267 ? 4.581 32.087 -37.815 1.00 48.48 250 LEU B N 1
ATOM 1942 C CA . LEU A 1 267 ? 4.545 33.368 -38.515 1.00 48.61 250 LEU B CA 1
ATOM 1943 C C . LEU A 1 267 ? 5.554 33.418 -39.657 1.00 53.38 250 LEU B C 1
ATOM 1944 O O . LEU A 1 267 ? 5.247 33.926 -40.738 1.00 56.26 250 LEU B O 1
ATOM 1949 N N . ASP A 1 268 ? 6.747 32.874 -39.425 1.00 52.62 251 ASP B N 1
ATOM 1950 C CA . ASP A 1 268 ? 7.763 32.796 -40.469 1.00 55.42 251 ASP B CA 1
ATOM 1951 C C . ASP A 1 268 ? 7.303 31.918 -41.626 1.00 55.38 251 ASP B C 1
ATOM 1952 O O . ASP A 1 268 ? 7.415 32.302 -42.792 1.00 50.37 251 ASP B O 1
ATOM 1957 N N . GLU A 1 269 ? 6.784 30.740 -41.299 1.00 57.30 252 GLU B N 1
ATOM 1958 C CA . GLU A 1 269 ? 6.247 29.843 -42.316 1.00 54.08 252 GLU B CA 1
ATOM 1959 C C . GLU A 1 269 ? 5.065 30.478 -43.045 1.00 47.95 252 GLU B C 1
ATOM 1960 O O . GLU A 1 269 ? 4.915 30.309 -44.256 1.00 44.37 252 GLU B O 1
ATOM 1966 N N . LEU A 1 270 ? 4.237 31.217 -42.311 1.00 46.06 253 LEU B N 1
ATOM 1967 C CA . LEU A 1 270 ? 3.069 31.862 -42.905 1.00 44.70 253 LEU B CA 1
ATOM 1968 C C . LEU A 1 270 ? 3.457 32.802 -44.037 1.00 49.72 253 LEU B C 1
ATOM 1969 O O . LEU A 1 270 ? 2.754 32.892 -45.045 1.00 42.39 253 LEU B O 1
ATOM 1974 N N . GLU A 1 271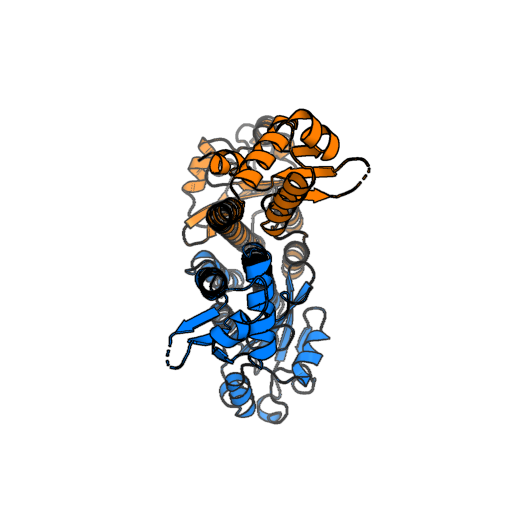 ? 4.576 33.502 -43.882 1.00 52.80 254 GLU B N 1
ATOM 1975 C CA . GLU A 1 271 ? 4.946 34.481 -44.892 1.00 56.87 254 GLU B CA 1
ATOM 1976 C C . GLU A 1 271 ? 5.594 33.828 -46.112 1.00 57.48 254 GLU B C 1
ATOM 1977 O O . GLU A 1 271 ? 5.559 34.393 -47.207 1.00 51.99 254 GLU B O 1
ATOM 1983 N N . LYS A 1 272 ? 6.167 32.639 -45.930 1.00 56.76 255 LYS B N 1
ATOM 1984 C CA . LYS A 1 272 ? 6.685 31.863 -47.056 1.00 54.67 255 LYS B CA 1
ATOM 1985 C C . LYS A 1 272 ? 5.582 31.497 -48.048 1.00 48.29 255 LYS B C 1
ATOM 1986 O O . LYS A 1 272 ? 4.471 31.135 -47.656 1.00 52.25 255 LYS B O 1
ATOM 1992 N N . MET B 1 18 ? 22.561 -17.042 -7.943 1.00 50.84 1 MET A N 1
ATOM 1993 C CA . MET B 1 18 ? 22.233 -15.850 -8.724 1.00 46.44 1 MET A CA 1
ATOM 1994 C C . MET B 1 18 ? 21.696 -14.728 -7.838 1.00 39.87 1 MET A C 1
ATOM 1995 O O . MET B 1 18 ? 20.569 -14.797 -7.342 1.00 34.54 1 MET A O 1
ATOM 2000 N N . SER B 1 19 ? 22.509 -13.693 -7.655 1.00 30.64 2 SER A N 1
ATOM 2001 C CA . SER B 1 19 ? 22.169 -12.592 -6.765 1.00 25.21 2 SER A CA 1
ATOM 2002 C C . SER B 1 19 ? 20.946 -11.836 -7.272 1.00 24.95 2 SER A C 1
ATOM 2003 O O . SER B 1 19 ? 20.599 -11.911 -8.448 1.00 19.47 2 SER A O 1
ATOM 2006 N N . LEU B 1 20 ? 20.280 -11.112 -6.381 1.00 16.32 3 LEU A N 1
ATOM 2007 C CA . LEU B 1 20 ? 19.206 -10.237 -6.810 1.00 15.72 3 LEU A CA 1
ATOM 2008 C C . LEU B 1 20 ? 19.750 -9.197 -7.804 1.00 14.47 3 LEU A C 1
ATOM 2009 O O . LEU B 1 20 ? 19.078 -8.851 -8.783 1.00 14.12 3 LEU A O 1
ATOM 2014 N N . LEU B 1 21 ? 20.955 -8.697 -7.553 1.00 15.74 4 LEU A N 1
ATOM 2015 C CA . LEU B 1 21 ? 21.572 -7.745 -8.480 1.00 12.28 4 LEU A CA 1
ATOM 2016 C C . LEU B 1 21 ? 21.637 -8.316 -9.901 1.00 15.37 4 LEU A C 1
ATOM 2017 O O . LEU B 1 21 ? 21.271 -7.647 -10.865 1.00 16.64 4 LEU A O 1
ATOM 2022 N N . SER B 1 22 ? 22.095 -9.561 -10.024 1.00 18.86 5 SER A N 1
ATOM 2023 C CA . SER B 1 22 ? 22.133 -10.237 -11.322 1.00 15.19 5 SER A CA 1
ATOM 2024 C C . SER B 1 22 ? 20.767 -10.372 -11.967 1.00 13.45 5 SER A C 1
ATOM 2025 O O . SER B 1 22 ? 20.626 -10.191 -13.186 1.00 15.14 5 SER A O 1
ATOM 2028 N N . LYS B 1 23 ? 19.753 -10.678 -11.164 1.00 14.37 6 LYS A N 1
ATOM 2029 C CA . LYS B 1 23 ? 18.395 -10.777 -11.687 1.00 15.80 6 LYS A CA 1
ATOM 2030 C C . LYS B 1 23 ? 17.866 -9.433 -12.185 1.00 10.84 6 LYS A C 1
ATOM 2031 O O . LYS B 1 23 ? 17.277 -9.356 -13.271 1.00 16.43 6 LYS A O 1
ATOM 2037 N N . THR B 1 24 ? 18.081 -8.367 -11.404 1.00 13.23 7 THR A N 1
ATOM 2038 C CA . THR B 1 24 ? 17.599 -7.058 -11.828 1.00 11.42 7 THR A CA 1
ATOM 2039 C C . THR B 1 24 ? 18.320 -6.568 -13.076 1.00 14.24 7 THR A C 1
ATOM 2040 O O . THR B 1 24 ? 17.726 -5.824 -13.860 1.00 13.49 7 THR A O 1
ATOM 2044 N N . ARG B 1 25 ? 19.572 -7.000 -13.281 1.00 12.69 8 ARG A N 1
ATOM 2045 C CA . ARG B 1 25 ? 20.330 -6.606 -14.467 1.00 11.48 8 ARG A CA 1
ATOM 2046 C C . ARG B 1 25 ? 19.714 -7.158 -15.748 1.00 14.44 8 ARG A C 1
ATOM 2047 O O . ARG B 1 25 ? 19.891 -6.575 -16.808 1.00 13.31 8 ARG A O 1
ATOM 2055 N N . GLU B 1 26 ? 18.990 -8.272 -15.656 1.00 13.32 9 GLU A N 1
ATOM 2056 C CA . GLU B 1 26 ? 18.339 -8.822 -16.844 1.00 17.10 9 GLU A CA 1
ATOM 2057 C C . GLU B 1 26 ? 17.302 -7.847 -17.369 1.00 14.73 9 GLU A C 1
ATOM 2058 O O . GLU B 1 26 ? 17.250 -7.579 -18.574 1.00 14.06 9 GLU A O 1
ATOM 2064 N N . LEU B 1 27 ? 16.457 -7.329 -16.475 1.00 13.73 10 LEU A N 1
ATOM 2065 C CA . LEU B 1 27 ? 15.486 -6.333 -16.890 1.00 14.04 10 LEU A CA 1
ATOM 2066 C C . LEU B 1 27 ? 16.186 -5.043 -17.299 1.00 11.56 10 LEU A C 1
ATOM 2067 O O . LEU B 1 27 ? 15.815 -4.444 -18.299 1.00 13.66 10 LEU A O 1
ATOM 2072 N N . ASN B 1 28 ? 17.188 -4.607 -16.534 1.00 12.18 11 ASN A N 1
ATOM 2073 C CA . ASN B 1 28 ? 17.872 -3.359 -16.883 1.00 13.93 11 ASN A CA 1
ATOM 2074 C C . ASN B 1 28 ? 18.451 -3.426 -18.298 1.00 12.40 11 ASN A C 1
ATOM 2075 O O . ASN B 1 28 ? 18.346 -2.467 -19.079 1.00 13.78 11 ASN A O 1
ATOM 2080 N N . THR B 1 29 ? 19.072 -4.555 -18.626 1.00 12.87 12 THR A N 1
ATOM 2081 C CA . THR B 1 29 ? 19.702 -4.718 -19.926 1.00 12.16 12 THR A CA 1
ATOM 2082 C C . THR B 1 29 ? 18.658 -4.675 -21.048 1.00 15.45 12 THR A C 1
ATOM 2083 O O . THR B 1 29 ? 18.871 -4.042 -22.101 1.00 15.40 12 THR A O 1
ATOM 2087 N N . LEU B 1 30 ? 17.536 -5.348 -20.829 1.00 15.22 13 LEU A N 1
ATOM 2088 C CA . LEU B 1 30 ? 16.452 -5.310 -21.790 1.00 13.92 13 LEU A CA 1
ATOM 2089 C C . LEU B 1 30 ? 16.039 -3.863 -22.043 1.00 12.42 13 LEU A C 1
ATOM 2090 O O . LEU B 1 30 ? 15.894 -3.449 -23.188 1.00 16.51 13 LEU A O 1
ATOM 2095 N N . LEU B 1 31 ? 15.868 -3.092 -20.976 1.00 14.30 14 LEU A N 1
ATOM 2096 C CA . LEU B 1 31 ? 15.368 -1.721 -21.123 1.00 14.12 14 LEU A CA 1
ATOM 2097 C C . LEU B 1 31 ? 16.393 -0.824 -21.792 1.00 14.25 14 LEU A C 1
ATOM 2098 O O . LEU B 1 31 ? 16.050 0.033 -22.608 1.00 18.26 14 LEU A O 1
ATOM 2103 N N . GLN B 1 32 ? 17.665 -1.036 -21.462 1.00 13.99 15 GLN A N 1
ATOM 2104 C CA . GLN B 1 32 ? 18.735 -0.207 -22.007 1.00 19.84 15 GLN A CA 1
ATOM 2105 C C . GLN B 1 32 ? 19.012 -0.458 -23.485 1.00 21.06 15 GLN A C 1
ATOM 2106 O O . GLN B 1 32 ? 19.420 0.446 -24.200 1.00 24.72 15 GLN A O 1
ATOM 2112 N N . LYS B 1 33 ? 18.801 -1.695 -23.927 1.00 19.06 16 LYS A N 1
ATOM 2113 C CA . LYS B 1 33 ? 19.255 -2.132 -25.243 1.00 20.47 16 LYS A CA 1
ATOM 2114 C C . LYS B 1 33 ? 18.167 -2.375 -26.291 1.00 25.02 16 LYS A C 1
ATOM 2115 O O . LYS B 1 33 ? 18.488 -2.497 -27.477 1.00 27.38 16 LYS A O 1
ATOM 2121 N N . HIS B 1 34 ? 16.908 -2.484 -25.874 1.00 23.01 17 HIS A N 1
ATOM 2122 C CA . HIS B 1 34 ? 15.841 -2.860 -26.813 1.00 26.98 17 HIS A CA 1
ATOM 2123 C C . HIS B 1 34 ? 15.775 -1.897 -27.988 1.00 22.43 17 HIS A C 1
ATOM 2124 O O . HIS B 1 34 ? 16.076 -0.709 -27.847 1.00 22.70 17 HIS A O 1
ATOM 2131 N N . LYS B 1 35 ? 15.385 -2.422 -29.148 1.00 32.39 18 LYS A N 1
ATOM 2132 C CA . LYS B 1 35 ? 15.193 -1.603 -30.336 1.00 35.08 18 LYS A CA 1
ATOM 2133 C C . LYS B 1 35 ? 13.829 -0.927 -30.294 1.00 34.53 18 LYS A C 1
ATOM 2134 O O . LYS B 1 35 ? 12.905 -1.422 -29.650 1.00 34.01 18 LYS A O 1
ATOM 2140 N N . GLY B 1 36 ? 13.712 0.201 -30.988 1.00 33.70 19 GLY A N 1
ATOM 2141 C CA . GLY B 1 36 ? 12.467 0.946 -31.038 1.00 29.12 19 GLY A CA 1
ATOM 2142 C C . GLY B 1 36 ? 12.238 1.788 -29.796 1.00 26.19 19 GLY A C 1
ATOM 2143 O O . GLY B 1 36 ? 12.880 1.581 -28.767 1.00 26.81 19 GLY A O 1
ATOM 2144 N N . ILE B 1 37 ? 11.318 2.741 -29.890 1.00 28.19 20 ILE A N 1
ATOM 2145 C CA . ILE B 1 37 ? 11.049 3.624 -28.764 1.00 31.72 20 ILE A CA 1
ATOM 2146 C C . ILE B 1 37 ? 10.292 2.870 -27.675 1.00 27.65 20 ILE A C 1
ATOM 2147 O O . ILE B 1 37 ? 10.588 3.021 -26.486 1.00 34.93 20 ILE A O 1
ATOM 2152 N N . ALA B 1 38 ? 9.353 2.019 -28.082 1.00 16.88 21 ALA A N 1
ATOM 2153 C CA . ALA B 1 38 ? 8.516 1.308 -27.120 1.00 16.01 21 ALA A CA 1
ATOM 2154 C C . ALA B 1 38 ? 9.177 0.050 -26.577 1.00 15.13 21 ALA A C 1
ATOM 2155 O O . ALA B 1 38 ? 9.742 -0.738 -27.326 1.00 20.03 21 ALA A O 1
ATOM 2157 N N . VAL B 1 39 ? 9.084 -0.133 -25.265 1.00 14.40 22 VAL A N 1
ATOM 2158 C CA . VAL B 1 39 ? 9.408 -1.415 -24.657 1.00 11.85 22 VAL A CA 1
ATOM 2159 C C . VAL B 1 39 ? 8.306 -2.420 -24.990 1.00 16.16 22 VAL A C 1
ATOM 2160 O O . VAL B 1 39 ? 7.125 -2.107 -24.843 1.00 17.03 22 VAL A O 1
ATOM 2164 N N . ASP B 1 40 ? 8.703 -3.610 -25.440 1.00 15.81 23 ASP A N 1
ATOM 2165 C CA . ASP B 1 40 ? 7.773 -4.698 -25.754 1.00 14.49 23 ASP A CA 1
ATOM 2166 C C . ASP B 1 40 ? 7.434 -5.512 -24.505 1.00 15.82 23 ASP A C 1
ATOM 2167 O O . ASP B 1 40 ? 8.331 -6.033 -23.837 1.00 14.32 23 ASP A O 1
ATOM 2172 N N . PHE B 1 41 ? 6.146 -5.625 -24.180 1.00 10.79 24 PHE A N 1
ATOM 2173 C CA . PHE B 1 41 ? 5.763 -6.258 -22.908 1.00 11.13 24 PHE A CA 1
ATOM 2174 C C . PHE B 1 41 ? 5.865 -7.785 -22.937 1.00 12.65 24 PHE A C 1
ATOM 2175 O O . PHE B 1 41 ? 5.969 -8.420 -21.883 1.00 14.45 24 PHE A O 1
ATOM 2183 N N . LYS B 1 42 ? 5.823 -8.381 -24.118 1.00 12.36 25 LYS A N 1
ATOM 2184 C CA . LYS B 1 42 ? 6.106 -9.813 -24.210 1.00 17.18 25 LYS A CA 1
ATOM 2185 C C . LYS B 1 42 ? 7.557 -10.067 -23.797 1.00 17.71 25 LYS A C 1
ATOM 2186 O O . LYS B 1 42 ? 7.827 -11.010 -23.057 1.00 13.20 25 LYS A O 1
ATOM 2192 N N . ASP B 1 43 ? 8.478 -9.210 -24.254 1.00 18.15 26 ASP A N 1
ATOM 2193 C CA . ASP B 1 43 ? 9.875 -9.275 -23.828 1.00 15.38 26 ASP A CA 1
ATOM 2194 C C . ASP B 1 43 ? 10.007 -9.145 -22.325 1.00 17.33 26 ASP A C 1
ATOM 2195 O O . ASP B 1 43 ? 10.746 -9.896 -21.689 1.00 16.08 26 ASP A O 1
ATOM 2200 N N . VAL B 1 44 ? 9.312 -8.165 -21.756 1.00 11.55 27 VAL A N 1
ATOM 2201 C CA . VAL B 1 44 ? 9.353 -7.963 -20.316 1.00 12.99 27 VAL A CA 1
ATOM 2202 C C . VAL B 1 44 ? 8.834 -9.209 -19.593 1.00 12.10 27 VAL A C 1
ATOM 2203 O O . VAL B 1 44 ? 9.461 -9.700 -18.656 1.00 13.42 27 VAL A O 1
ATOM 2207 N N . ALA B 1 45 ? 7.694 -9.718 -20.035 1.00 12.93 28 ALA A N 1
ATOM 2208 C CA . ALA B 1 45 ? 7.132 -10.926 -19.412 1.00 10.32 28 ALA A CA 1
ATOM 2209 C C . ALA B 1 45 ? 8.107 -12.107 -19.447 1.00 13.23 28 ALA A C 1
ATOM 2210 O O . ALA B 1 45 ? 8.289 -12.805 -18.448 1.00 13.39 28 ALA A O 1
ATOM 2212 N N . GLN B 1 46 ? 8.732 -12.328 -20.597 1.00 11.32 29 GLN A N 1
ATOM 2213 C CA . GLN B 1 46 ? 9.704 -13.417 -20.731 1.00 16.19 29 GLN A CA 1
ATOM 2214 C C . GLN B 1 46 ? 10.901 -13.235 -19.794 1.00 17.33 29 GLN A C 1
ATOM 2215 O O . GLN B 1 46 ? 11.373 -14.199 -19.183 1.00 20.02 29 GLN A O 1
ATOM 2221 N N . THR B 1 47 ? 11.389 -12.006 -19.668 1.00 17.70 30 THR A N 1
ATOM 2222 C CA . THR B 1 47 ? 12.533 -11.744 -18.798 1.00 13.82 30 THR A CA 1
ATOM 2223 C C . THR B 1 47 ? 12.186 -11.973 -17.327 1.00 17.16 30 THR A C 1
ATOM 2224 O O . THR B 1 47 ? 12.932 -12.629 -16.600 1.00 17.15 30 THR A O 1
ATOM 2228 N N . ILE B 1 48 ? 11.027 -11.476 -16.902 1.00 12.31 31 ILE A N 1
ATOM 2229 C CA . ILE B 1 48 ? 10.583 -11.700 -15.533 1.00 12.51 31 ILE A CA 1
ATOM 2230 C C . ILE B 1 48 ? 10.409 -13.191 -15.274 1.00 19.78 31 ILE A C 1
ATOM 2231 O O . ILE B 1 48 ? 10.811 -13.703 -14.227 1.00 17.66 31 ILE A O 1
ATOM 2236 N N . SER B 1 49 ? 9.796 -13.877 -16.234 1.00 16.85 32 SER A N 1
ATOM 2237 C CA . SER B 1 49 ? 9.548 -15.308 -16.124 1.00 19.74 32 SER A CA 1
ATOM 2238 C C . SER B 1 49 ? 10.840 -16.074 -15.903 1.00 22.34 32 SER A C 1
ATOM 2239 O O . SER B 1 49 ? 10.909 -16.969 -15.064 1.00 19.79 32 SER A O 1
ATOM 2242 N N . SER B 1 50 ? 11.859 -15.706 -16.673 1.00 19.83 33 SER A N 1
ATOM 2243 C CA . SER B 1 50 ? 13.159 -16.343 -16.590 1.00 29.67 33 SER A CA 1
ATOM 2244 C C . SER B 1 50 ? 13.782 -16.221 -15.209 1.00 30.32 33 SER A C 1
ATOM 2245 O O . SER B 1 50 ? 14.200 -17.228 -14.637 1.00 33.84 33 SER A O 1
ATOM 2248 N N . VAL B 1 51 ? 13.837 -15.008 -14.666 1.00 27.79 34 VAL A N 1
ATOM 2249 C CA . VAL B 1 51 ? 14.581 -14.786 -13.422 1.00 23.08 34 VAL A CA 1
ATOM 2250 C C . VAL B 1 51 ? 13.802 -15.192 -12.176 1.00 28.80 34 VAL A C 1
ATOM 2251 O O . VAL B 1 51 ? 14.392 -15.348 -11.117 1.00 28.84 34 VAL A O 1
ATOM 2255 N N . THR B 1 52 ? 12.487 -15.358 -12.281 1.00 21.64 35 THR A N 1
ATOM 2256 C CA . THR B 1 52 ? 11.719 -15.720 -11.094 1.00 21.71 35 THR A CA 1
ATOM 2257 C C . THR B 1 52 ? 11.099 -17.106 -11.225 1.00 21.12 35 THR A C 1
ATOM 2258 O O . THR B 1 52 ? 10.491 -17.594 -10.275 1.00 25.15 35 THR A O 1
ATOM 2262 N N . VAL B 1 53 ? 11.296 -17.743 -12.380 1.00 19.61 36 VAL A N 1
ATOM 2263 C CA . VAL B 1 53 ? 10.730 -19.064 -12.689 1.00 14.53 36 VAL A CA 1
ATOM 2264 C C . VAL B 1 53 ? 9.215 -19.075 -12.437 1.00 21.08 36 VAL A C 1
ATOM 2265 O O . VAL B 1 53 ? 8.690 -19.899 -11.680 1.00 21.97 36 VAL A O 1
ATOM 2269 N N . THR B 1 54 ? 8.524 -18.150 -13.094 1.00 16.06 37 THR A N 1
ATOM 2270 C CA . THR B 1 54 ? 7.081 -17.993 -12.926 1.00 13.10 37 THR A CA 1
ATOM 2271 C C . THR B 1 54 ? 6.325 -18.014 -14.239 1.00 18.60 37 THR A C 1
ATOM 2272 O O . THR B 1 54 ? 6.899 -17.821 -15.310 1.00 16.40 37 THR A O 1
ATOM 2276 N N . ASN B 1 55 ? 5.024 -18.275 -14.127 1.00 12.88 38 ASN A N 1
ATOM 2277 C CA . ASN B 1 55 ? 4.061 -17.981 -15.171 1.00 11.48 38 ASN A CA 1
ATOM 2278 C C . ASN B 1 55 ? 3.727 -16.516 -15.027 1.00 10.03 38 ASN A C 1
ATOM 2279 O O . ASN B 1 55 ? 3.435 -16.096 -13.925 1.00 12.39 38 ASN A O 1
ATOM 2284 N N . VAL B 1 56 ? 3.800 -15.755 -16.117 1.00 11.48 39 VAL A N 1
ATOM 2285 C CA . VAL B 1 56 ? 3.634 -14.300 -16.065 1.00 12.34 39 VAL A CA 1
ATOM 2286 C C . VAL B 1 56 ? 2.558 -13.787 -17.002 1.00 12.43 39 VAL A C 1
ATOM 2287 O O . VAL B 1 56 ? 2.568 -14.122 -18.184 1.00 11.21 39 VAL A O 1
ATOM 2291 N N . PHE B 1 57 ? 1.639 -12.976 -16.465 1.00 13.06 40 PHE A N 1
ATOM 2292 C CA . PHE B 1 57 ? 0.685 -12.194 -17.269 1.00 11.84 40 PHE A CA 1
ATOM 2293 C C . PHE B 1 57 ? 0.912 -10.703 -17.032 1.00 11.70 40 PHE A C 1
ATOM 2294 O O . PHE B 1 57 ? 1.117 -10.275 -15.904 1.00 12.78 40 PHE A O 1
ATOM 2302 N N . ILE B 1 58 ? 0.865 -9.925 -18.109 1.00 10.86 41 ILE A N 1
ATOM 2303 C CA . ILE B 1 58 ? 0.760 -8.470 -18.017 1.00 11.40 41 ILE A CA 1
ATOM 2304 C C . ILE B 1 58 ? -0.570 -8.118 -18.664 1.00 14.52 41 ILE A C 1
ATOM 2305 O O . ILE B 1 58 ? -0.762 -8.401 -19.846 1.00 11.50 41 ILE A O 1
ATOM 2310 N N . VAL B 1 59 ? -1.490 -7.516 -17.908 1.00 11.51 42 VAL A N 1
ATOM 2311 C CA . VAL B 1 59 ? -2.815 -7.249 -18.459 1.00 13.82 42 VAL A CA 1
ATOM 2312 C C . VAL B 1 59 ? -3.192 -5.801 -18.292 1.00 11.59 42 VAL A C 1
ATOM 2313 O O . VAL B 1 59 ? -2.699 -5.122 -17.396 1.00 13.18 42 VAL A O 1
ATOM 2317 N N . SER B 1 60 ? -4.058 -5.331 -19.185 1.00 14.19 43 SER A N 1
ATOM 2318 C CA . SER B 1 60 ? -4.571 -3.969 -19.149 1.00 13.15 43 SER A CA 1
ATOM 2319 C C . SER B 1 60 ? -5.623 -3.832 -18.050 1.00 13.17 43 SER A C 1
ATOM 2320 O O . SER B 1 60 ? -5.951 -4.808 -17.375 1.00 10.60 43 SER A O 1
ATOM 2323 N N . ARG B 1 61 ? -6.164 -2.624 -17.887 1.00 11.44 44 ARG A N 1
ATOM 2324 C CA . ARG B 1 61 ? -7.222 -2.420 -16.898 1.00 14.39 44 ARG A CA 1
ATOM 2325 C C . ARG B 1 61 ? -8.403 -3.344 -17.157 1.00 13.75 44 ARG A C 1
ATOM 2326 O O . ARG B 1 61 ? -9.101 -3.744 -16.226 1.00 17.68 44 ARG A O 1
ATOM 2334 N N . ARG B 1 62 ? -8.638 -3.652 -18.430 1.00 13.24 45 ARG A N 1
ATOM 2335 C CA . ARG B 1 62 ? -9.812 -4.442 -18.825 1.00 14.95 45 ARG A CA 1
ATOM 2336 C C . ARG B 1 62 ? -9.439 -5.897 -19.130 1.00 17.29 45 ARG A C 1
ATOM 2337 O O . ARG B 1 62 ? -10.232 -6.649 -19.711 1.00 17.94 45 ARG A O 1
ATOM 2345 N N . GLY B 1 63 ? -8.227 -6.283 -18.752 1.00 15.68 46 GLY A N 1
ATOM 2346 C CA . GLY B 1 63 ? -7.825 -7.677 -18.834 1.00 14.58 46 GLY A CA 1
ATOM 2347 C C . GLY B 1 63 ? -7.293 -8.111 -20.184 1.00 13.11 46 GLY A C 1
ATOM 2348 O O . GLY B 1 63 ? -7.145 -9.300 -20.448 1.00 14.41 46 GLY A O 1
ATOM 2349 N N . LYS B 1 64 ? -7.019 -7.162 -21.071 1.00 13.53 47 LYS A N 1
ATOM 2350 C CA . LYS B 1 64 ? -6.361 -7.561 -22.304 1.00 11.67 47 LYS A CA 1
ATOM 2351 C C . LYS B 1 64 ? -4.947 -8.056 -21.985 1.00 11.11 47 LYS A C 1
ATOM 2352 O O . LYS B 1 64 ? -4.258 -7.461 -21.176 1.00 13.34 47 LYS A O 1
ATOM 2358 N N . ILE B 1 65 ? -4.530 -9.149 -22.615 1.00 12.86 48 ILE A N 1
ATOM 2359 C CA . ILE B 1 65 ? -3.211 -9.714 -22.347 1.00 15.91 48 ILE A CA 1
ATOM 2360 C C . ILE B 1 65 ? -2.197 -8.981 -23.232 1.00 12.94 48 ILE A C 1
ATOM 2361 O O . ILE B 1 65 ? -2.147 -9.147 -24.455 1.00 14.66 48 ILE A O 1
ATOM 2366 N N . LEU B 1 66 ? -1.420 -8.118 -22.587 1.00 11.61 49 LEU A N 1
ATOM 2367 C CA . LEU B 1 66 ? -0.455 -7.277 -23.276 1.00 11.88 49 LEU A CA 1
ATOM 2368 C C . LEU B 1 66 ? 0.848 -8.028 -23.462 1.00 12.62 49 LEU A C 1
ATOM 2369 O O . LEU B 1 66 ? 1.612 -7.747 -24.382 1.00 15.37 49 LEU A O 1
ATOM 2374 N N . GLY B 1 67 ? 1.115 -8.955 -22.549 1.00 14.99 50 GLY A N 1
ATOM 2375 C CA . GLY B 1 67 ? 2.291 -9.805 -22.658 1.00 19.76 50 GLY A CA 1
ATOM 2376 C C . GLY B 1 67 ? 2.119 -11.004 -21.747 1.00 13.43 50 GLY A C 1
ATOM 2377 O O . GLY B 1 67 ? 1.453 -10.916 -20.731 1.00 14.18 50 GLY A O 1
ATOM 2378 N N . SER B 1 68 ? 2.671 -12.145 -22.130 1.00 14.04 51 SER A N 1
ATOM 2379 C CA . SER B 1 68 ? 2.638 -13.277 -21.228 1.00 12.41 51 SER A CA 1
ATOM 2380 C C . SER B 1 68 ? 3.848 -14.157 -21.460 1.00 16.69 51 SER A C 1
ATOM 2381 O O . SER B 1 68 ? 4.469 -14.142 -22.522 1.00 14.19 51 SER A O 1
ATOM 2384 N N . SER B 1 69 ? 4.176 -14.926 -20.440 1.00 12.79 52 SER A N 1
ATOM 2385 C CA . SER B 1 69 ? 5.219 -15.924 -20.563 1.00 16.54 52 SER A CA 1
ATOM 2386 C C . SER B 1 69 ? 4.840 -17.052 -19.627 1.00 16.46 52 SER A C 1
ATOM 2387 O O . SER B 1 69 ? 4.987 -16.938 -18.407 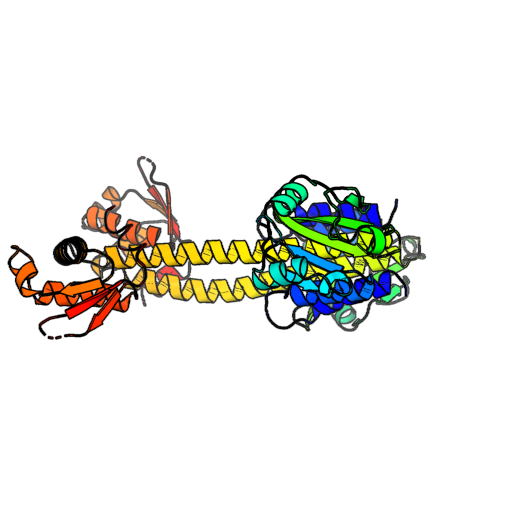1.00 14.98 52 SER A O 1
ATOM 2390 N N . LEU B 1 70 ? 4.316 -18.129 -20.200 1.00 15.15 53 LEU A N 1
ATOM 2391 C CA . LEU B 1 70 ? 3.749 -19.209 -19.394 1.00 13.28 53 LEU A CA 1
ATOM 2392 C C . LEU B 1 70 ? 4.513 -20.506 -19.555 1.00 19.14 53 LEU A C 1
ATOM 2393 O O . LEU B 1 70 ? 5.207 -20.724 -20.548 1.00 21.66 53 LEU A O 1
ATOM 2398 N N . ASN B 1 71 ? 4.381 -21.369 -18.555 1.00 21.59 54 ASN A N 1
ATOM 2399 C CA . ASN B 1 71 ? 5.029 -22.672 -18.569 1.00 25.19 54 ASN A CA 1
ATOM 2400 C C . ASN B 1 71 ? 3.972 -23.723 -18.311 1.00 22.97 54 ASN A C 1
ATOM 2401 O O . ASN B 1 71 ? 3.327 -24.198 -19.235 1.00 23.37 54 ASN A O 1
ATOM 2406 N N . GLU B 1 72 ? 3.777 -24.063 -17.042 1.00 24.01 55 GLU A N 1
ATOM 2407 C CA . GLU B 1 72 ? 2.788 -25.064 -16.670 1.00 20.26 55 GLU A CA 1
ATOM 2408 C C . GLU B 1 72 ? 1.379 -24.692 -17.139 1.00 20.92 55 GLU A C 1
ATOM 2409 O O . GLU B 1 72 ? 0.598 -25.565 -17.528 1.00 23.28 55 GLU A O 1
ATOM 2415 N N . LEU B 1 73 ? 1.050 -23.404 -17.111 1.00 19.38 56 LEU A N 1
ATOM 2416 C CA . LEU B 1 73 ? -0.308 -22.977 -17.451 1.00 19.57 56 LEU A CA 1
ATOM 2417 C C . LEU B 1 73 ? -0.648 -23.196 -18.928 1.00 25.55 56 LEU A C 1
ATOM 2418 O O . LEU B 1 73 ? -1.822 -23.180 -19.311 1.00 26.32 56 LEU A O 1
ATOM 2423 N N . LEU B 1 74 ? 0.367 -23.402 -19.757 1.00 26.78 57 LEU A N 1
ATOM 2424 C CA . LEU B 1 74 ? 0.129 -23.731 -21.161 1.00 32.80 57 LEU A CA 1
ATOM 2425 C C . LEU B 1 74 ? -0.602 -25.064 -21.350 1.00 33.63 57 LEU A C 1
ATOM 2426 O O . LEU B 1 74 ? -1.131 -25.339 -22.424 1.00 39.27 57 LEU A O 1
ATOM 2431 N N . LYS B 1 75 ? -0.637 -25.884 -20.306 1.00 31.26 58 LYS A N 1
ATOM 2432 C CA . LYS B 1 75 ? -1.282 -27.191 -20.373 1.00 30.14 58 LYS A CA 1
ATOM 2433 C C . LYS B 1 75 ? -2.791 -27.120 -20.121 1.00 35.32 58 LYS A C 1
ATOM 2434 O O . LYS B 1 75 ? -3.505 -28.114 -20.294 1.00 29.68 58 LYS A O 1
ATOM 2440 N N . SER B 1 76 ? -3.265 -25.953 -19.692 1.00 23.33 59 SER A N 1
ATOM 2441 C CA . SER B 1 76 ? -4.683 -25.747 -19.408 1.00 27.39 59 SER A CA 1
ATOM 2442 C C . SER B 1 76 ? -5.427 -25.210 -20.623 1.00 23.67 59 SER A C 1
ATOM 2443 O O . SER B 1 76 ? -5.076 -24.161 -21.171 1.00 23.42 59 SER A O 1
ATOM 2446 N N . GLN B 1 77 ? -6.460 -25.927 -21.037 1.00 24.43 60 GLN A N 1
ATOM 2447 C CA . GLN B 1 77 ? -7.210 -25.544 -22.220 1.00 21.96 60 GLN A CA 1
ATOM 2448 C C . GLN B 1 77 ? -7.921 -24.216 -21.981 1.00 20.60 60 GLN A C 1
ATOM 2449 O O . GLN B 1 77 ? -8.107 -23.437 -22.910 1.00 22.52 60 GLN A O 1
ATOM 2455 N N . ARG B 1 78 ? -8.301 -23.963 -20.730 1.00 21.99 61 ARG A N 1
ATOM 2456 C CA . ARG B 1 78 ? -8.939 -22.699 -20.361 1.00 25.54 61 ARG A CA 1
ATOM 2457 C C . ARG B 1 78 ? -7.995 -21.532 -20.604 1.00 21.83 61 ARG A C 1
ATOM 2458 O O . ARG B 1 78 ? -8.401 -20.496 -21.115 1.00 18.97 61 ARG A O 1
ATOM 2466 N N . ILE B 1 79 ? -6.738 -21.702 -20.206 1.00 19.28 62 ILE A N 1
ATOM 2467 C CA . ILE B 1 79 ? -5.715 -20.673 -20.389 1.00 18.07 62 ILE A CA 1
ATOM 2468 C C . ILE B 1 79 ? -5.432 -20.458 -21.885 1.00 14.95 62 ILE A C 1
ATOM 2469 O O . ILE B 1 79 ? -5.312 -19.321 -22.356 1.00 17.42 62 ILE A O 1
ATOM 2474 N N . ILE B 1 80 ? -5.328 -21.556 -22.623 1.00 18.36 63 ILE A N 1
ATOM 2475 C CA . ILE B 1 80 ? -5.169 -21.495 -24.076 1.00 18.25 63 ILE A CA 1
ATOM 2476 C C . ILE B 1 80 ? -6.250 -20.627 -24.728 1.00 19.65 63 ILE A C 1
ATOM 2477 O O . ILE B 1 80 ? -5.955 -19.800 -25.591 1.00 22.53 63 ILE A O 1
ATOM 2482 N N . GLN B 1 81 ? -7.500 -20.809 -24.308 1.00 20.78 64 GLN A N 1
ATOM 2483 C CA . GLN B 1 81 ? -8.599 -20.017 -24.854 1.00 20.23 64 GLN A CA 1
ATOM 2484 C C . GLN B 1 81 ? -8.425 -18.521 -24.519 1.00 19.94 64 GLN A C 1
ATOM 2485 O O . GLN B 1 81 ? -8.688 -17.650 -25.353 1.00 21.40 64 GLN A O 1
ATOM 2491 N N . MET B 1 82 ? -7.991 -18.220 -23.297 1.00 18.35 65 MET A N 1
ATOM 2492 C CA . MET B 1 82 ? -7.690 -16.839 -22.935 1.00 15.85 65 MET A CA 1
ATOM 2493 C C . MET B 1 82 ? -6.672 -16.213 -23.875 1.00 14.86 65 MET A C 1
ATOM 2494 O O . MET B 1 82 ? -6.818 -15.061 -24.298 1.00 19.49 65 MET A O 1
ATOM 2499 N N . LEU B 1 83 ? -5.614 -16.968 -24.172 1.00 18.98 66 LEU A N 1
ATOM 2500 C CA . LEU B 1 83 ? -4.566 -16.474 -25.054 1.00 20.62 66 LEU A CA 1
ATOM 2501 C C . LEU B 1 83 ? -5.143 -16.209 -26.443 1.00 24.56 66 LEU A C 1
ATOM 2502 O O . LEU B 1 83 ? -4.842 -15.192 -27.061 1.00 27.35 66 LEU A O 1
ATOM 2507 N N . GLU B 1 84 ? -5.989 -17.116 -26.927 1.00 25.13 67 GLU A N 1
ATOM 2508 C CA . GLU B 1 84 ? -6.597 -16.938 -28.239 1.00 27.93 67 GLU A CA 1
ATOM 2509 C C . GLU B 1 84 ? -7.463 -15.682 -28.265 1.00 29.63 67 GLU A C 1
ATOM 2510 O O . GLU B 1 84 ? -7.466 -14.941 -29.246 1.00 30.72 67 GLU A O 1
ATOM 2516 N N . GLU B 1 85 ? -8.183 -15.451 -27.171 1.00 23.56 68 GLU A N 1
ATOM 2517 C CA . GLU B 1 85 ? -9.031 -14.273 -27.012 1.00 23.52 68 GLU A CA 1
ATOM 2518 C C . GLU B 1 85 ? -8.257 -13.008 -26.639 1.00 23.38 68 GLU A C 1
ATOM 2519 O O . GLU B 1 85 ? -8.822 -11.909 -26.664 1.00 24.63 68 GLU A O 1
ATOM 2525 N N . ARG B 1 86 ? -6.984 -13.181 -26.282 1.00 22.59 69 ARG A N 1
ATOM 2526 C CA . ARG B 1 86 ? -6.115 -12.102 -25.792 1.00 21.62 69 ARG A CA 1
ATOM 2527 C C . ARG B 1 86 ? -6.683 -11.396 -24.565 1.00 19.11 69 ARG A C 1
ATOM 2528 O O . ARG B 1 86 ? -6.367 -10.230 -24.323 1.00 15.20 69 ARG A O 1
ATOM 2536 N N . HIS B 1 87 ? -7.512 -12.098 -23.801 1.00 15.19 70 HIS A N 1
ATOM 2537 C CA . HIS B 1 87 ? -8.097 -11.549 -22.577 1.00 16.87 70 HIS A CA 1
ATOM 2538 C C . HIS B 1 87 ? -8.176 -12.586 -21.472 1.00 18.18 70 HIS A C 1
ATOM 2539 O O . HIS B 1 87 ? -8.564 -13.723 -21.726 1.00 16.50 70 HIS A O 1
ATOM 2546 N N . ILE B 1 88 ? -7.869 -12.180 -20.246 1.00 14.55 71 ILE A N 1
ATOM 2547 C CA . ILE B 1 88 ? -8.279 -12.962 -19.078 1.00 12.56 71 ILE A CA 1
ATOM 2548 C C . ILE B 1 88 ? -9.794 -12.781 -18.878 1.00 12.26 71 ILE A C 1
ATOM 2549 O O . ILE B 1 88 ? -10.387 -11.885 -19.453 1.00 15.33 71 ILE A O 1
ATOM 2554 N N . PRO B 1 89 ? -10.435 -13.655 -18.087 1.00 12.95 72 PRO A N 1
ATOM 2555 C CA . PRO B 1 89 ? -11.892 -13.542 -17.935 1.00 14.43 72 PRO A CA 1
ATOM 2556 C C . PRO B 1 89 ? -12.322 -12.271 -17.201 1.00 13.98 72 PRO A C 1
ATOM 2557 O O . PRO B 1 89 ? -11.573 -11.774 -16.376 1.00 14.53 72 PRO A O 1
ATOM 2561 N N . SER B 1 90 ? -13.533 -11.793 -17.475 1.00 17.19 73 SER A N 1
ATOM 2562 C CA . SER B 1 90 ? -14.048 -10.560 -16.870 1.00 18.18 73 SER A CA 1
ATOM 2563 C C . SER B 1 90 ? -14.039 -10.619 -15.350 1.00 15.46 73 SER A C 1
ATOM 2564 O O . SER B 1 90 ? -13.721 -9.633 -14.676 1.00 14.36 73 SER A O 1
ATOM 2567 N N . GLU B 1 91 ? -14.403 -11.780 -14.815 1.00 14.05 74 GLU A N 1
ATOM 2568 C CA . GLU B 1 91 ? -14.474 -11.949 -13.374 1.00 16.69 74 GLU A CA 1
ATOM 2569 C C . GLU B 1 91 ? -13.095 -11.754 -12.744 1.00 14.79 74 GLU A C 1
ATOM 2570 O O . GLU B 1 91 ? -12.948 -11.021 -11.755 1.00 14.66 74 GLU A O 1
ATOM 2576 N N . TYR B 1 92 ? -12.083 -12.395 -13.317 1.00 14.97 75 TYR A N 1
ATOM 2577 C CA . TYR B 1 92 ? -10.725 -12.261 -12.779 1.00 12.83 75 TYR A CA 1
ATOM 2578 C C . TYR B 1 92 ? -10.238 -10.819 -12.919 1.00 14.11 75 TYR A C 1
ATOM 2579 O O . TYR B 1 92 ? -9.604 -10.288 -12.014 1.00 13.75 75 TYR A O 1
ATOM 2588 N N . THR B 1 93 ? -10.559 -10.181 -14.043 1.00 12.80 76 THR A N 1
ATOM 2589 C CA . THR B 1 93 ? -10.174 -8.791 -14.287 1.00 18.17 76 THR A CA 1
ATOM 2590 C C . THR B 1 93 ? -10.689 -7.896 -13.183 1.00 14.04 76 THR A C 1
ATOM 2591 O O . THR B 1 93 ? -9.966 -7.034 -12.675 1.00 16.08 76 THR A O 1
ATOM 2595 N N . GLU B 1 94 ? -11.945 -8.112 -12.801 1.00 11.67 77 GLU A N 1
ATOM 2596 C CA . GLU B 1 94 ? -12.569 -7.292 -11.764 1.00 13.86 77 GLU A CA 1
ATOM 2597 C C . GLU B 1 94 ? -11.873 -7.524 -10.422 1.00 15.82 77 GLU A C 1
ATOM 2598 O O . GLU B 1 94 ? -11.582 -6.576 -9.699 1.00 15.16 77 GLU A O 1
ATOM 2604 N N . ARG B 1 95 ? -11.583 -8.787 -10.113 1.00 13.93 78 ARG A N 1
ATOM 2605 C CA . ARG B 1 95 ? -10.888 -9.132 -8.874 1.00 12.17 78 ARG A CA 1
ATOM 2606 C C . ARG B 1 95 ? -9.499 -8.470 -8.801 1.00 10.71 78 ARG A C 1
ATOM 2607 O O . ARG B 1 95 ? -9.094 -7.972 -7.755 1.00 13.48 78 ARG A O 1
ATOM 2615 N N . LEU B 1 96 ? -8.780 -8.468 -9.920 1.00 11.97 79 LEU A N 1
ATOM 2616 C CA . LEU B 1 96 ? -7.446 -7.857 -9.959 1.00 14.00 79 LEU A CA 1
ATOM 2617 C C . LEU B 1 96 ? -7.501 -6.363 -9.659 1.00 11.44 79 LEU A C 1
ATOM 2618 O O . LEU B 1 96 ? -6.645 -5.829 -8.959 1.00 12.93 79 LEU A O 1
ATOM 2623 N N . MET B 1 97 ? -8.530 -5.699 -10.187 1.00 12.08 80 MET A N 1
ATOM 2624 C CA . MET B 1 97 ? -8.684 -4.260 -10.063 1.00 12.31 80 MET A CA 1
ATOM 2625 C C . MET B 1 97 ? -8.990 -3.875 -8.624 1.00 14.62 80 MET A C 1
ATOM 2626 O O . MET B 1 97 ? -8.696 -2.758 -8.188 1.00 15.23 80 MET A O 1
ATOM 2631 N N . GLU B 1 98 ? -9.524 -4.828 -7.871 1.00 13.00 81 GLU A N 1
ATOM 2632 C CA . GLU B 1 98 ? -9.794 -4.610 -6.450 1.00 15.43 81 GLU A CA 1
ATOM 2633 C C . GLU B 1 98 ? -8.553 -4.671 -5.578 1.00 15.65 81 GLU A C 1
ATOM 2634 O O . GLU B 1 98 ? -8.585 -4.221 -4.436 1.00 14.73 81 GLU A O 1
ATOM 2640 N N . VAL B 1 99 ? -7.467 -5.244 -6.103 1.00 14.21 82 VAL A N 1
ATOM 2641 C CA . VAL B 1 99 ? -6.198 -5.323 -5.382 1.00 14.19 82 VAL A CA 1
ATOM 2642 C C . VAL B 1 99 ? -5.425 -4.024 -5.569 1.00 12.89 82 VAL A C 1
ATOM 2643 O O . VAL B 1 99 ? -5.049 -3.678 -6.685 1.00 15.31 82 VAL A O 1
ATOM 2647 N N . LYS B 1 100 ? -5.204 -3.297 -4.476 1.00 11.99 83 LYS A N 1
ATOM 2648 C CA . LYS B 1 100 ? -4.729 -1.916 -4.587 1.00 11.92 83 LYS A CA 1
ATOM 2649 C C . LYS B 1 100 ? -3.231 -1.770 -4.306 1.00 12.11 83 LYS A C 1
ATOM 2650 O O . LYS B 1 100 ? -2.639 -0.731 -4.606 1.00 15.66 83 LYS A O 1
ATOM 2656 N N . GLN B 1 101 ? -2.634 -2.806 -3.731 1.00 15.67 84 GLN A N 1
ATOM 2657 C CA . GLN B 1 101 ? -1.193 -2.843 -3.491 1.00 16.27 84 GLN A CA 1
ATOM 2658 C C . GLN B 1 101 ? -0.730 -4.278 -3.671 1.00 15.44 84 GLN A C 1
ATOM 2659 O O . GLN B 1 101 ? -1.561 -5.187 -3.664 1.00 14.95 84 GLN A O 1
ATOM 2665 N N . THR B 1 102 ? 0.576 -4.475 -3.829 1.00 11.45 85 THR A N 1
ATOM 2666 C CA . THR B 1 102 ? 1.123 -5.829 -4.017 1.00 13.21 85 THR A CA 1
ATOM 2667 C C . THR B 1 102 ? 0.579 -6.836 -2.995 1.00 12.38 85 THR A C 1
ATOM 2668 O O . THR B 1 102 ? 0.580 -6.578 -1.789 1.00 13.42 85 THR A O 1
ATOM 2672 N N . GLU B 1 103 ? 0.081 -7.972 -3.483 1.00 11.34 86 GLU A N 1
ATOM 2673 C CA . GLU B 1 103 ? -0.405 -9.032 -2.601 1.00 11.32 86 GLU A CA 1
ATOM 2674 C C . GLU B 1 103 ? 0.268 -10.316 -3.010 1.00 13.67 86 GLU A C 1
ATOM 2675 O O . GLU B 1 103 ? 0.154 -10.725 -4.164 1.00 13.09 86 GLU A O 1
ATOM 2681 N N . SER B 1 104 ? 0.978 -10.943 -2.082 1.00 13.67 87 SER A N 1
ATOM 2682 C CA . SER B 1 104 ? 1.822 -12.070 -2.459 1.00 14.75 87 SER A CA 1
ATOM 2683 C C . SER B 1 104 ? 1.422 -13.379 -1.786 1.00 11.42 87 SER A C 1
ATOM 2684 O O . SER B 1 104 ? 0.694 -13.393 -0.780 1.00 15.29 87 SER A O 1
ATOM 2687 N N . ASN B 1 105 ? 1.904 -14.478 -2.365 1.00 13.56 88 ASN A N 1
ATOM 2688 C CA . ASN B 1 105 ? 1.731 -15.824 -1.805 1.00 11.49 88 ASN A CA 1
ATOM 2689 C C . ASN B 1 105 ? 0.262 -16.203 -1.588 1.00 14.42 88 ASN A C 1
ATOM 2690 O O . ASN B 1 105 ? -0.123 -16.839 -0.606 1.00 15.87 88 ASN A O 1
ATOM 2695 N N . ILE B 1 106 ? -0.537 -15.807 -2.564 1.00 15.22 89 ILE A N 1
ATOM 2696 C CA . ILE B 1 106 ? -1.944 -16.182 -2.681 1.00 11.52 89 ILE A CA 1
ATOM 2697 C C . ILE B 1 106 ? -2.076 -17.657 -3.064 1.00 14.16 89 ILE A C 1
ATOM 2698 O O . ILE B 1 106 ? -1.457 -18.108 -4.036 1.00 14.24 89 ILE A O 1
ATOM 2703 N N . ASP B 1 107 ? -2.866 -18.412 -2.302 1.00 13.71 90 ASP A N 1
ATOM 2704 C CA . ASP B 1 107 ? -2.973 -19.860 -2.521 1.00 16.39 90 ASP A CA 1
ATOM 2705 C C . ASP B 1 107 ? -4.086 -20.238 -3.506 1.00 15.23 90 ASP A C 1
ATOM 2706 O O . ASP B 1 107 ? -4.842 -19.388 -3.976 1.00 14.04 90 ASP A O 1
ATOM 2711 N N . ILE B 1 108 ? -4.167 -21.528 -3.824 1.00 14.51 91 ILE A N 1
ATOM 2712 C CA . ILE B 1 108 ? -5.058 -22.049 -4.850 1.00 13.81 91 ILE A CA 1
ATOM 2713 C C . ILE B 1 108 ? -6.542 -21.870 -4.507 1.00 19.61 91 ILE A C 1
ATOM 2714 O O . ILE B 1 108 ? -7.383 -21.896 -5.400 1.00 15.63 91 ILE A O 1
ATOM 2719 N N . ASP B 1 109 ? -6.857 -21.677 -3.226 1.00 14.89 92 ASP A N 1
ATOM 2720 C CA . ASP B 1 109 ? -8.250 -21.531 -2.779 1.00 16.67 92 ASP A CA 1
ATOM 2721 C C . ASP B 1 109 ? -8.738 -20.087 -2.710 1.00 18.12 92 ASP A C 1
ATOM 2722 O O . ASP B 1 109 ? -9.886 -19.835 -2.355 1.00 19.55 92 ASP A O 1
ATOM 2727 N N . ASN B 1 110 ? -7.842 -19.157 -3.023 1.00 16.24 93 ASN A N 1
ATOM 2728 C CA . ASN B 1 110 ? -8.135 -17.738 -3.064 1.00 15.24 93 ASN A CA 1
ATOM 2729 C C . ASN B 1 110 ? -8.576 -17.393 -4.484 1.00 17.42 93 ASN A C 1
ATOM 2730 O O . ASN B 1 110 ? -7.946 -17.834 -5.443 1.00 19.67 93 ASN A O 1
ATOM 2735 N N . VAL B 1 111 ? -9.649 -16.624 -4.640 1.00 17.23 94 VAL A N 1
ATOM 2736 C CA . VAL B 1 111 ? -10.120 -16.315 -5.992 1.00 14.96 94 VAL A CA 1
ATOM 2737 C C . VAL B 1 111 ? -9.090 -15.520 -6.796 1.00 15.11 94 VAL A C 1
ATOM 2738 O O . VAL B 1 111 ? -9.198 -15.448 -8.019 1.00 19.01 94 VAL A O 1
ATOM 2742 N N . LEU B 1 112 ? -8.076 -14.964 -6.123 1.00 13.21 95 LEU A N 1
ATOM 2743 C CA . LEU B 1 112 ? -7.032 -14.205 -6.802 1.00 12.11 95 LEU A CA 1
ATOM 2744 C C . LEU B 1 112 ? -5.934 -15.084 -7.391 1.00 14.79 95 LEU A C 1
ATOM 2745 O O . LEU B 1 112 ? -5.026 -14.589 -8.049 1.00 10.73 95 LEU A O 1
ATOM 2750 N N . THR B 1 113 ? -6.000 -16.386 -7.146 1.00 15.17 96 THR A N 1
ATOM 2751 C CA . THR B 1 113 ? -5.003 -17.277 -7.723 1.00 12.49 96 THR A CA 1
ATOM 2752 C C . THR B 1 113 ? -4.986 -17.130 -9.248 1.00 13.58 96 THR A C 1
ATOM 2753 O O . THR B 1 113 ? -6.036 -16.939 -9.878 1.00 14.40 96 THR A O 1
ATOM 2757 N N . VAL B 1 114 ? -3.804 -17.213 -9.844 1.00 11.29 97 VAL A N 1
ATOM 2758 C CA . VAL B 1 114 ? -3.719 -17.147 -11.298 1.00 13.40 97 VAL A CA 1
ATOM 2759 C C . VAL B 1 114 ? -3.828 -18.555 -11.899 1.00 14.08 97 VAL A C 1
ATOM 2760 O O . VAL B 1 114 ? -3.807 -18.736 -13.110 1.00 14.49 97 VAL A O 1
ATOM 2764 N N . PHE B 1 115 ? -3.975 -19.547 -11.036 1.00 11.44 98 PHE A N 1
ATOM 2765 C CA . PHE B 1 115 ? -4.113 -20.928 -11.475 1.00 12.42 98 PHE A CA 1
ATOM 2766 C C . PHE B 1 115 ? -5.575 -21.309 -11.599 1.00 14.63 98 PHE A C 1
ATOM 2767 O O . PHE B 1 115 ? -6.429 -20.731 -10.917 1.00 20.66 98 PHE A O 1
ATOM 2775 N N . PRO B 1 116 ? -5.884 -22.244 -12.515 1.00 17.14 99 PRO A N 1
ATOM 2776 C CA . PRO B 1 116 ? -7.260 -22.753 -12.650 1.00 16.66 99 PRO A CA 1
ATOM 2777 C C . PRO B 1 116 ? -7.636 -23.612 -11.453 1.00 18.49 99 PRO A C 1
ATOM 2778 O O . PRO B 1 116 ? -7.020 -24.660 -11.247 1.00 18.19 99 PRO A O 1
ATOM 2782 N N . PRO B 1 117 ? -8.643 -23.188 -10.676 1.00 20.71 100 PRO A N 1
ATOM 2783 C CA . PRO B 1 117 ? -9.016 -23.928 -9.465 1.00 20.83 100 PRO A CA 1
ATOM 2784 C C . PRO B 1 117 ? -9.591 -25.313 -9.767 1.00 22.71 100 PRO A C 1
ATOM 2785 O O . PRO B 1 117 ? -9.709 -26.148 -8.860 1.00 22.17 100 PRO A O 1
ATOM 2789 N N . GLU B 1 118 ? -9.931 -25.577 -11.025 1.00 22.70 101 GLU A N 1
ATOM 2790 C CA . GLU B 1 118 ? -10.443 -26.899 -11.364 1.00 25.74 101 GLU A CA 1
ATOM 2791 C C . GLU B 1 118 ? -9.296 -27.901 -11.475 1.00 27.31 101 GLU A C 1
ATOM 2792 O O . GLU B 1 118 ? -9.517 -29.107 -11.569 1.00 26.42 101 GLU A O 1
ATOM 2798 N N . ASN B 1 119 ? -8.068 -27.395 -11.453 1.00 24.08 102 ASN A N 1
ATOM 2799 C CA . ASN B 1 119 ? -6.899 -28.250 -11.360 1.00 22.71 102 ASN A CA 1
ATOM 2800 C C . ASN B 1 119 ? -6.251 -28.122 -9.977 1.00 24.73 102 ASN A C 1
ATOM 2801 O O . ASN B 1 119 ? -5.023 -28.030 -9.865 1.00 21.10 102 ASN A O 1
ATOM 2806 N N . ARG B 1 120 ? -7.087 -28.141 -8.934 1.00 22.33 103 ARG A N 1
ATOM 2807 C CA . ARG B 1 120 ? -6.636 -27.881 -7.560 1.00 19.91 103 ARG A CA 1
ATOM 2808 C C . ARG B 1 120 ? -5.496 -28.804 -7.093 1.00 23.60 103 ARG A C 1
ATOM 2809 O O . ARG B 1 120 ? -4.544 -28.339 -6.463 1.00 20.12 103 ARG A O 1
ATOM 2817 N N . GLU B 1 121 ? -5.586 -30.095 -7.408 1.00 20.84 104 GLU A N 1
ATOM 2818 C CA . GLU B 1 121 ? -4.592 -31.069 -6.954 1.00 21.77 104 GLU A CA 1
ATOM 2819 C C . GLU B 1 121 ? -3.236 -30.800 -7.582 1.00 24.79 104 GLU A C 1
ATOM 2820 O O . GLU B 1 121 ? -2.203 -30.880 -6.919 1.00 24.90 104 GLU A O 1
ATOM 2826 N N . LEU B 1 122 ? -3.246 -30.459 -8.863 1.00 23.20 105 LEU A N 1
ATOM 2827 C CA . LEU B 1 122 ? -2.007 -30.174 -9.570 1.00 24.77 105 LEU A CA 1
ATOM 2828 C C . LEU B 1 122 ? -1.348 -28.923 -9.001 1.00 27.40 105 LEU A C 1
ATOM 2829 O O . LEU B 1 122 ? -0.117 -28.847 -8.889 1.00 25.04 105 LEU A O 1
ATOM 2834 N N . PHE B 1 123 ? -2.163 -27.945 -8.614 1.00 19.97 106 PHE A N 1
ATOM 2835 C CA . PHE B 1 123 ? -1.618 -26.660 -8.190 1.00 19.48 106 PHE A CA 1
ATOM 2836 C C . PHE B 1 123 ? -1.832 -26.390 -6.693 1.00 19.92 106 PHE A C 1
ATOM 2837 O O . PHE B 1 123 ? -1.947 -25.237 -6.256 1.00 17.36 106 PHE A O 1
ATOM 2845 N N . ILE B 1 124 ? -1.830 -27.466 -5.910 1.00 18.00 107 ILE A N 1
ATOM 2846 C CA . ILE B 1 124 ? -2.199 -27.402 -4.499 1.00 17.01 107 ILE A CA 1
ATOM 2847 C C . ILE B 1 124 ? -1.242 -26.511 -3.690 1.00 18.93 107 ILE A C 1
ATOM 2848 O O . ILE B 1 124 ? -1.677 -25.801 -2.776 1.00 21.20 107 ILE A O 1
ATOM 2853 N N . ASP B 1 125 ? 0.041 -26.501 -4.052 1.00 16.50 108 ASP A N 1
ATOM 2854 C CA . ASP B 1 125 ? 1.034 -25.679 -3.350 1.00 18.87 108 ASP A CA 1
ATOM 2855 C C . ASP B 1 125 ? 1.391 -24.385 -4.084 1.00 19.80 108 ASP A C 1
ATOM 2856 O O . ASP B 1 125 ? 2.383 -23.718 -3.748 1.00 16.71 108 ASP A O 1
ATOM 2861 N N . SER B 1 126 ? 0.588 -24.029 -5.083 1.00 17.29 109 SER A N 1
ATOM 2862 C CA . SER B 1 126 ? 0.914 -22.896 -5.929 1.00 14.74 109 SER A CA 1
ATOM 2863 C C . SER B 1 126 ? 0.832 -21.586 -5.170 1.00 14.64 109 SER A C 1
ATOM 2864 O O . SER B 1 126 ? 0.112 -21.472 -4.178 1.00 13.44 109 SER A O 1
ATOM 2867 N N . ARG B 1 127 ? 1.611 -20.614 -5.632 1.00 12.41 110 ARG A N 1
ATOM 2868 C CA . ARG B 1 127 ? 1.609 -19.274 -5.053 1.00 14.61 110 ARG A CA 1
ATOM 2869 C C . ARG B 1 127 ? 1.464 -18.245 -6.156 1.00 14.50 110 ARG A C 1
ATOM 2870 O O . ARG B 1 127 ? 2.086 -18.366 -7.204 1.00 12.57 110 ARG A O 1
ATOM 2878 N N . THR B 1 128 ? 0.647 -17.228 -5.912 1.00 12.70 111 THR A N 1
ATOM 2879 C CA . THR B 1 128 ? 0.408 -16.184 -6.885 1.00 10.97 111 THR A CA 1
ATOM 2880 C C . THR B 1 128 ? 0.760 -14.857 -6.225 1.00 10.71 111 THR A C 1
ATOM 2881 O O . THR B 1 128 ? 0.474 -14.671 -5.035 1.00 12.90 111 THR A O 1
ATOM 2885 N N . THR B 1 129 ? 1.387 -13.952 -6.975 1.00 10.87 112 THR A N 1
ATOM 2886 C CA . THR B 1 129 ? 1.580 -12.585 -6.487 1.00 10.28 112 THR A CA 1
ATOM 2887 C C . THR B 1 129 ? 1.037 -11.597 -7.513 1.00 11.66 112 THR A C 1
ATOM 2888 O O . THR B 1 129 ? 1.234 -11.749 -8.725 1.00 11.40 112 THR A O 1
ATOM 2892 N N . ILE B 1 130 ? 0.293 -10.619 -7.013 1.00 10.89 113 ILE A N 1
ATOM 2893 C CA . ILE B 1 130 ? -0.363 -9.622 -7.846 1.00 8.83 113 ILE A CA 1
ATOM 2894 C C . ILE B 1 130 ? 0.314 -8.269 -7.631 1.00 11.13 113 ILE A C 1
ATOM 2895 O O . ILE B 1 130 ? 0.423 -7.808 -6.502 1.00 11.98 113 ILE A O 1
ATOM 2900 N N . PHE B 1 131 ? 0.743 -7.648 -8.726 1.00 8.54 114 PHE A 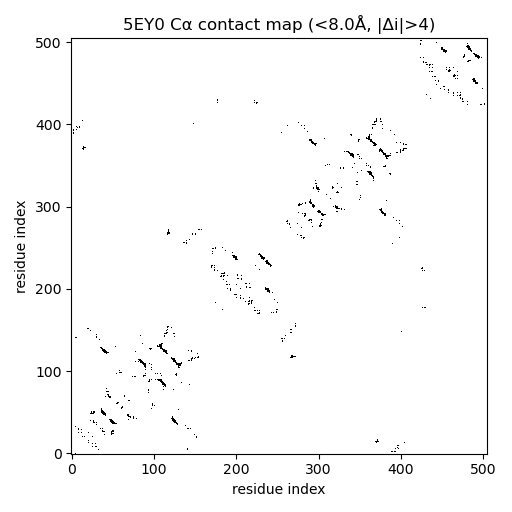N 1
ATOM 2901 C CA . PHE B 1 131 ? 1.431 -6.365 -8.692 1.00 14.72 114 PHE A CA 1
ATOM 2902 C C . PHE B 1 131 ? 0.602 -5.361 -9.471 1.00 10.87 114 PHE A C 1
ATOM 2903 O O . PHE B 1 131 ? 0.644 -5.366 -10.698 1.00 9.88 114 PHE A O 1
ATOM 2911 N N . PRO B 1 132 ? -0.161 -4.503 -8.775 1.00 12.47 115 PRO A N 1
ATOM 2912 C CA . PRO B 1 132 ? -0.830 -3.406 -9.491 1.00 11.31 115 PRO A CA 1
ATOM 2913 C C . PRO B 1 132 ? 0.183 -2.602 -10.318 1.00 11.04 115 PRO A C 1
ATOM 2914 O O . PRO B 1 132 ? 1.292 -2.317 -9.843 1.00 13.37 115 PRO A O 1
ATOM 2918 N N . ILE B 1 133 ? -0.181 -2.277 -11.555 1.00 10.43 116 ILE A N 1
ATOM 2919 C CA . ILE B 1 133 ? 0.637 -1.419 -12.398 1.00 8.73 116 ILE A CA 1
ATOM 2920 C C . ILE B 1 133 ? 0.069 -0.013 -12.382 1.00 9.90 116 ILE A C 1
ATOM 2921 O O . ILE B 1 133 ? -1.060 0.209 -12.849 1.00 11.07 116 ILE A O 1
ATOM 2926 N N . LEU B 1 134 ? 0.827 0.918 -11.800 1.00 11.68 117 LEU A N 1
ATOM 2927 C CA . LEU B 1 134 ? 0.418 2.315 -11.713 1.00 10.70 117 LEU A CA 1
ATOM 2928 C C . LEU B 1 134 ? 1.355 3.191 -12.543 1.00 11.52 117 LEU A C 1
ATOM 2929 O O . LEU B 1 134 ? 2.564 2.954 -12.582 1.00 12.00 117 LEU A O 1
ATOM 2934 N N . GLY B 1 135 ? 0.800 4.194 -13.208 1.00 13.57 118 GLY A N 1
ATOM 2935 C CA . GLY B 1 135 ? 1.596 5.194 -13.901 1.00 13.98 118 GLY A CA 1
ATOM 2936 C C . GLY B 1 135 ? 0.789 6.474 -13.992 1.00 12.46 118 GLY A C 1
ATOM 2937 O O . GLY B 1 135 ? -0.439 6.445 -14.166 1.00 14.83 118 GLY A O 1
ATOM 2938 N N . GLY B 1 136 ? 1.471 7.608 -13.869 1.00 15.24 119 GLY A N 1
ATOM 2939 C CA . GLY B 1 136 ? 0.790 8.891 -13.925 1.00 14.98 119 GLY A CA 1
ATOM 2940 C C . GLY B 1 136 ? -0.275 9.023 -12.854 1.00 17.18 119 GLY A C 1
ATOM 2941 O O . GLY B 1 136 ? -1.257 9.742 -13.034 1.00 20.73 119 GLY A O 1
ATOM 2942 N N . GLY B 1 137 ? -0.082 8.318 -11.741 1.00 16.53 120 GLY A N 1
ATOM 2943 C CA . GLY B 1 137 ? -1.023 8.354 -10.630 1.00 16.00 120 GLY A CA 1
ATOM 2944 C C . GLY B 1 137 ? -2.302 7.570 -10.861 1.00 17.33 120 GLY A C 1
ATOM 2945 O O . GLY B 1 137 ? -3.292 7.762 -10.147 1.00 17.47 120 GLY A O 1
ATOM 2946 N N . GLU B 1 138 ? -2.276 6.677 -11.848 1.00 15.10 121 GLU A N 1
ATOM 2947 C CA . GLU B 1 138 ? -3.470 5.950 -12.269 1.00 14.09 121 GLU A CA 1
ATOM 2948 C C . GLU B 1 138 ? -3.184 4.465 -12.346 1.00 17.28 121 GLU A C 1
ATOM 2949 O O . GLU B 1 138 ? -2.063 4.071 -12.667 1.00 13.08 121 GLU A O 1
ATOM 2955 N N . ARG B 1 139 ? -4.187 3.643 -12.046 1.00 15.78 122 ARG A N 1
ATOM 2956 C CA . ARG B 1 139 ? -4.109 2.212 -12.303 1.00 11.91 122 ARG A CA 1
ATOM 2957 C C . ARG B 1 139 ? -4.147 1.969 -13.808 1.00 11.59 122 ARG A C 1
ATOM 2958 O O . ARG B 1 139 ? -5.105 2.359 -14.473 1.00 15.10 122 ARG A O 1
ATOM 2966 N N . LEU B 1 140 ? -3.128 1.299 -14.340 1.00 10.49 123 LEU A N 1
ATOM 2967 C CA . LEU B 1 140 ? -3.024 1.120 -15.788 1.00 12.88 123 LEU A CA 1
ATOM 2968 C C . LEU B 1 140 ? -3.024 -0.337 -16.180 1.00 14.41 123 LEU A C 1
ATOM 2969 O O . LEU B 1 140 ? -3.088 -0.657 -17.365 1.00 12.31 123 LEU A O 1
ATOM 2974 N N . GLY B 1 141 ? -2.940 -1.219 -15.190 1.00 11.13 124 GLY A N 1
ATOM 2975 C CA . GLY B 1 141 ? -2.970 -2.639 -15.479 1.00 13.96 124 GLY A CA 1
ATOM 2976 C C . GLY B 1 141 ? -2.485 -3.442 -14.297 1.00 11.28 124 GLY A C 1
ATOM 2977 O O . GLY B 1 141 ? -2.399 -2.931 -13.174 1.00 11.10 124 GLY A O 1
ATOM 2978 N N . THR B 1 142 ? -2.167 -4.701 -14.551 1.00 9.77 125 THR A N 1
ATOM 2979 C CA . THR B 1 142 ? -1.757 -5.603 -13.482 1.00 8.30 125 THR A CA 1
ATOM 2980 C C . THR B 1 142 ? -0.697 -6.564 -13.989 1.00 9.44 125 THR A C 1
ATOM 2981 O O . THR B 1 142 ? -0.816 -7.093 -15.094 1.00 10.80 125 THR A O 1
ATOM 2985 N N . LEU B 1 143 ? 0.327 -6.776 -13.176 1.00 9.69 126 LEU A N 1
ATOM 2986 C CA . LEU B 1 143 ? 1.336 -7.800 -13.424 1.00 10.54 126 LEU A CA 1
ATOM 2987 C C . LEU B 1 143 ? 1.070 -8.970 -12.484 1.00 10.45 126 LEU A C 1
ATOM 2988 O O . LEU B 1 143 ? 0.990 -8.785 -11.276 1.00 10.74 126 LEU A O 1
ATOM 2993 N N . VAL B 1 144 ? 0.966 -10.181 -13.021 1.00 10.07 127 VAL A N 1
ATOM 2994 C CA . VAL B 1 144 ? 0.636 -11.340 -12.175 1.00 8.34 127 VAL A CA 1
ATOM 2995 C C . VAL B 1 144 ? 1.644 -12.458 -12.373 1.00 9.31 127 VAL A C 1
ATOM 2996 O O . VAL B 1 144 ? 1.933 -12.830 -13.501 1.00 11.67 127 VAL A O 1
ATOM 3000 N N . LEU B 1 145 ? 2.194 -12.956 -11.267 1.00 8.76 128 LEU A N 1
ATOM 3001 C CA . LEU B 1 145 ? 3.187 -14.029 -11.288 1.00 11.79 128 LEU A CA 1
ATOM 3002 C C . LEU B 1 145 ? 2.630 -15.245 -10.573 1.00 9.34 128 LEU A C 1
ATOM 3003 O O . LEU B 1 145 ? 2.060 -15.106 -9.502 1.00 13.07 128 LEU A O 1
ATOM 3008 N N . GLY B 1 146 ? 2.816 -16.430 -11.156 1.00 11.77 129 GLY A N 1
ATOM 3009 C CA . GLY B 1 146 ? 2.414 -17.654 -10.485 1.00 12.39 129 GLY A CA 1
ATOM 3010 C C . GLY B 1 146 ? 3.487 -18.725 -10.489 1.00 12.49 129 GLY A C 1
ATOM 3011 O O . GLY B 1 146 ? 4.073 -18.989 -11.530 1.00 15.44 129 GLY A O 1
ATOM 3012 N N . ARG B 1 147 ? 3.718 -19.345 -9.327 1.00 11.45 130 ARG A N 1
ATOM 3013 C CA . ARG B 1 147 ? 4.666 -20.453 -9.148 1.00 19.96 130 ARG A CA 1
ATOM 3014 C C . ARG B 1 147 ? 3.903 -21.692 -8.713 1.00 17.15 130 ARG A C 1
ATOM 3015 O O . ARG B 1 147 ? 2.941 -21.562 -7.953 1.00 18.18 130 ARG A O 1
ATOM 3023 N N . VAL B 1 148 ? 4.304 -22.875 -9.175 1.00 15.70 131 VAL A N 1
ATOM 3024 C CA . VAL B 1 148 ? 3.596 -24.102 -8.778 1.00 19.81 131 VAL A CA 1
ATOM 3025 C C . VAL B 1 148 ? 3.989 -24.562 -7.359 1.00 19.66 131 VAL A C 1
ATOM 3026 O O . VAL B 1 148 ? 3.207 -25.242 -6.695 1.00 20.41 131 VAL A O 1
ATOM 3030 N N . HIS B 1 149 ? 5.171 -24.173 -6.868 1.00 21.95 132 HIS A N 1
ATOM 3031 C CA . HIS B 1 149 ? 5.585 -24.655 -5.548 1.00 38.37 132 HIS A CA 1
ATOM 3032 C C . HIS B 1 149 ? 6.064 -23.618 -4.528 1.00 44.91 132 HIS A C 1
ATOM 3033 O O . HIS B 1 149 ? 5.581 -23.583 -3.398 1.00 61.61 132 HIS A O 1
ATOM 3040 N N . ASP B 1 150 ? 7.016 -22.786 -4.915 1.00 26.12 133 ASP A N 1
ATOM 3041 C CA . ASP B 1 150 ? 7.794 -22.026 -3.938 1.00 29.23 133 ASP A CA 1
ATOM 3042 C C . ASP B 1 150 ? 7.226 -20.653 -3.575 1.00 19.93 133 ASP A C 1
ATOM 3043 O O . ASP B 1 150 ? 6.771 -19.925 -4.446 1.00 25.49 133 ASP A O 1
ATOM 3048 N N . ASP B 1 151 ? 7.301 -20.307 -2.288 1.00 18.36 134 ASP A N 1
ATOM 3049 C CA . ASP B 1 151 ? 6.924 -18.978 -1.794 1.00 16.00 134 ASP A CA 1
ATOM 3050 C C . ASP B 1 151 ? 7.724 -17.840 -2.466 1.00 20.72 134 ASP A C 1
ATOM 3051 O O . ASP B 1 151 ? 8.877 -18.015 -2.857 1.00 18.39 134 ASP A O 1
ATOM 3056 N N . PHE B 1 152 ? 7.085 -16.686 -2.601 1.00 13.33 135 PHE A N 1
ATOM 3057 C CA . PHE B 1 152 ? 7.741 -15.459 -3.033 1.00 13.65 135 PHE A CA 1
ATOM 3058 C C . PHE B 1 152 ? 8.397 -14.796 -1.830 1.00 17.14 135 PHE A C 1
ATOM 3059 O O . PHE B 1 152 ? 7.844 -14.814 -0.735 1.00 19.18 135 PHE A O 1
ATOM 3067 N N . ASN B 1 153 ? 9.592 -14.244 -2.024 1.00 13.22 136 ASN A N 1
ATOM 3068 C CA . ASN B 1 153 ? 10.280 -13.519 -0.961 1.00 11.89 136 ASN A CA 1
ATOM 3069 C C . ASN B 1 153 ? 10.455 -12.051 -1.380 1.00 11.26 136 ASN A C 1
ATOM 3070 O O . ASN B 1 153 ? 10.041 -11.663 -2.473 1.00 12.40 136 ASN A O 1
ATOM 3075 N N . GLU B 1 154 ? 11.033 -11.221 -0.518 1.00 12.80 137 GLU A N 1
ATOM 3076 C CA . GLU B 1 154 ? 11.132 -9.796 -0.831 1.00 14.08 137 GLU A CA 1
ATOM 3077 C C . GLU B 1 154 ? 12.009 -9.497 -2.045 1.00 12.55 137 GLU A C 1
ATOM 3078 O O . GLU B 1 154 ? 11.836 -8.465 -2.683 1.00 13.21 137 GLU A O 1
ATOM 3084 N N . ASN B 1 155 ? 12.957 -10.372 -2.375 1.00 13.13 138 ASN A N 1
ATOM 3085 C CA . ASN B 1 155 ? 13.730 -10.157 -3.594 1.00 11.38 138 ASN A CA 1
ATOM 3086 C C . ASN B 1 155 ? 12.820 -10.295 -4.823 1.00 17.00 138 ASN A C 1
ATOM 3087 O O . ASN B 1 155 ? 12.907 -9.495 -5.765 1.00 11.72 138 ASN A O 1
ATOM 3092 N N . ASP B 1 156 ? 11.951 -11.306 -4.811 1.00 10.21 139 ASP A N 1
ATOM 3093 C CA . ASP B 1 156 ? 10.945 -11.472 -5.864 1.00 11.92 139 ASP A CA 1
ATOM 3094 C C . ASP B 1 156 ? 10.078 -10.227 -5.954 1.00 14.65 139 ASP A C 1
ATOM 3095 O O . ASP B 1 156 ? 9.701 -9.803 -7.041 1.00 12.55 139 ASP A O 1
ATOM 3100 N N . LEU B 1 157 ? 9.749 -9.644 -4.811 1.00 10.97 140 LEU A N 1
ATOM 3101 C CA . LEU B 1 157 ? 8.876 -8.479 -4.829 1.00 10.08 140 LEU A CA 1
ATOM 3102 C C . LEU B 1 157 ? 9.583 -7.252 -5.388 1.00 12.53 140 LEU A C 1
ATOM 3103 O O . LEU B 1 157 ? 8.965 -6.457 -6.092 1.00 12.76 140 LEU A O 1
ATOM 3108 N N . VAL B 1 158 ? 10.876 -7.101 -5.091 1.00 9.56 141 VAL A N 1
ATOM 3109 C CA . VAL B 1 158 ? 11.644 -6.018 -5.695 1.00 11.83 141 VAL A CA 1
ATOM 3110 C C . VAL B 1 158 ? 11.623 -6.166 -7.211 1.00 13.93 141 VAL A C 1
ATOM 3111 O O . VAL B 1 158 ? 11.393 -5.192 -7.935 1.00 16.21 141 VAL A O 1
ATOM 3115 N N . LEU B 1 159 ? 11.841 -7.387 -7.689 1.00 9.77 142 LEU A N 1
ATOM 3116 C CA . LEU B 1 159 ? 11.838 -7.622 -9.135 1.00 10.74 142 LEU A CA 1
ATOM 3117 C C . LEU B 1 159 ? 10.470 -7.310 -9.766 1.00 15.24 142 LEU A C 1
ATOM 3118 O O . LEU B 1 159 ? 10.376 -6.631 -10.799 1.00 12.18 142 LEU A O 1
ATOM 3123 N N . GLY B 1 160 ? 9.410 -7.801 -9.144 1.00 12.19 143 GLY A N 1
ATOM 3124 C CA . GLY B 1 160 ? 8.063 -7.618 -9.692 1.00 9.45 143 GLY A CA 1
ATOM 3125 C C . GLY B 1 160 ? 7.659 -6.157 -9.691 1.00 10.92 143 GLY A C 1
ATOM 3126 O O . GLY B 1 160 ? 7.024 -5.670 -10.630 1.00 13.51 143 GLY A O 1
ATOM 3127 N N . GLU B 1 161 ? 8.023 -5.450 -8.636 1.00 10.56 144 GLU A N 1
ATOM 3128 C CA . GLU B 1 161 ? 7.615 -4.050 -8.510 1.00 10.47 144 GLU A CA 1
ATOM 3129 C C . GLU B 1 161 ? 8.432 -3.121 -9.423 1.00 13.89 144 GLU A C 1
ATOM 3130 O O . GLU B 1 161 ? 7.904 -2.096 -9.897 1.00 12.27 144 GLU A O 1
ATOM 3136 N N . TYR B 1 162 ? 9.707 -3.455 -9.671 1.00 10.86 145 TYR A N 1
ATOM 3137 C CA . TYR B 1 162 ? 10.481 -2.814 -10.743 1.00 11.64 145 TYR A CA 1
ATOM 3138 C C . TYR B 1 162 ? 9.791 -2.974 -12.090 1.00 12.76 145 TYR A C 1
ATOM 3139 O O . TYR B 1 162 ? 9.568 -2.002 -12.821 1.00 13.38 145 TYR A O 1
ATOM 3148 N N . ALA B 1 163 ? 9.456 -4.213 -12.434 1.00 9.22 146 ALA A N 1
ATOM 3149 C CA . ALA B 1 163 ? 8.840 -4.473 -13.718 1.00 8.79 146 ALA A CA 1
ATOM 3150 C C . ALA B 1 163 ? 7.498 -3.739 -13.792 1.00 8.74 146 ALA A C 1
ATOM 3151 O O . ALA B 1 163 ? 7.189 -3.135 -14.800 1.00 11.63 146 ALA A O 1
ATOM 3153 N N . ALA B 1 164 ? 6.700 -3.802 -12.729 1.00 9.08 147 ALA A N 1
ATOM 3154 C CA . ALA B 1 164 ? 5.391 -3.135 -12.758 1.00 9.83 147 ALA A CA 1
ATOM 3155 C C . ALA B 1 164 ? 5.532 -1.624 -12.984 1.00 10.14 147 ALA A C 1
ATOM 3156 O O . ALA B 1 164 ? 4.765 -1.024 -13.753 1.00 10.33 147 ALA A O 1
ATOM 3158 N N . THR B 1 165 ? 6.509 -1.006 -12.326 1.00 10.90 148 THR A N 1
ATOM 3159 C CA . THR B 1 165 ? 6.722 0.435 -12.451 1.00 10.84 148 THR A CA 1
ATOM 3160 C C . THR B 1 165 ? 7.112 0.810 -13.881 1.00 12.84 148 THR A C 1
ATOM 3161 O O . THR B 1 165 ? 6.569 1.763 -14.448 1.00 9.79 148 THR A O 1
ATOM 3165 N N . VAL B 1 166 ? 8.043 0.073 -14.488 1.00 10.14 149 VAL A N 1
ATOM 3166 C CA . VAL B 1 166 ? 8.456 0.449 -15.844 1.00 10.00 149 VAL A CA 1
ATOM 3167 C C . VAL B 1 166 ? 7.365 0.140 -16.883 1.00 13.11 149 VAL A C 1
ATOM 3168 O O . VAL B 1 166 ? 7.183 0.896 -17.835 1.00 12.43 149 VAL A O 1
ATOM 3172 N N . ILE B 1 167 ? 6.605 -0.930 -16.680 1.00 9.89 150 ILE A N 1
ATOM 3173 C CA . ILE B 1 167 ? 5.432 -1.158 -17.536 1.00 13.12 150 ILE A CA 1
ATOM 3174 C C . ILE B 1 167 ? 4.480 0.031 -17.443 1.00 9.46 150 ILE A C 1
ATOM 3175 O O . ILE B 1 167 ? 3.953 0.501 -18.459 1.00 13.01 150 ILE A O 1
ATOM 3180 N N . GLY B 1 168 ? 4.251 0.514 -16.224 1.00 11.94 151 GLY A N 1
ATOM 3181 C CA . GLY B 1 168 ? 3.389 1.659 -16.010 1.00 9.93 151 GLY A CA 1
ATOM 3182 C C . GLY B 1 168 ? 3.878 2.915 -16.716 1.00 13.55 151 GLY A C 1
ATOM 3183 O O . GLY B 1 168 ? 3.079 3.658 -17.297 1.00 11.78 151 GLY A O 1
ATOM 3184 N N . MET B 1 169 ? 5.188 3.152 -16.665 1.00 10.68 152 MET A N 1
ATOM 3185 C CA . MET B 1 169 ? 5.765 4.311 -17.343 1.00 12.74 152 MET A CA 1
ATOM 3186 C C . MET B 1 169 ? 5.528 4.202 -18.845 1.00 11.42 152 MET A C 1
ATOM 3187 O O . MET B 1 169 ? 5.213 5.191 -19.520 1.00 13.91 152 MET A O 1
ATOM 3192 N N . GLU B 1 170 ? 5.661 2.984 -19.357 1.00 12.59 153 GLU A N 1
ATOM 3193 C CA . GLU B 1 170 ? 5.519 2.734 -20.782 1.00 14.31 153 GLU A CA 1
ATOM 3194 C C . GLU B 1 170 ? 4.060 2.843 -21.233 1.00 13.46 153 GLU A C 1
ATOM 3195 O O . GLU B 1 170 ? 3.781 3.398 -22.297 1.00 13.61 153 GLU A O 1
ATOM 3201 N N . ILE B 1 171 ? 3.125 2.338 -20.434 1.00 11.08 154 ILE A N 1
ATOM 3202 C CA . ILE B 1 171 ? 1.703 2.511 -20.776 1.00 11.51 154 ILE A CA 1
ATOM 3203 C C . ILE B 1 171 ? 1.348 3.989 -20.741 1.00 12.57 154 ILE A C 1
ATOM 3204 O O . ILE B 1 171 ? 0.639 4.481 -21.617 1.00 15.15 154 ILE A O 1
ATOM 3209 N N . LEU B 1 172 ? 1.862 4.712 -19.752 1.00 15.94 155 LEU A N 1
ATOM 3210 C CA . LEU B 1 172 ? 1.592 6.149 -19.664 1.00 14.19 155 LEU A CA 1
ATOM 3211 C C . LEU B 1 172 ? 2.041 6.865 -20.942 1.00 16.25 155 LEU A C 1
ATOM 3212 O O . LEU B 1 172 ? 1.291 7.666 -21.506 1.00 19.17 155 LEU A O 1
ATOM 3217 N N . ARG B 1 173 ? 3.256 6.548 -21.401 1.00 13.75 156 ARG A N 1
ATOM 3218 C CA . ARG B 1 173 ? 3.803 7.124 -22.633 1.00 15.27 156 ARG A CA 1
ATOM 3219 C C . ARG B 1 173 ? 2.893 6.828 -23.831 1.00 20.23 156 ARG A C 1
ATOM 3220 O O . ARG B 1 173 ? 2.593 7.711 -24.637 1.00 17.76 156 ARG A O 1
ATOM 3228 N N . GLU B 1 174 ? 2.443 5.584 -23.944 1.00 16.38 157 GLU A N 1
ATOM 3229 C CA . GLU B 1 174 ? 1.617 5.185 -25.085 1.00 13.73 157 GLU A CA 1
ATOM 3230 C C . GLU B 1 174 ? 0.246 5.856 -25.074 1.00 13.91 157 GLU A C 1
ATOM 3231 O O . GLU B 1 174 ? -0.269 6.261 -26.120 1.00 18.54 157 GLU A O 1
ATOM 3237 N N . LYS B 1 175 ? -0.341 5.962 -23.894 1.00 17.56 158 LYS A N 1
ATOM 3238 C CA . LYS B 1 175 ? -1.653 6.577 -23.775 1.00 22.45 158 LYS A CA 1
ATOM 3239 C C . LYS B 1 175 ? -1.557 8.056 -24.132 1.00 25.98 158 LYS A C 1
ATOM 3240 O O . LYS B 1 175 ? -2.443 8.601 -24.795 1.00 27.47 158 LYS A O 1
ATOM 3246 N N . HIS B 1 176 ? -0.464 8.697 -23.732 1.00 18.61 159 HIS A N 1
ATOM 3247 C CA . HIS B 1 176 ? -0.239 10.088 -24.111 1.00 27.73 159 HIS A CA 1
ATOM 3248 C C . HIS B 1 176 ? -0.109 10.241 -25.633 1.00 30.93 159 HIS A C 1
ATOM 3249 O O . HIS B 1 176 ? -0.626 11.204 -26.206 1.00 26.64 159 HIS A O 1
ATOM 3256 N N . SER B 1 177 ? 0.568 9.302 -26.292 1.00 20.86 160 SER A N 1
ATOM 3257 C CA . SER B 1 177 ? 0.658 9.348 -27.753 1.00 26.05 160 SER A CA 1
ATOM 3258 C C . SER B 1 177 ? -0.721 9.180 -28.397 1.00 27.65 160 SER A C 1
ATOM 3259 O O . SER B 1 177 ? -1.039 9.829 -29.392 1.00 25.26 160 SER A O 1
ATOM 3262 N N . GLU B 1 178 ? -1.537 8.305 -27.818 1.00 29.66 161 GLU A N 1
ATOM 3263 C CA . GLU B 1 178 ? -2.864 8.038 -28.356 1.00 36.28 161 GLU A CA 1
ATOM 3264 C C . GLU B 1 178 ? -3.766 9.261 -28.232 1.00 33.92 161 GLU A C 1
ATOM 3265 O O . GLU B 1 178 ? -4.572 9.534 -29.118 1.00 35.98 161 GLU A O 1
ATOM 3271 N N . VAL B 1 179 ? -3.625 9.996 -27.133 1.00 34.40 162 VAL A N 1
ATOM 3272 C CA . VAL B 1 179 ? -4.369 11.238 -26.951 1.00 36.60 162 VAL A CA 1
ATOM 3273 C C . VAL B 1 179 ? -4.003 12.245 -28.033 1.00 33.96 162 VAL A C 1
ATOM 3274 O O . VAL B 1 179 ? -4.872 12.901 -28.615 1.00 33.58 162 VAL A O 1
ATOM 3278 N N . GLU B 1 180 ? -2.712 12.352 -28.318 1.00 31.73 163 GLU A N 1
ATOM 3279 C CA . GLU B 1 180 ? -2.251 13.295 -29.327 1.00 38.49 163 GLU A CA 1
ATOM 3280 C C . GLU B 1 180 ? -2.686 12.879 -30.736 1.00 38.03 163 GLU A C 1
ATOM 3281 O O . GLU B 1 180 ? -3.009 13.731 -31.568 1.00 34.52 163 GLU A O 1
ATOM 3287 N N . LYS B 1 181 ? -2.723 11.577 -30.997 1.00 32.89 164 LYS A N 1
ATOM 3288 C CA . LYS B 1 181 ? -3.168 11.086 -32.301 1.00 34.54 164 LYS A CA 1
ATOM 3289 C C . LYS B 1 181 ? -4.640 11.404 -32.515 1.00 33.44 164 LYS A C 1
ATOM 3290 O O . LYS B 1 181 ? -5.049 11.831 -33.597 1.00 37.33 164 LYS A O 1
ATOM 3296 N N . GLU B 1 182 ? -5.438 11.211 -31.472 1.00 30.97 165 GLU A N 1
ATOM 3297 C CA . GLU B 1 182 ? -6.865 11.488 -31.570 1.00 40.90 165 GLU A CA 1
ATOM 3298 C C . GLU B 1 182 ? -7.140 12.979 -31.757 1.00 43.05 165 GLU A C 1
ATOM 3299 O O . GLU B 1 182 ? -8.094 13.358 -32.438 1.00 39.16 165 GLU A O 1
ATOM 3305 N N . ALA B 1 183 ? -6.301 13.822 -31.166 1.00 40.07 166 ALA A N 1
ATOM 3306 C CA . ALA B 1 183 ? -6.407 15.258 -31.389 1.00 39.81 166 ALA A CA 1
ATOM 3307 C C . ALA B 1 183 ? -6.143 15.583 -32.856 1.00 38.87 166 ALA A C 1
ATOM 3308 O O . ALA B 1 183 ? -6.899 16.333 -33.476 1.00 36.67 166 ALA A O 1
ATOM 3310 N N . ARG B 1 184 ? -5.077 15.008 -33.412 1.00 33.50 167 ARG A N 1
ATOM 3311 C CA . ARG B 1 184 ? -4.736 15.251 -34.815 1.00 34.17 167 ARG A CA 1
ATOM 3312 C C . ARG B 1 184 ? -5.849 14.805 -35.757 1.00 43.78 167 ARG A C 1
ATOM 3313 O O . ARG B 1 184 ? -6.153 15.492 -36.738 1.00 38.29 167 ARG A O 1
ATOM 3321 N N . ASP B 1 185 ? -6.449 13.656 -35.456 1.00 44.38 168 ASP A N 1
ATOM 3322 C CA . ASP B 1 185 ? -7.550 13.126 -36.254 1.00 48.79 168 ASP A CA 1
ATOM 3323 C C . ASP B 1 185 ? -8.761 14.051 -36.209 1.00 54.12 168 ASP A C 1
ATOM 3324 O O . ASP B 1 185 ? -9.400 14.299 -37.234 1.00 54.08 168 ASP A O 1
ATOM 3329 N N . LYS B 1 186 ? -9.069 14.556 -35.018 1.00 52.32 169 LYS A N 1
ATOM 3330 C CA . LYS B 1 186 ? -10.174 15.493 -34.843 1.00 55.45 169 LYS A CA 1
ATOM 3331 C C . LYS B 1 186 ? -9.930 16.780 -35.629 1.00 53.23 169 LYS A C 1
ATOM 3332 O O . LYS B 1 186 ? -10.843 17.322 -36.254 1.00 44.22 169 LYS A O 1
ATOM 3338 N N . ALA B 1 187 ? -8.690 17.259 -35.595 1.00 46.56 170 ALA A N 1
ATOM 3339 C CA . ALA B 1 187 ? -8.328 18.496 -36.278 1.00 40.03 170 ALA A CA 1
ATOM 3340 C C . ALA B 1 187 ? -8.438 18.349 -37.791 1.00 42.28 170 ALA A C 1
ATOM 3341 O O . ALA B 1 187 ? -8.890 19.266 -38.476 1.00 51.66 170 ALA A O 1
ATOM 3343 N N . ALA B 1 188 ? -8.031 17.189 -38.300 1.00 42.56 171 ALA A N 1
ATOM 3344 C CA . ALA B 1 188 ? -8.084 16.890 -39.732 1.00 45.82 171 ALA A CA 1
ATOM 3345 C C . ALA B 1 188 ? -9.503 16.975 -40.284 1.00 42.80 171 ALA A C 1
ATOM 3346 O O . ALA B 1 188 ? -9.736 17.497 -41.380 1.00 44.53 171 ALA A O 1
ATOM 3348 N N . ILE B 1 189 ? -10.450 16.442 -39.522 1.00 42.50 172 ILE A N 1
ATOM 3349 C CA . ILE B 1 189 ? -11.844 16.446 -39.940 1.00 43.90 172 ILE A CA 1
ATOM 3350 C C . ILE B 1 189 ? -12.390 17.866 -39.956 1.00 39.28 172 ILE A C 1
ATOM 3351 O O . ILE B 1 189 ? -13.009 18.290 -40.933 1.00 39.39 172 ILE A O 1
ATOM 3356 N N . THR B 1 190 ? -12.133 18.606 -38.882 1.00 37.90 173 THR A N 1
ATOM 3357 C CA . THR B 1 190 ? -12.639 19.967 -38.760 1.00 41.99 173 THR A CA 1
ATOM 3358 C C . THR B 1 190 ? -12.033 20.894 -39.816 1.00 42.08 173 THR A C 1
ATOM 3359 O O . THR B 1 190 ? -12.718 21.768 -40.343 1.00 40.88 173 THR A O 1
ATOM 3363 N N . MET B 1 191 ? -10.755 20.692 -40.130 1.00 41.05 174 MET A N 1
ATOM 3364 C CA . MET B 1 191 ? -10.094 21.494 -41.161 1.00 43.41 174 MET A CA 1
ATOM 3365 C C . MET B 1 191 ? -10.676 21.181 -42.539 1.00 40.48 174 MET A C 1
ATOM 3366 O O . MET B 1 191 ? -10.825 22.071 -43.383 1.00 38.60 174 MET A O 1
ATOM 3371 N N . ALA B 1 192 ? -11.014 19.912 -42.755 1.00 43.79 175 ALA A N 1
ATOM 3372 C CA . ALA B 1 192 ? -11.641 19.482 -44.001 1.00 43.50 175 ALA A CA 1
ATOM 3373 C C . ALA B 1 192 ? -13.002 20.139 -44.172 1.00 43.23 175 ALA A C 1
ATOM 3374 O O . ALA B 1 192 ? -13.343 20.608 -45.258 1.00 42.06 175 ALA A O 1
ATOM 3376 N N . ILE B 1 193 ? -13.776 20.169 -43.093 1.00 46.42 176 ILE A N 1
ATOM 3377 C CA . ILE B 1 193 ? -15.108 20.763 -43.130 1.00 46.66 176 ILE A CA 1
ATOM 3378 C C . ILE B 1 193 ? -15.034 22.250 -43.461 1.00 54.82 176 ILE A C 1
ATOM 3379 O O . ILE B 1 193 ? -15.811 22.761 -44.272 1.00 46.85 176 ILE A O 1
ATOM 3384 N N . ASN B 1 194 ? -14.068 22.932 -42.859 1.00 58.31 177 ASN A N 1
ATOM 3385 C CA . ASN B 1 194 ? -13.955 24.382 -42.974 1.00 67.18 177 ASN A CA 1
ATOM 3386 C C . ASN B 1 194 ? -13.067 24.794 -44.145 1.00 65.86 177 ASN A C 1
ATOM 3387 O O . ASN B 1 194 ? -12.713 25.967 -44.308 1.00 68.71 177 ASN A O 1
ATOM 3392 N N . SER B 1 195 ? -12.719 23.809 -44.964 1.00 55.89 178 SER A N 1
ATOM 3393 C CA . SER B 1 195 ? -12.118 24.077 -46.259 1.00 52.47 178 SER A CA 1
ATOM 3394 C C . SER B 1 195 ? -13.240 24.264 -47.270 1.00 49.69 178 SER A C 1
ATOM 3395 O O . SER B 1 195 ? -13.028 24.781 -48.371 1.00 49.13 178 SER A O 1
ATOM 3398 N N . LEU B 1 196 ? -14.444 23.852 -46.878 1.00 43.21 179 LEU A N 1
ATOM 3399 C CA . LEU B 1 196 ? -15.593 23.886 -47.769 1.00 43.37 179 LEU A CA 1
ATOM 3400 C C . LEU B 1 196 ? -16.256 25.261 -47.800 1.00 48.24 179 LEU A C 1
ATOM 3401 O O . LEU B 1 196 ? -16.574 25.842 -46.759 1.00 48.69 179 LEU A O 1
ATOM 3406 N N . SER B 1 197 ? -16.466 25.772 -49.009 1.00 43.34 180 SER A N 1
ATOM 3407 C CA . SER B 1 197 ? -17.224 26.995 -49.199 1.00 47.30 180 SER A CA 1
ATOM 3408 C C . SER B 1 197 ? -18.665 26.746 -48.774 1.00 46.42 180 SER A C 1
ATOM 3409 O O . SER B 1 197 ? -19.045 25.601 -48.525 1.00 44.52 180 SER A O 1
ATOM 3412 N N . TYR B 1 198 ? -19.466 27.808 -48.704 1.00 48.25 181 TYR A N 1
ATOM 3413 C CA . TYR B 1 198 ? -20.861 27.684 -48.295 1.00 49.39 181 TYR A CA 1
ATOM 3414 C C . TYR B 1 198 ? -21.617 26.687 -49.174 1.00 48.88 181 TYR A C 1
ATOM 3415 O O . TYR B 1 198 ? -22.218 25.738 -48.669 1.00 47.17 181 TYR A O 1
ATOM 3424 N N . SER B 1 199 ? -21.568 26.902 -50.488 1.00 48.19 182 SER A N 1
ATOM 3425 C CA . SER B 1 199 ? -22.239 26.026 -51.450 1.00 47.19 182 SER A CA 1
ATOM 3426 C C . SER B 1 199 ? -21.667 24.609 -51.426 1.00 40.95 182 SER A C 1
ATOM 3427 O O . SER B 1 199 ? -22.391 23.627 -51.599 1.00 41.51 182 SER A O 1
ATOM 3430 N N . GLU B 1 200 ? -20.360 24.512 -51.223 1.00 41.06 183 GLU A N 1
ATOM 3431 C CA . GLU B 1 200 ? -19.698 23.215 -51.154 1.00 41.05 183 GLU A CA 1
ATOM 3432 C C . GLU B 1 200 ? -20.194 22.422 -49.947 1.00 42.47 183 GLU A C 1
ATOM 3433 O O . GLU B 1 200 ? -20.440 21.215 -50.032 1.00 43.10 183 GLU A O 1
ATOM 3439 N N . LYS B 1 201 ? -20.354 23.117 -48.827 1.00 43.17 184 LYS A N 1
ATOM 3440 C CA . LYS B 1 201 ? -20.831 22.488 -47.604 1.00 53.11 184 LYS A CA 1
ATOM 3441 C C . LYS B 1 201 ? -22.289 22.042 -47.744 1.00 47.89 184 LYS A C 1
ATOM 3442 O O . LYS B 1 201 ? -22.650 20.942 -47.326 1.00 46.67 184 LYS A O 1
ATOM 3448 N N . GLU B 1 202 ? -23.126 22.883 -48.344 1.00 46.23 185 GLU A N 1
ATOM 3449 C CA . GLU B 1 202 ? -24.529 22.517 -48.504 1.00 47.09 185 GLU A CA 1
ATOM 3450 C C . GLU B 1 202 ? -24.646 21.319 -49.447 1.00 45.56 185 GLU A C 1
ATOM 3451 O O . GLU B 1 202 ? -25.483 20.439 -49.244 1.00 46.78 185 GLU A O 1
ATOM 3457 N N . ALA B 1 203 ? -23.784 21.283 -50.462 1.00 44.22 186 ALA A N 1
ATOM 3458 C CA . ALA B 1 203 ? -23.730 20.161 -51.395 1.00 44.16 186 ALA A CA 1
ATOM 3459 C C . ALA B 1 203 ? -23.379 18.874 -50.655 1.00 46.60 186 ALA A C 1
ATOM 3460 O O . ALA B 1 203 ? -24.098 17.878 -50.742 1.00 46.46 186 ALA A O 1
ATOM 3462 N N . ILE B 1 204 ? -22.270 18.917 -49.923 1.00 45.37 187 ILE A N 1
ATOM 3463 C CA . ILE B 1 204 ? -21.811 17.783 -49.127 1.00 46.73 187 ILE A CA 1
ATOM 3464 C C . ILE B 1 204 ? -22.876 17.317 -48.135 1.00 49.77 187 ILE A C 1
ATOM 3465 O O . ILE B 1 204 ? -23.137 16.120 -48.014 1.00 49.56 187 ILE A O 1
ATOM 3470 N N . GLU B 1 205 ? -23.491 18.268 -47.436 1.00 58.53 188 GLU A N 1
ATOM 3471 C CA . GLU B 1 205 ? -24.516 17.950 -46.445 1.00 71.76 188 GLU A CA 1
ATOM 3472 C C . GLU B 1 205 ? -25.704 17.215 -47.061 1.00 76.63 188 GLU A C 1
ATOM 3473 O O . GLU B 1 205 ? -26.219 16.266 -46.473 1.00 80.29 188 GLU A O 1
ATOM 3479 N N . HIS B 1 206 ? -26.133 17.647 -48.243 1.00 74.53 189 HIS A N 1
ATOM 3480 C CA . HIS B 1 206 ? -27.228 16.976 -48.937 1.00 75.36 189 HIS A CA 1
ATOM 3481 C C . HIS B 1 206 ? -26.779 15.638 -49.521 1.00 74.24 189 HIS A C 1
ATOM 3482 O O . HIS B 1 206 ? -27.566 14.697 -49.609 1.00 76.36 189 HIS A O 1
ATOM 3489 N N . ILE B 1 207 ? -25.510 15.563 -49.911 1.00 65.15 190 ILE A N 1
ATOM 3490 C CA . ILE B 1 207 ? -24.955 14.360 -50.528 1.00 65.27 190 ILE A CA 1
ATOM 3491 C C . ILE B 1 207 ? -24.920 13.173 -49.560 1.00 65.10 190 ILE A C 1
ATOM 3492 O O . ILE B 1 207 ? -25.313 12.062 -49.921 1.00 60.16 190 ILE A O 1
ATOM 3497 N N . PHE B 1 208 ? -24.466 13.413 -48.331 1.00 72.66 191 PHE A N 1
ATOM 3498 C CA . PHE B 1 208 ? -24.294 12.341 -47.348 1.00 79.96 191 PHE A CA 1
ATOM 3499 C C . PHE B 1 208 ? -25.557 12.061 -46.548 1.00 86.85 191 PHE A C 1
ATOM 3500 O O . PHE B 1 208 ? -25.758 10.942 -46.068 1.00 90.56 191 PHE A O 1
ATOM 3508 N N . GLU B 1 209 ? -26.390 13.084 -46.382 1.00 90.45 192 GLU A N 1
ATOM 3509 C CA . GLU B 1 209 ? -27.714 12.896 -45.802 1.00 94.91 192 GLU A CA 1
ATOM 3510 C C . GLU B 1 209 ? -28.477 11.899 -46.657 1.00 92.60 192 GLU A C 1
ATOM 3511 O O . GLU B 1 209 ? -29.071 10.952 -46.150 1.00 96.09 192 GLU A O 1
ATOM 3517 N N . GLU B 1 210 ? -28.435 12.140 -47.962 1.00 88.24 193 GLU A N 1
ATOM 3518 C CA . GLU B 1 210 ? -29.013 11.271 -48.974 1.00 90.51 193 GLU A CA 1
ATOM 3519 C C . GLU B 1 210 ? -28.304 9.942 -49.175 1.00 89.91 193 GLU A C 1
ATOM 3520 O O . GLU B 1 210 ? -28.945 8.943 -49.506 1.00 89.04 193 GLU A O 1
ATOM 3526 N N . LEU B 1 211 ? -26.989 9.935 -48.977 1.00 91.11 194 LEU A N 1
ATOM 3527 C CA . LEU B 1 211 ? -26.167 8.777 -49.318 1.00 92.89 194 LEU A CA 1
ATOM 3528 C C . LEU B 1 211 ? -26.653 7.521 -48.603 1.00 97.24 194 LEU A C 1
ATOM 3529 O O . LEU B 1 211 ? -26.302 6.400 -48.976 1.00 97.86 194 LEU A O 1
ATOM 3534 N N . GLY B 1 212 ? -27.473 7.721 -47.577 1.00 99.69 195 GLY A N 1
ATOM 3535 C CA . GLY B 1 212 ? -28.084 6.624 -46.857 1.00 106.68 195 GLY A CA 1
ATOM 3536 C C . GLY B 1 212 ? -27.170 6.100 -45.774 1.00 111.82 195 GLY A C 1
ATOM 3537 O O . GLY B 1 212 ? -27.548 5.219 -45.009 1.00 116.31 195 GLY A O 1
ATOM 3538 N N . GLY B 1 213 ? -25.960 6.642 -45.707 1.00 109.28 196 GLY A N 1
ATOM 3539 C CA . GLY B 1 213 ? -25.012 6.227 -44.692 1.00 104.89 196 GLY A CA 1
ATOM 3540 C C . GLY B 1 213 ? -23.583 6.241 -45.188 1.00 97.55 196 GLY A C 1
ATOM 3541 O O . GLY B 1 213 ? -23.118 7.243 -45.729 1.00 93.98 196 GLY A O 1
ATOM 3542 N N . THR B 1 214 ? -22.883 5.124 -45.023 1.00 95.48 197 THR A N 1
ATOM 3543 C CA . THR B 1 214 ? -21.456 5.113 -45.301 1.00 91.78 197 THR A CA 1
ATOM 3544 C C . THR B 1 214 ? -21.192 4.975 -46.807 1.00 92.56 197 THR A C 1
ATOM 3545 O O . THR B 1 214 ? -20.333 5.670 -47.344 1.00 91.43 197 THR A O 1
ATOM 3549 N N . GLU B 1 215 ? -21.926 4.101 -47.499 1.00 95.84 198 GLU A N 1
ATOM 3550 C CA . GLU B 1 215 ? -21.756 3.986 -48.955 1.00 95.09 198 GLU A CA 1
ATOM 3551 C C . GLU B 1 215 ? -22.971 4.478 -49.727 1.00 96.29 198 GLU A C 1
ATOM 3552 O O . GLU B 1 215 ? -24.034 4.744 -49.164 1.00 99.48 198 GLU A O 1
ATOM 3558 N N . GLY B 1 216 ? -22.805 4.541 -51.041 1.00 93.42 199 GLY A N 1
ATOM 3559 C CA . GLY B 1 216 ? -23.875 4.924 -51.934 1.00 92.19 199 GLY A CA 1
ATOM 3560 C C . GLY B 1 216 ? -23.316 5.537 -53.197 1.00 91.22 199 GLY A C 1
ATOM 3561 O O . GLY B 1 216 ? -22.233 6.124 -53.190 1.00 86.46 199 GLY A O 1
ATOM 3562 N N . LEU B 1 217 ? -24.054 5.389 -54.290 1.00 93.83 200 LEU A N 1
ATOM 3563 C CA . LEU B 1 217 ? -23.684 6.011 -55.551 1.00 91.20 200 LEU A CA 1
ATOM 3564 C C . LEU B 1 217 ? -24.327 7.388 -55.640 1.00 87.54 200 LEU A C 1
ATOM 3565 O O . LEU B 1 217 ? -25.488 7.565 -55.269 1.00 87.48 200 LEU A O 1
ATOM 3570 N N . LEU B 1 218 ? -23.571 8.363 -56.129 1.00 81.58 201 LEU A N 1
ATOM 3571 C CA . LEU B 1 218 ? -24.084 9.718 -56.257 1.00 75.04 201 LEU A CA 1
ATOM 3572 C C . LEU B 1 218 ? -24.429 10.040 -57.703 1.00 74.57 201 LEU A C 1
ATOM 3573 O O . LEU B 1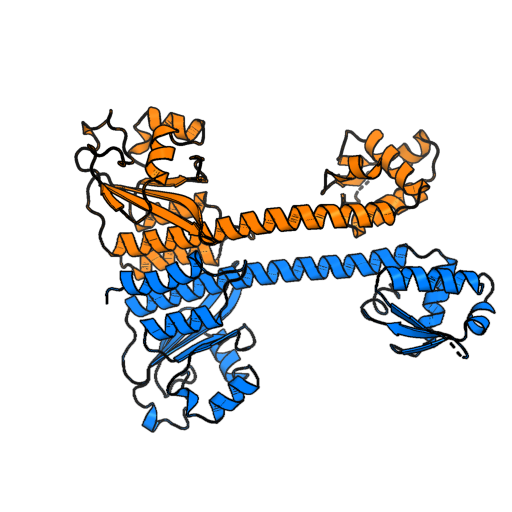 218 ? -23.626 9.809 -58.606 1.00 76.91 201 LEU A O 1
ATOM 3578 N N . ILE B 1 219 ? -25.635 10.549 -57.922 1.00 72.48 202 ILE A N 1
ATOM 3579 C CA . ILE B 1 219 ? -25.944 11.210 -59.179 1.00 70.92 202 ILE A CA 1
ATOM 3580 C C . ILE B 1 219 ? -25.943 12.714 -58.901 1.00 67.18 202 ILE A C 1
ATOM 3581 O O . ILE B 1 219 ? -26.877 13.263 -58.312 1.00 65.51 202 ILE A O 1
ATOM 3586 N N . ALA B 1 220 ? -24.855 13.364 -59.302 1.00 62.57 203 ALA A N 1
ATOM 3587 C CA . ALA B 1 220 ? -24.609 14.759 -58.957 1.00 56.58 203 ALA A CA 1
ATOM 3588 C C . ALA B 1 220 ? -25.672 15.698 -59.528 1.00 58.25 203 ALA A C 1
ATOM 3589 O O . ALA B 1 220 ? -26.008 16.710 -58.907 1.00 51.18 203 ALA A O 1
ATOM 3591 N N . SER B 1 221 ? -26.192 15.354 -60.705 1.00 60.45 204 SER A N 1
ATOM 3592 C CA . SER B 1 221 ? -27.204 16.162 -61.384 1.00 64.43 204 SER A CA 1
ATOM 3593 C C . SER B 1 221 ? -28.389 16.423 -60.469 1.00 69.56 204 SER A C 1
ATOM 3594 O O . SER B 1 221 ? -28.961 17.517 -60.463 1.00 70.60 204 SER A O 1
ATOM 3597 N N . LYS B 1 222 ? -28.736 15.408 -59.685 1.00 70.47 205 LYS A N 1
ATOM 3598 C CA . LYS B 1 222 ? -29.860 15.491 -58.772 1.00 67.21 205 LYS A CA 1
ATOM 3599 C C . LYS B 1 222 ? -29.616 16.544 -57.694 1.00 55.61 205 LYS A C 1
ATOM 3600 O O . LYS B 1 222 ? -30.489 17.360 -57.397 1.00 47.35 205 LYS A O 1
ATOM 3606 N N . VAL B 1 223 ? -28.422 16.525 -57.111 1.00 47.96 206 VAL A N 1
ATOM 3607 C CA . VAL B 1 223 ? -28.065 17.513 -56.102 1.00 46.04 206 VAL A CA 1
ATOM 3608 C C . VAL B 1 223 ? -27.952 18.892 -56.758 1.00 44.50 206 VAL A C 1
ATOM 3609 O O . VAL B 1 223 ? -28.293 19.908 -56.153 1.00 44.15 206 VAL A O 1
ATOM 3613 N N . ALA B 1 224 ? -27.518 18.906 -58.017 1.00 43.80 207 ALA A N 1
ATOM 3614 C CA . ALA B 1 224 ? -27.277 20.152 -58.751 1.00 42.45 207 ALA A CA 1
ATOM 3615 C C . ALA B 1 224 ? -28.573 20.873 -59.130 1.00 42.51 207 ALA A C 1
ATOM 3616 O O . ALA B 1 224 ? -28.542 22.019 -59.576 1.00 41.55 207 ALA A O 1
ATOM 3618 N N . ASP B 1 225 ? -29.707 20.206 -58.953 1.00 43.79 208 ASP A N 1
ATOM 3619 C CA . ASP B 1 225 ? -30.999 20.848 -59.172 1.00 44.09 208 ASP A CA 1
ATOM 3620 C C . ASP B 1 225 ? -31.255 21.949 -58.145 1.00 43.83 208 ASP A C 1
ATOM 3621 O O . ASP B 1 225 ? -31.964 22.919 -58.422 1.00 43.59 208 ASP A O 1
ATOM 3626 N N . ARG B 1 226 ? -30.673 21.788 -56.958 1.00 44.04 209 ARG A N 1
ATOM 3627 C CA . ARG B 1 226 ? -30.765 22.788 -55.898 1.00 44.03 209 ARG A CA 1
ATOM 3628 C C . ARG B 1 226 ? -30.125 24.108 -56.321 1.00 42.57 209 ARG A C 1
ATOM 3629 O O . ARG B 1 226 ? -29.033 24.126 -56.882 1.00 41.53 209 ARG A O 1
ATOM 3637 N N . VAL B 1 227 ? -30.812 25.214 -56.052 1.00 42.67 210 VAL A N 1
ATOM 3638 C CA . VAL B 1 227 ? -30.306 26.520 -56.452 1.00 41.51 210 VAL A CA 1
ATOM 3639 C C . VAL B 1 227 ? -29.036 26.860 -55.664 1.00 41.90 210 VAL A C 1
ATOM 3640 O O . VAL B 1 227 ? -28.984 26.712 -54.439 1.00 41.85 210 VAL A O 1
ATOM 3644 N N . GLY B 1 228 ? -27.999 27.282 -56.382 1.00 39.80 211 GLY A N 1
ATOM 3645 C CA . GLY B 1 228 ? -26.740 27.638 -55.752 1.00 47.75 211 GLY A CA 1
ATOM 3646 C C . GLY B 1 228 ? -25.712 26.523 -55.790 1.00 43.30 211 GLY A C 1
ATOM 3647 O O . GLY B 1 228 ? -24.536 26.746 -55.509 1.00 38.73 211 GLY A O 1
ATOM 3648 N N . ILE B 1 229 ? -26.159 25.316 -56.123 1.00 39.70 212 ILE A N 1
ATOM 3649 C CA . ILE B 1 229 ? -25.260 24.174 -56.268 1.00 39.73 212 ILE A CA 1
ATOM 3650 C C . ILE B 1 229 ? -25.159 23.784 -57.736 1.00 41.45 212 ILE A C 1
ATOM 3651 O O . ILE B 1 229 ? -26.178 23.623 -58.411 1.00 39.63 212 ILE A O 1
ATOM 3656 N N . THR B 1 230 ? -23.930 23.646 -58.227 1.00 38.76 213 THR A N 1
ATOM 3657 C CA . THR B 1 230 ? -23.700 23.187 -59.591 1.00 38.66 213 THR A CA 1
ATOM 3658 C C . THR B 1 230 ? -22.887 21.899 -59.587 1.00 39.24 213 THR A C 1
ATOM 3659 O O . THR B 1 230 ? -22.418 21.457 -58.533 1.00 39.57 213 THR A O 1
ATOM 3663 N N . ARG B 1 231 ? -22.724 21.297 -60.762 1.00 39.55 214 ARG A N 1
ATOM 3664 C CA . ARG B 1 231 ? -21.942 20.074 -60.880 1.00 48.82 214 ARG A CA 1
ATOM 3665 C C . ARG B 1 231 ? -20.489 20.324 -60.492 1.00 48.03 214 ARG A C 1
ATOM 3666 O O . ARG B 1 231 ? -19.864 19.496 -59.829 1.00 40.39 214 ARG A O 1
ATOM 3674 N N . SER B 1 232 ? -19.962 21.477 -60.897 1.00 44.84 215 SER A N 1
ATOM 3675 C CA . SER B 1 232 ? -18.589 21.849 -60.572 1.00 41.96 215 SER A CA 1
ATOM 3676 C C . SER B 1 232 ? -18.400 22.105 -59.079 1.00 40.71 215 SER A C 1
ATOM 3677 O O . SER B 1 232 ? -17.329 21.844 -58.539 1.00 38.56 215 SER A O 1
ATOM 3680 N N . VAL B 1 233 ? -19.432 22.624 -58.418 1.00 38.24 216 VAL A N 1
ATOM 3681 C CA . VAL B 1 233 ? -19.389 22.811 -56.970 1.00 38.41 216 VAL A CA 1
ATOM 3682 C C . VAL B 1 233 ? -19.267 21.461 -56.265 1.00 39.38 216 VAL A C 1
ATOM 3683 O O . VAL B 1 233 ? -18.479 21.299 -55.329 1.00 39.63 216 VAL A O 1
ATOM 3687 N N . ILE B 1 234 ? -20.044 20.492 -56.740 1.00 40.03 217 ILE A N 1
ATOM 3688 C CA . ILE B 1 234 ? -20.026 19.139 -56.187 1.00 41.16 217 ILE A CA 1
ATOM 3689 C C . ILE B 1 234 ? -18.655 18.486 -56.368 1.00 41.37 217 ILE A C 1
ATOM 3690 O O . ILE B 1 234 ? -18.128 17.868 -55.440 1.00 42.01 217 ILE A O 1
ATOM 3695 N N . VAL B 1 235 ? -18.089 18.628 -57.563 1.00 41.00 218 VAL A N 1
ATOM 3696 C CA . VAL B 1 235 ? -16.746 18.120 -57.849 1.00 42.10 218 VAL A CA 1
ATOM 3697 C C . VAL B 1 235 ? -15.717 18.732 -56.899 1.00 40.88 218 VAL A C 1
ATOM 3698 O O . VAL B 1 235 ? -14.911 18.018 -56.299 1.00 41.54 218 VAL A O 1
ATOM 3702 N N . ASN B 1 236 ? -15.755 20.056 -56.765 1.00 39.93 219 ASN A N 1
ATOM 3703 C CA . ASN B 1 236 ? -14.834 20.769 -55.882 1.00 48.21 219 ASN A CA 1
ATOM 3704 C C . ASN B 1 236 ? -14.952 20.353 -54.421 1.00 47.22 219 ASN A C 1
ATOM 3705 O O . ASN B 1 236 ? -13.947 20.120 -53.748 1.00 40.64 219 ASN A O 1
ATOM 3710 N N . ALA B 1 237 ? -16.186 20.273 -53.934 1.00 40.51 220 ALA A N 1
ATOM 3711 C CA . ALA B 1 237 ? -16.442 19.869 -52.558 1.00 41.37 220 ALA A CA 1
ATOM 3712 C C . ALA B 1 237 ? -15.923 18.453 -52.299 1.00 42.68 220 ALA A C 1
ATOM 3713 O O . ALA B 1 237 ? -15.272 18.196 -51.287 1.00 43.00 220 ALA A O 1
ATOM 3715 N N . LEU B 1 238 ? -16.210 17.545 -53.227 1.00 42.72 221 LEU A N 1
ATOM 3716 C CA . LEU B 1 238 ? -15.825 16.145 -53.083 1.00 43.90 221 LEU A CA 1
ATOM 3717 C C . LEU B 1 238 ? -14.308 15.976 -53.092 1.00 43.95 221 LEU A C 1
ATOM 3718 O O . LEU B 1 238 ? -13.759 15.157 -52.349 1.00 44.92 221 LEU A O 1
ATOM 3723 N N . ARG B 1 239 ? -13.632 16.756 -53.931 1.00 43.06 222 ARG A N 1
ATOM 3724 C CA . ARG B 1 239 ? -12.178 16.659 -54.062 1.00 46.34 222 ARG A CA 1
ATOM 3725 C C . ARG B 1 239 ? -11.437 17.145 -52.811 1.00 43.79 222 ARG A C 1
ATOM 3726 O O . ARG B 1 239 ? -10.395 16.593 -52.445 1.00 43.94 222 ARG A O 1
ATOM 3734 N N . LYS B 1 240 ? -11.966 18.187 -52.174 1.00 42.62 223 LYS A N 1
ATOM 3735 C CA . LYS B 1 240 ? -11.404 18.695 -50.927 1.00 42.84 223 LYS A CA 1
ATOM 3736 C C . LYS B 1 240 ? -11.458 17.617 -49.852 1.00 45.39 223 LYS A C 1
ATOM 3737 O O . LYS B 1 240 ? -10.457 17.332 -49.188 1.00 44.74 223 LYS A O 1
ATOM 3743 N N . LEU B 1 241 ? -12.629 17.009 -49.701 1.00 44.58 224 LEU A N 1
ATOM 3744 C CA . LEU B 1 241 ? -12.822 15.940 -48.723 1.00 46.75 224 LEU A CA 1
ATOM 3745 C C . LEU B 1 241 ? -11.916 14.741 -48.987 1.00 46.79 224 LEU A C 1
ATOM 3746 O O . LEU B 1 241 ? -11.378 14.146 -48.054 1.00 47.85 224 LEU A O 1
ATOM 3751 N N . GLU B 1 242 ? -11.759 14.386 -50.259 1.00 46.81 225 GLU A N 1
ATOM 3752 C CA . GLU B 1 242 ? -10.948 13.232 -50.636 1.00 55.53 225 GLU A CA 1
ATOM 3753 C C . GLU B 1 242 ? -9.457 13.506 -50.427 1.00 53.97 225 GLU A C 1
ATOM 3754 O O . GLU B 1 242 ? -8.721 12.645 -49.937 1.00 52.58 225 GLU A O 1
ATOM 3760 N N . SER B 1 243 ? -9.020 14.708 -50.793 1.00 47.44 226 SER A N 1
ATOM 3761 C CA . SER B 1 243 ? -7.628 15.107 -50.589 1.00 52.54 226 SER A CA 1
ATOM 3762 C C . SER B 1 243 ? -7.275 15.038 -49.109 1.00 53.46 226 SER A C 1
ATOM 3763 O O . SER B 1 243 ? -6.160 14.661 -48.738 1.00 47.85 226 SER A O 1
ATOM 3766 N N . ALA B 1 244 ? -8.245 15.394 -48.270 1.00 49.03 227 ALA A N 1
ATOM 3767 C CA . ALA B 1 244 ? -8.079 15.374 -46.821 1.00 48.65 227 ALA A CA 1
ATOM 3768 C C . ALA B 1 244 ? -8.068 13.949 -46.270 1.00 49.39 227 ALA A C 1
ATOM 3769 O O . ALA B 1 244 ? -7.685 13.724 -45.121 1.00 53.83 227 ALA A O 1
ATOM 3771 N N . GLY B 1 245 ? -8.492 12.995 -47.095 1.00 49.65 228 GLY A N 1
ATOM 3772 C CA . GLY B 1 245 ? -8.545 11.598 -46.701 1.00 53.94 228 GLY A CA 1
ATOM 3773 C C . GLY B 1 245 ? -9.848 11.237 -46.013 1.00 54.67 228 GLY A C 1
ATOM 3774 O O . GLY B 1 245 ? -9.964 10.188 -45.378 1.00 54.60 228 GLY A O 1
ATOM 3775 N N . VAL B 1 246 ? -10.836 12.112 -46.140 1.00 51.64 229 VAL A N 1
ATOM 3776 C CA . VAL B 1 246 ? -12.121 11.907 -45.484 1.00 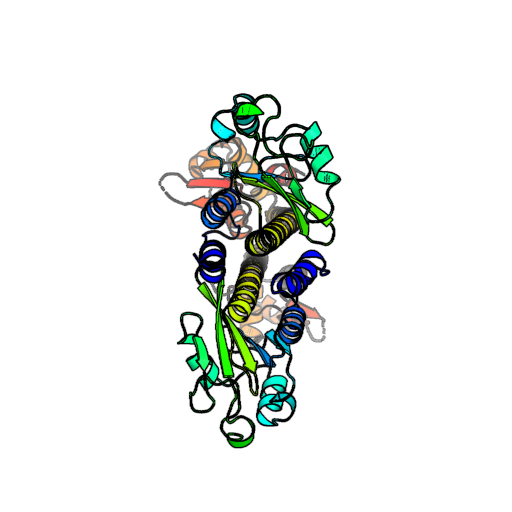56.69 229 VAL A CA 1
ATOM 3777 C C . VAL B 1 246 ? -12.976 10.890 -46.239 1.00 58.27 229 VAL A C 1
ATOM 3778 O O . VAL B 1 246 ? -13.713 10.106 -45.636 1.00 62.59 229 VAL A O 1
ATOM 3782 N N . ILE B 1 247 ? -12.868 10.899 -47.562 1.00 54.78 230 ILE A N 1
ATOM 3783 C CA . ILE B 1 247 ? -13.644 9.995 -48.401 1.00 53.94 230 ILE A CA 1
ATOM 3784 C C . ILE B 1 247 ? -12.798 9.418 -49.526 1.00 56.87 230 ILE A C 1
ATOM 3785 O O . ILE B 1 247 ? -11.694 9.888 -49.788 1.00 51.32 230 ILE A O 1
ATOM 3790 N N . GLU B 1 248 ? -13.336 8.401 -50.188 1.00 66.43 231 GLU A N 1
ATOM 3791 C CA . GLU B 1 248 ? -12.789 7.887 -51.439 1.00 75.87 231 GLU A CA 1
ATOM 3792 C C . GLU B 1 248 ? -13.884 7.961 -52.506 1.00 77.94 231 GLU A C 1
ATOM 3793 O O . GLU B 1 248 ? -15.070 7.898 -52.183 1.00 75.16 231 GLU A O 1
ATOM 3799 N N . SER B 1 249 ? -13.491 8.102 -53.769 1.00 83.73 232 SER A N 1
ATOM 3800 C CA . SER B 1 249 ? -14.458 8.242 -54.856 1.00 90.73 232 SER A CA 1
ATOM 3801 C C . SER B 1 249 ? -13.991 7.588 -56.155 1.00 97.45 232 SER A C 1
ATOM 3802 O O . SER B 1 249 ? -12.797 7.381 -56.365 1.00 100.48 232 SER A O 1
ATOM 3805 N N . ARG B 1 250 ? -14.953 7.275 -57.020 1.00 99.14 233 ARG A N 1
ATOM 3806 C CA . ARG B 1 250 ? -14.696 6.720 -58.347 1.00 99.88 233 ARG A CA 1
ATOM 3807 C C . ARG B 1 250 ? -16.023 6.726 -59.111 1.00 100.34 233 ARG A C 1
ATOM 3808 O O . ARG B 1 250 ? -17.087 6.685 -58.495 1.00 100.10 233 ARG A O 1
ATOM 3816 N N . SER B 1 251 ? -15.964 6.798 -60.440 1.00 99.29 234 SER A N 1
ATOM 3817 C CA . SER B 1 251 ? -17.173 6.832 -61.256 1.00 96.15 234 SER A CA 1
ATOM 3818 C C . SER B 1 251 ? -17.824 5.456 -61.370 1.00 96.88 234 SER A C 1
ATOM 3819 O O . SER B 1 251 ? -18.730 5.252 -62.181 1.00 96.04 234 SER A O 1
ATOM 3822 N N . LYS B 1 255 ? -24.111 6.448 -65.216 1.00 85.55 238 LYS A N 1
ATOM 3823 C CA . LYS B 1 255 ? -23.393 5.756 -64.152 1.00 91.17 238 LYS A CA 1
ATOM 3824 C C . LYS B 1 255 ? -23.464 6.536 -62.840 1.00 100.29 238 LYS A C 1
ATOM 3825 O O . LYS B 1 255 ? -24.368 6.319 -62.033 1.00 102.62 238 LYS A O 1
ATOM 3831 N N . GLY B 1 256 ? -22.514 7.443 -62.630 1.00 103.29 239 GLY A N 1
ATOM 3832 C CA . GLY B 1 256 ? -22.475 8.241 -61.416 1.00 102.00 239 GLY A CA 1
ATOM 3833 C C . GLY B 1 256 ? -21.146 8.147 -60.688 1.00 100.71 239 GLY A C 1
ATOM 3834 O O . GLY B 1 256 ? -20.151 7.711 -61.264 1.00 100.06 239 GLY A O 1
ATOM 3835 N N . THR B 1 257 ? -21.132 8.558 -59.422 1.00 98.86 240 THR A N 1
ATOM 3836 C CA . THR B 1 257 ? -19.917 8.529 -58.606 1.00 96.57 240 THR A CA 1
ATOM 3837 C C . THR B 1 257 ? -20.149 7.799 -57.282 1.00 95.22 240 THR A C 1
ATOM 3838 O O . THR B 1 257 ? -21.072 8.128 -56.536 1.00 95.57 240 THR A O 1
ATOM 3842 N N . PHE B 1 258 ? -19.311 6.806 -56.998 1.00 90.76 241 PHE A N 1
ATOM 3843 C CA . PHE B 1 258 ? -19.453 6.003 -55.786 1.00 84.67 241 PHE A CA 1
ATOM 3844 C C . PHE B 1 258 ? -18.623 6.576 -54.642 1.00 80.32 241 PHE A C 1
ATOM 3845 O O . PHE B 1 258 ? -17.427 6.827 -54.794 1.00 75.19 241 PHE A O 1
ATOM 3853 N N . ILE B 1 259 ? -19.269 6.772 -53.494 1.00 83.54 242 ILE A N 1
ATOM 3854 C CA . ILE B 1 259 ? -18.637 7.419 -52.347 1.00 84.61 242 ILE A CA 1
ATOM 3855 C C . ILE B 1 259 ? -18.534 6.512 -51.121 1.00 90.41 242 ILE A C 1
ATOM 3856 O O . ILE B 1 259 ? -19.512 5.879 -50.709 1.00 93.36 242 ILE A O 1
ATOM 3861 N N . LYS B 1 260 ? -17.334 6.483 -50.544 1.00 91.32 243 LYS A N 1
ATOM 3862 C CA . LYS B 1 260 ? -16.987 5.630 -49.407 1.00 91.62 243 LYS A CA 1
ATOM 3863 C C . LYS B 1 260 ? -16.357 6.548 -48.342 1.00 87.37 243 LYS A C 1
ATOM 3864 O O . LYS B 1 260 ? -15.348 7.211 -48.594 1.00 84.17 243 LYS A O 1
ATOM 3870 N N . VAL B 1 261 ? -16.986 6.624 -47.171 1.00 88.87 244 VAL A N 1
ATOM 3871 C CA . VAL B 1 261 ? -16.458 7.422 -46.067 1.00 89.03 244 VAL A CA 1
ATOM 3872 C C . VAL B 1 261 ? -15.368 6.634 -45.346 1.00 89.38 244 VAL A C 1
ATOM 3873 O O . VAL B 1 261 ? -15.514 5.435 -45.117 1.00 91.44 244 VAL A O 1
ATOM 3877 N N . LYS B 1 262 ? -14.274 7.307 -45.001 1.00 88.93 245 LYS A N 1
ATOM 3878 C CA . LYS B 1 262 ? -13.139 6.641 -44.365 1.00 93.33 245 LYS A CA 1
ATOM 3879 C C . LYS B 1 262 ? -12.900 7.107 -42.929 1.00 96.38 245 LYS A C 1
ATOM 3880 O O . LYS B 1 262 ? -12.035 6.576 -42.229 1.00 95.59 245 LYS A O 1
ATOM 3886 N N . LYS B 1 263 ? -13.669 8.101 -42.498 1.00 99.04 246 LYS A N 1
ATOM 3887 C CA . LYS B 1 263 ? -13.590 8.609 -41.134 1.00 101.34 246 LYS A CA 1
ATOM 3888 C C . LYS B 1 263 ? -14.972 9.060 -40.667 1.00 108.44 246 LYS A C 1
ATOM 3889 O O . LYS B 1 263 ? -15.180 10.251 -40.450 1.00 111.67 246 LYS A O 1
ATOM 3895 N N . GLU B 1 264 ? -15.909 8.124 -40.492 1.00 109.27 247 GLU A N 1
ATOM 3896 C CA . GLU B 1 264 ? -17.318 8.487 -40.270 1.00 105.98 247 GLU A CA 1
ATOM 3897 C C . GLU B 1 264 ? -17.512 9.342 -39.009 1.00 101.12 247 GLU A C 1
ATOM 3898 O O . GLU B 1 264 ? -18.581 9.911 -38.777 1.00 99.99 247 GLU A O 1
ATOM 3904 N N . LYS B 1 265 ? -16.452 9.513 -38.228 1.00 98.99 248 LYS A N 1
ATOM 3905 C CA . LYS B 1 265 ? -16.454 10.600 -37.265 1.00 97.95 248 LYS A CA 1
ATOM 3906 C C . LYS B 1 265 ? -16.372 11.938 -38.025 1.00 98.31 248 LYS A C 1
ATOM 3907 O O . LYS B 1 265 ? -16.134 12.981 -37.424 1.00 101.43 248 LYS A O 1
ATOM 3913 N N . PHE B 1 266 ? -16.557 11.888 -39.349 1.00 95.99 249 PHE A N 1
ATOM 3914 C CA . PHE B 1 266 ? -16.793 13.071 -40.179 1.00 92.87 249 PHE A CA 1
ATOM 3915 C C . PHE B 1 266 ? -18.284 13.272 -40.460 1.00 91.55 249 PHE A C 1
ATOM 3916 O O . PHE B 1 266 ? -18.744 14.410 -40.545 1.00 89.92 249 PHE A O 1
ATOM 3924 N N . LEU B 1 267 ? -19.035 12.181 -40.609 1.00 93.94 250 LEU A N 1
ATOM 3925 C CA . LEU B 1 267 ? -20.492 12.282 -40.704 1.00 95.05 250 LEU A CA 1
ATOM 3926 C C . LEU B 1 267 ? -21.003 12.929 -39.421 1.00 99.66 250 LEU A C 1
ATOM 3927 O O . LEU B 1 267 ? -21.693 13.950 -39.456 1.00 96.17 250 LEU A O 1
ATOM 3932 N N . ASP B 1 268 ? -20.653 12.322 -38.289 1.00 105.75 251 ASP A N 1
ATOM 3933 C CA . ASP B 1 268 ? -20.648 13.032 -37.019 1.00 110.37 251 ASP A CA 1
ATOM 3934 C C . ASP B 1 268 ? -19.640 14.155 -37.205 1.00 107.55 251 ASP A C 1
ATOM 3935 O O . ASP B 1 268 ? -18.630 13.921 -37.839 1.00 107.88 251 ASP A O 1
ATOM 3940 N N . GLU B 1 269 ? -19.909 15.337 -36.645 1.00 102.98 252 GLU A N 1
ATOM 3941 C CA . GLU B 1 269 ? -19.111 16.576 -36.801 1.00 97.93 252 GLU A CA 1
ATOM 3942 C C . GLU B 1 269 ? -19.646 17.443 -37.935 1.00 91.26 252 GLU A C 1
ATOM 3943 O O . GLU B 1 269 ? -19.752 18.657 -37.787 1.00 90.41 252 GLU A O 1
ATOM 3949 N N . LEU B 1 270 ? -19.968 16.830 -39.070 1.00 87.63 253 LEU A N 1
ATOM 3950 C CA . LEU B 1 270 ? -20.501 17.583 -40.201 1.00 87.20 253 LEU A CA 1
ATOM 3951 C C . LEU B 1 270 ? -21.832 18.222 -39.818 1.00 93.36 253 LEU A C 1
ATOM 3952 O O . LEU B 1 270 ? -22.203 19.273 -40.342 1.00 92.48 253 LEU A O 1
ATOM 3957 N N . GLU B 1 271 ? -22.533 17.597 -38.878 1.00 101.09 254 GLU A N 1
ATOM 3958 C CA . GLU B 1 271 ? -23.827 18.100 -38.438 1.00 108.08 254 GLU A CA 1
ATOM 3959 C C . GLU B 1 271 ? -23.715 19.283 -37.468 1.00 111.58 254 GLU A C 1
ATOM 3960 O O . GLU B 1 271 ? -24.537 20.196 -37.519 1.00 115.94 254 GLU A O 1
ATOM 3966 N N . LYS B 1 272 ? -22.711 19.280 -36.593 1.00 108.16 255 LYS A N 1
ATOM 3967 C CA . LYS B 1 272 ? -22.538 20.392 -35.658 1.00 106.50 255 LYS A CA 1
ATOM 3968 C C . LYS B 1 272 ? -21.979 21.614 -36.376 1.00 108.83 255 LYS A C 1
ATOM 3969 O O . LYS B 1 272 ? -21.834 22.682 -35.782 1.00 112.80 255 LYS A O 1
#

Nearest PDB structures (foldseek):
  5ey0-assembly1_B  TM=1.004E+00  e=8.696E-50  Staphylococcus aureus subsp. aureus Mu3
  5ey1-assembly1_A  TM=9.694E-01  e=7.067E-40  Staphylococcus aureus subsp. aureus Mu3
  5ey0-assembly1_A  TM=7.103E-01  e=1.496E-43  Staphylococcus aureus subsp. aureus Mu3
  8c7o-assembly1_A  TM=7.712E-01  e=2.278E-40  Staphylococcus aureus subsp. aureus USA300
  5ey2-assembly1_B  TM=8.201E-01  e=4.787E-33  Bacillus cereus ATCC 14579

Secondary structure (DSSP, 8-state):
--HHHHHHHHHHHHHH-SSSSPPHHHHHHHHHHHHT-EEEEEETT-BEEEEE-SGGGG-HHHHHHHHHTB--HHHHHHHHT--S-EEEE-TTSTT-SS-GGGTTTTTT-EEEEEEEEETTEEEEEEEEEESSPPP-HHHHHHHHHHHHHHHHHHHHHHHHHHHHHHHHHHHHHHHHTTS-HHHHHHHHHHHHHT-SSEEEE-HHHHHTSTT--HHHHHHHHHHHHHTTSEEEE---EEEEES-GGGHHHH--/--HHHHHHHHHHHHHH-SSSSPPHHHHHHHHHHHHT-EEEEEETT-BEEEEE-SGGGG-HHHHHHHHHTB--HHHHHHHHT--S-EEEE-TTSTT-SS-GGGGGGGTT-EEEEEEEEETTEEEEEEEEEESSPPP-HHHHHHHHHHHHHHHHHHHHHHHHHHHHHHHHHHHHHHHHHHS-HHHHHHHHHHHHTTTSSEEEE-HHHHHHHHT--HHHHHHHHHHHHHHTSEEEE----EEEEES-TTHHHHHH-

Radius of gyration: 29.93 Å; Cα contacts (8 Å, |Δi|>4): 857; chains: 2; bounding box: 74×81×70 Å

Organism: Staphylococcus aureus (strain Mu3 / ATCC 700698) (NCBI:txid418127)

InterPro domains:
  IPR010312 Global transcriptional regulator CodY, N-terminal [PF06018] (2-178)
  IPR013198 Global transcriptional regulator CodY, C-terminal [PF08222] (198-255)
  IPR014154 Global transcriptional regulator CodY [MF_00621] (1-257)
  IPR014154 Global transcriptional regulator CodY [PIRSF011572] (1-256)
  IPR014154 Global transcriptional regulator CodY [PTHR40062] (1-257)
  IPR014154 Global transcriptional regulator CodY [TIGR02787] (3-253)
  IPR029016 GAF-like domain superfamily [G3DSA:3.30.450.40] (1-159)
  IPR036388 Winged helix-like DNA-binding domain superfamily [G3DSA:1.10.10.10] (160-257)
  IPR036390 Winged helix DNA-binding domain superfamily [SSF46785] (167-256)

B-factor: mean 36.62, std 25.59, range [7.73, 130.31]

Solvent-accessible surface area: 25353 Å² total